Protein AF-A0A9D7KMW6-F1 (afdb_monomer_lite)

Radius of gyration: 30.17 Å; chains: 1; bounding box: 91×42×85 Å

Foldseek 3Di:
DDDPPPLCPVVVVLVVCVVVLHFKDFLVVVCVVCVPDDPVRVVVSVVVCVVVLQWDPQDVRMIGGQDPVCVVQSDDDCQQCVVVVCVVVVKDKAWAEPCLLVLLVLDPDDDQATEMEIADDDDDWGDDRSYIYHYHHDPDDAPCLQWDWGQDSRGTGIYGQLLVRLLRCLVPVVVWQHPVVSLSSNLSSCVPDDLVSDDLSSVVPHDLLSLLLSLCSCVFPNVVPSNSVSSLVSCVVVVPDADQEENDPDDDPDDFDADPSSNYTDDDPVHQCGPPDDDPDPVLLVVLVVVAQKAFADAPDQDDDPDDPDDP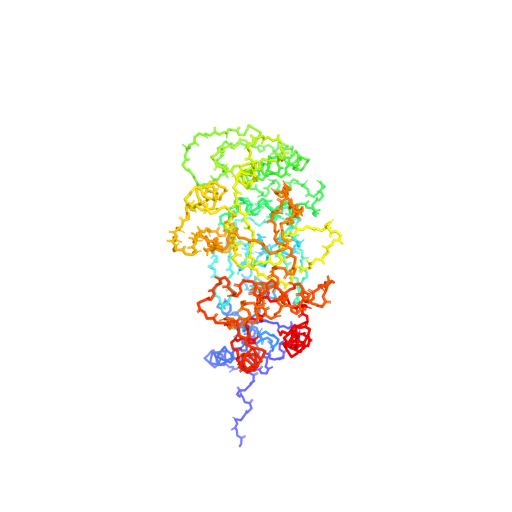DRFWDDQETEIEGQDADDCVVVVVSVCVSVCVLPDWDWDDDPFKIKTKGWHFDSTPVGDTGIYIYIYTNQCNDADQDWDWQWHWDDDPRDTDIDTHIYHPPLLSLLVLLLCLQPDLALVSLVSNLSCLVPHDDDQVSSLVSNLVVCVRPDPDHDDALVSSVVSVVVNVPDPCSVCNCVVTGDPPDDDDVVSSSVSCCVRHSVVD

Sequence (516 aa):
MISTNNYNRLENWVNQCLSRGKFSFSLNEIKDAFPNDTSITMKFGLNRLVQKEKVVSIFKGYYVIIPPQYSSKGILPPAMFIDGLMKFLERKYYVALLNAAALHGSSHQQPQEYFIVTSYPVLRATVKKEIKINYISTRQLPPDTLTEKKKTETGYINVSNPLLTAIDLISYEKKVGGLNRVSTVINELLETVKRNDVNEELINYASVSSLQRFGFVLDEILNKKEIADKIFSLCKKAGIKFYLIPLKASGKKNKEVLNEKWKLMITEMKPFPPAPGQKKNPKLLMKSIRRTNFWQTGSLRQLKNNHCRNKLTNDRYSEDIDLVQIKAGSIGKVIDHIREALSFLGKAKVEAGETMATMKFRFDSEFPPIVSLRLKIETNCREHFTVLGWEKKPFEVKSSWFNGECNLITYKLEELLGTKLRALYQRRKGRDLYDLWKALTTSNLNPDLLIKCYKEYMNFSLEKPIPSKKEFLMNIEAKKIDTDFLGDTTALLRPDEKYNHEDAFKIVIDTLIERM

Structure (mmCIF, N/CA/C/O backbone):
data_AF-A0A9D7KMW6-F1
#
_entry.id   AF-A0A9D7KMW6-F1
#
loop_
_atom_site.group_PDB
_atom_site.id
_atom_site.type_symbol
_atom_site.label_atom_id
_atom_site.label_alt_id
_atom_site.label_comp_id
_atom_site.label_asym_id
_atom_site.label_entity_id
_atom_site.label_seq_id
_atom_site.pdbx_PDB_ins_code
_atom_site.Cartn_x
_atom_site.Cartn_y
_atom_site.Cartn_z
_atom_site.occupancy
_atom_site.B_iso_or_equiv
_atom_site.auth_seq_id
_atom_site.auth_comp_id
_atom_site.auth_asym_id
_atom_site.auth_atom_id
_atom_site.pdbx_PDB_model_num
ATOM 1 N N . MET A 1 1 ? 55.522 -0.235 -21.805 1.00 35.41 1 MET A N 1
ATOM 2 C CA . MET A 1 1 ? 54.085 -0.596 -21.801 1.00 35.41 1 MET A CA 1
ATOM 3 C C . MET A 1 1 ? 53.521 -0.455 -20.391 1.00 35.41 1 MET A C 1
ATOM 5 O O . MET A 1 1 ? 53.468 -1.424 -19.648 1.00 35.41 1 MET A O 1
ATOM 9 N N . ILE A 1 2 ? 53.150 0.761 -19.991 1.00 33.91 2 ILE A N 1
ATOM 10 C CA . ILE A 1 2 ? 52.556 1.040 -18.676 1.00 33.91 2 ILE A CA 1
ATOM 11 C C . ILE A 1 2 ? 51.123 1.539 -18.918 1.00 33.91 2 ILE A C 1
ATOM 13 O O . ILE A 1 2 ? 50.927 2.399 -19.770 1.00 33.91 2 ILE A O 1
ATOM 17 N N . SER A 1 3 ? 50.164 1.036 -18.127 1.00 34.72 3 SER A N 1
ATOM 18 C CA . SER A 1 3 ? 48.865 1.667 -17.790 1.00 34.72 3 SER A CA 1
ATOM 19 C C . SER A 1 3 ? 47.544 1.316 -18.512 1.00 34.72 3 SER A C 1
ATOM 21 O O . SER A 1 3 ? 46.673 2.171 -18.612 1.00 34.72 3 SER A O 1
ATOM 23 N N . THR A 1 4 ? 47.253 0.052 -18.839 1.00 35.47 4 THR A N 1
ATOM 24 C CA . THR A 1 4 ? 45.837 -0.390 -19.009 1.00 35.47 4 THR A CA 1
ATOM 25 C C . THR A 1 4 ? 45.245 -1.103 -17.786 1.00 35.47 4 THR A C 1
ATOM 27 O O . THR A 1 4 ? 44.027 -1.209 -17.673 1.00 35.47 4 THR A O 1
ATOM 30 N N . ASN A 1 5 ? 46.065 -1.509 -16.809 1.00 44.88 5 ASN A N 1
ATOM 31 C CA . ASN A 1 5 ? 45.628 -2.406 -15.726 1.00 44.88 5 ASN A CA 1
ATOM 32 C C . ASN A 1 5 ? 45.134 -1.728 -14.424 1.00 44.88 5 ASN A C 1
ATOM 34 O O . ASN A 1 5 ? 44.598 -2.406 -13.553 1.00 44.88 5 ASN A O 1
ATOM 38 N N . ASN A 1 6 ? 45.258 -0.402 -14.274 1.00 52.22 6 ASN A N 1
ATOM 39 C CA . ASN A 1 6 ? 44.815 0.307 -13.055 1.00 52.22 6 ASN A CA 1
ATOM 40 C C . ASN A 1 6 ? 43.382 0.868 -13.135 1.00 52.22 6 ASN A C 1
ATOM 42 O O . ASN A 1 6 ? 42.763 1.123 -12.103 1.00 52.22 6 ASN A O 1
ATOM 46 N N . TYR A 1 7 ? 42.819 1.033 -14.336 1.00 54.16 7 TYR A N 1
ATOM 47 C CA . TYR A 1 7 ? 41.568 1.781 -14.532 1.00 54.16 7 TYR A CA 1
ATOM 48 C C . TYR A 1 7 ? 40.299 1.084 -14.019 1.00 54.16 7 TYR A C 1
ATOM 50 O O . TYR A 1 7 ? 39.297 1.765 -13.795 1.00 54.16 7 TYR A O 1
ATOM 58 N N . ASN A 1 8 ? 40.346 -0.235 -13.803 1.00 72.00 8 ASN A N 1
ATOM 59 C CA . ASN A 1 8 ? 39.213 -1.041 -13.333 1.00 72.00 8 ASN A CA 1
ATOM 60 C C . ASN A 1 8 ? 39.484 -1.741 -11.986 1.00 72.00 8 ASN A C 1
ATOM 62 O O . ASN A 1 8 ? 38.693 -2.584 -11.575 1.00 72.00 8 ASN A O 1
ATOM 66 N N . ARG A 1 9 ? 40.566 -1.406 -11.261 1.00 86.19 9 ARG A N 1
ATOM 67 C CA . ARG A 1 9 ? 40.934 -2.101 -10.008 1.00 86.19 9 ARG A CA 1
ATOM 68 C C . ARG A 1 9 ? 39.848 -1.979 -8.929 1.00 86.19 9 ARG A C 1
ATOM 70 O O . ARG A 1 9 ? 39.492 -2.976 -8.307 1.00 86.19 9 ARG A O 1
ATOM 77 N N . LEU A 1 10 ? 39.276 -0.784 -8.755 1.00 87.62 10 LEU A N 1
ATOM 78 C CA . LEU A 1 10 ? 38.172 -0.555 -7.813 1.00 87.62 10 LEU A CA 1
ATOM 79 C C . LEU A 1 10 ? 36.879 -1.261 -8.255 1.00 87.62 10 LEU A C 1
ATOM 81 O O . LEU A 1 10 ? 36.172 -1.823 -7.426 1.00 87.62 10 LEU A O 1
ATOM 85 N N . GLU A 1 11 ? 36.586 -1.274 -9.558 1.00 90.00 11 GLU A N 1
ATOM 86 C CA . GLU A 1 11 ? 35.424 -1.982 -10.112 1.00 90.00 11 GLU A CA 1
ATOM 87 C C . GLU A 1 11 ? 35.542 -3.499 -9.896 1.00 90.00 11 GLU A C 1
ATOM 89 O O . GLU A 1 11 ? 34.600 -4.138 -9.432 1.00 90.00 11 GLU A O 1
ATOM 94 N N . ASN A 1 12 ? 36.729 -4.065 -10.129 1.00 90.62 12 ASN A N 1
ATOM 95 C CA . ASN A 1 12 ? 37.024 -5.472 -9.861 1.00 90.62 12 ASN A CA 1
ATOM 96 C C . ASN A 1 12 ? 36.892 -5.808 -8.373 1.00 90.62 12 ASN A C 1
ATOM 98 O O . ASN A 1 12 ? 36.318 -6.839 -8.035 1.00 90.62 12 ASN A O 1
ATOM 102 N N . TRP A 1 13 ? 37.364 -4.935 -7.480 1.00 93.31 13 TRP A N 1
ATOM 103 C CA . TRP A 1 13 ? 37.202 -5.119 -6.037 1.00 93.31 13 TRP A CA 1
ATOM 104 C C . TRP A 1 13 ? 35.728 -5.090 -5.605 1.00 93.31 13 TRP A C 1
ATOM 106 O O . TRP A 1 13 ? 35.300 -5.925 -4.808 1.00 93.31 13 TRP A O 1
ATOM 116 N N . VAL A 1 14 ? 34.920 -4.192 -6.178 1.00 92.81 14 VAL A N 1
ATOM 117 C CA . VAL A 1 14 ? 33.465 -4.169 -5.953 1.00 92.81 14 VAL A CA 1
ATOM 118 C C . VAL A 1 14 ? 32.813 -5.469 -6.433 1.00 92.81 14 VAL A C 1
ATOM 120 O O . VAL A 1 14 ? 32.011 -6.057 -5.707 1.00 92.81 14 VAL A O 1
ATOM 123 N N . ASN A 1 15 ? 33.197 -5.971 -7.609 1.00 91.75 15 ASN A N 1
ATOM 124 C CA . ASN A 1 15 ? 32.698 -7.247 -8.127 1.00 91.75 15 ASN A CA 1
ATOM 125 C C . ASN A 1 15 ? 33.126 -8.440 -7.251 1.00 91.75 15 ASN A C 1
ATOM 127 O O . ASN A 1 15 ? 32.336 -9.359 -7.047 1.00 91.75 15 ASN A O 1
ATOM 131 N N . GLN A 1 16 ? 34.335 -8.415 -6.681 1.00 92.25 16 GLN A N 1
ATOM 132 C CA . GLN A 1 16 ? 34.799 -9.420 -5.716 1.00 92.25 16 GLN A CA 1
ATOM 133 C C . GLN A 1 16 ? 34.044 -9.354 -4.383 1.00 92.25 16 GLN A C 1
ATOM 135 O O . GLN A 1 16 ? 33.788 -10.387 -3.769 1.00 92.25 16 GLN A O 1
ATOM 140 N N . CYS A 1 17 ? 33.670 -8.161 -3.913 1.00 91.44 17 CYS A N 1
ATOM 141 C CA . CYS A 1 17 ? 32.786 -8.040 -2.753 1.00 91.44 17 CYS A CA 1
ATOM 142 C C . CYS A 1 17 ? 31.438 -8.706 -3.046 1.00 91.44 17 CYS A C 1
ATOM 144 O O . CYS A 1 17 ? 30.964 -9.525 -2.257 1.00 91.44 17 CYS A O 1
ATOM 146 N N . LEU A 1 18 ? 30.867 -8.413 -4.216 1.00 89.31 18 LEU A N 1
ATOM 147 C CA . LEU A 1 18 ? 29.587 -8.971 -4.628 1.00 89.31 18 LEU A CA 1
ATOM 148 C C . LEU A 1 18 ? 29.636 -10.501 -4.773 1.00 89.31 18 LEU A C 1
ATOM 150 O O . LEU A 1 18 ? 28.711 -11.173 -4.323 1.00 89.31 18 LEU A O 1
ATOM 154 N N . SER A 1 19 ? 30.718 -11.066 -5.323 1.00 87.81 19 SER A N 1
ATOM 155 C CA . SER A 1 19 ? 30.874 -12.525 -5.456 1.00 87.81 19 SER A CA 1
ATOM 156 C C . SER A 1 19 ? 30.971 -13.253 -4.113 1.00 87.81 19 SER A C 1
ATOM 158 O O . SER A 1 19 ? 30.648 -14.434 -4.029 1.00 87.81 19 SER A O 1
ATOM 160 N N . ARG A 1 20 ? 31.353 -12.545 -3.045 1.00 89.06 20 ARG A N 1
ATOM 161 C CA . ARG A 1 20 ? 31.352 -13.041 -1.659 1.00 89.06 20 ARG A CA 1
ATOM 162 C C . ARG A 1 20 ? 30.024 -12.793 -0.929 1.00 89.06 20 ARG A C 1
ATOM 164 O O . ARG A 1 20 ? 29.960 -12.971 0.282 1.00 89.06 20 ARG A O 1
ATOM 171 N N . GLY A 1 21 ? 28.984 -12.337 -1.631 1.00 86.00 21 GLY A N 1
ATOM 172 C CA . GLY A 1 21 ? 27.678 -12.021 -1.045 1.00 86.00 21 GLY A CA 1
ATOM 173 C C . GLY A 1 21 ? 27.643 -10.707 -0.258 1.00 86.00 21 GLY A C 1
ATOM 174 O O . GLY A 1 21 ? 26.710 -10.470 0.506 1.00 86.00 21 GLY A O 1
ATOM 175 N N . LYS A 1 22 ? 28.646 -9.835 -0.421 1.00 89.50 22 LYS A N 1
ATOM 176 C CA . LYS A 1 22 ? 28.698 -8.531 0.241 1.00 89.50 22 LYS A CA 1
ATOM 177 C C . LYS A 1 22 ? 28.123 -7.455 -0.679 1.00 89.50 22 LYS A C 1
ATOM 179 O O . LYS A 1 22 ? 28.716 -7.113 -1.696 1.00 89.50 22 LYS A O 1
ATOM 184 N N . PHE A 1 23 ? 26.983 -6.891 -0.286 1.00 91.62 23 PHE A N 1
ATOM 185 C CA . PHE A 1 23 ? 26.213 -5.923 -1.083 1.00 91.62 23 PHE A CA 1
ATOM 186 C C . PHE A 1 23 ? 26.454 -4.456 -0.701 1.00 91.62 23 PHE A C 1
ATOM 188 O O . PHE A 1 23 ? 25.816 -3.552 -1.233 1.00 91.62 23 PHE A O 1
ATOM 195 N N . SER A 1 24 ? 27.361 -4.189 0.230 1.00 93.88 24 SER A N 1
ATOM 196 C CA . SER A 1 24 ? 27.651 -2.840 0.713 1.00 93.88 24 SER A CA 1
ATOM 197 C C . SER A 1 24 ? 29.063 -2.757 1.257 1.00 93.88 24 SER A C 1
ATOM 199 O O . SER A 1 24 ? 29.572 -3.757 1.761 1.00 93.88 24 SER A O 1
ATOM 201 N N . PHE A 1 25 ? 29.659 -1.574 1.240 1.00 94.50 25 PHE A N 1
ATOM 202 C CA . PHE A 1 25 ? 30.961 -1.326 1.847 1.00 94.50 25 PHE A CA 1
ATOM 203 C C . PHE A 1 25 ? 31.061 0.098 2.398 1.00 94.50 25 PHE A C 1
ATOM 205 O O . PHE A 1 25 ? 30.357 1.017 1.964 1.00 94.50 25 PHE A O 1
ATOM 212 N N . SER A 1 26 ? 31.967 0.286 3.351 1.00 94.75 26 SER A N 1
ATOM 213 C CA . SER A 1 26 ? 32.335 1.598 3.870 1.00 94.75 26 SER A CA 1
ATOM 214 C C . SER A 1 26 ? 33.565 2.167 3.162 1.00 94.75 26 SER A C 1
ATOM 216 O O . SER A 1 26 ? 34.356 1.461 2.537 1.00 94.75 26 SER A O 1
ATOM 218 N N . LEU A 1 27 ? 33.754 3.476 3.288 1.00 91.88 27 LEU A N 1
ATOM 219 C CA . LEU A 1 27 ? 34.943 4.157 2.788 1.00 91.88 27 LEU A CA 1
ATOM 220 C C . LEU A 1 27 ? 36.217 3.716 3.528 1.00 91.88 27 LEU A C 1
ATOM 222 O O . LEU A 1 27 ? 37.292 3.766 2.938 1.00 91.88 27 LEU A O 1
ATOM 226 N N . ASN A 1 28 ? 36.103 3.252 4.776 1.00 90.62 28 ASN A N 1
ATOM 227 C CA . ASN A 1 28 ? 37.233 2.688 5.518 1.00 90.62 28 ASN A CA 1
ATOM 228 C C . ASN A 1 28 ? 37.692 1.369 4.888 1.00 90.62 28 ASN A C 1
ATOM 230 O O . ASN A 1 28 ? 38.873 1.203 4.633 1.00 90.62 28 ASN A O 1
ATOM 234 N N . GLU A 1 29 ? 36.759 0.506 4.485 1.00 91.62 29 GLU A N 1
ATOM 235 C CA . GLU A 1 29 ? 37.102 -0.767 3.835 1.00 91.62 29 GLU A CA 1
ATOM 236 C C . GLU A 1 29 ? 37.795 -0.575 2.478 1.00 91.62 29 GLU A C 1
ATOM 238 O O . GLU A 1 29 ? 38.620 -1.394 2.080 1.00 91.62 29 GLU A O 1
ATOM 243 N N . ILE A 1 30 ? 37.495 0.521 1.771 1.00 91.12 30 ILE A N 1
ATOM 244 C CA . ILE A 1 30 ? 38.258 0.906 0.577 1.00 91.12 30 ILE A CA 1
ATOM 245 C C . ILE A 1 30 ? 39.665 1.365 0.956 1.00 91.12 30 ILE A C 1
ATOM 247 O O . ILE A 1 30 ? 40.617 0.974 0.288 1.00 91.12 30 ILE A O 1
ATOM 251 N N . LYS A 1 31 ? 39.818 2.182 2.003 1.00 89.50 31 LYS A N 1
ATOM 252 C CA . LYS A 1 31 ? 41.146 2.618 2.458 1.00 89.50 31 LYS A CA 1
ATOM 253 C C . LYS A 1 31 ? 42.023 1.430 2.843 1.00 89.50 31 LYS A C 1
ATOM 255 O O . LYS A 1 31 ? 43.180 1.394 2.443 1.00 89.50 31 LYS A O 1
ATOM 260 N N . ASP A 1 32 ? 41.449 0.442 3.519 1.00 90.56 32 ASP A N 1
ATOM 261 C CA . ASP A 1 32 ? 42.162 -0.765 3.936 1.00 90.56 32 ASP A CA 1
ATOM 262 C C . ASP A 1 32 ? 42.562 -1.638 2.735 1.00 90.56 32 ASP A C 1
ATOM 264 O O . ASP A 1 32 ? 43.657 -2.195 2.697 1.00 90.56 32 ASP A O 1
ATOM 268 N N . ALA A 1 33 ? 41.706 -1.734 1.711 1.00 88.88 33 ALA A N 1
ATOM 269 C CA . ALA A 1 33 ? 41.999 -2.493 0.492 1.00 88.88 33 ALA A CA 1
ATOM 270 C C . ALA A 1 33 ? 42.973 -1.776 -0.470 1.00 88.88 33 ALA A C 1
ATOM 272 O O . ALA A 1 33 ? 43.589 -2.413 -1.334 1.00 88.88 33 ALA A O 1
ATOM 273 N N . PHE A 1 34 ? 43.108 -0.455 -0.343 1.00 89.19 34 PHE A N 1
ATOM 274 C CA . PHE A 1 34 ? 43.918 0.401 -1.210 1.00 89.19 34 PHE A CA 1
ATOM 275 C C . PHE A 1 34 ? 44.752 1.403 -0.383 1.00 89.19 34 PHE A C 1
ATOM 277 O O . PHE A 1 34 ? 44.597 2.612 -0.555 1.00 89.19 34 PHE A O 1
ATOM 284 N N . PRO A 1 35 ? 45.670 0.936 0.487 1.00 85.69 35 PRO A N 1
ATOM 285 C CA . PRO A 1 35 ? 46.376 1.802 1.441 1.00 85.69 35 PRO A CA 1
ATOM 286 C C . PRO A 1 35 ? 47.309 2.822 0.770 1.00 85.69 35 PRO A C 1
ATOM 288 O O . PRO A 1 35 ? 47.576 3.882 1.328 1.00 85.69 35 PRO A O 1
ATOM 291 N N . ASN A 1 36 ? 47.773 2.519 -0.445 1.00 86.38 36 ASN A N 1
ATOM 292 C CA . ASN A 1 36 ? 48.685 3.370 -1.214 1.00 86.38 36 ASN A CA 1
ATOM 293 C C . ASN A 1 36 ? 47.957 4.413 -2.081 1.00 86.38 36 ASN A C 1
ATOM 295 O O . ASN A 1 36 ? 48.605 5.264 -2.691 1.00 86.38 36 ASN A O 1
ATOM 299 N N . ASP A 1 37 ? 46.625 4.351 -2.174 1.00 84.38 37 ASP A N 1
ATOM 300 C CA . ASP A 1 37 ? 45.848 5.268 -3.001 1.00 84.38 37 ASP A CA 1
ATOM 301 C C . ASP A 1 37 ? 45.506 6.538 -2.208 1.00 84.38 37 ASP A C 1
ATOM 303 O O . ASP A 1 37 ? 45.096 6.499 -1.046 1.00 84.38 37 ASP A O 1
ATOM 307 N N . THR A 1 38 ? 45.610 7.704 -2.849 1.00 84.50 38 THR A N 1
ATOM 308 C CA . THR A 1 38 ? 45.194 8.956 -2.202 1.00 84.50 38 THR A CA 1
ATOM 309 C C . THR A 1 38 ? 43.669 9.034 -2.067 1.00 84.50 38 THR A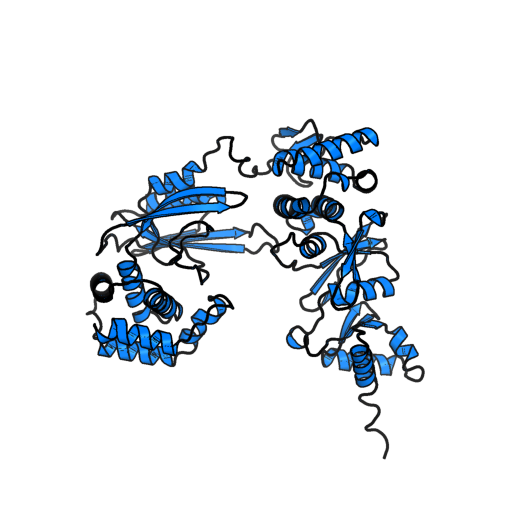 C 1
ATOM 311 O O . THR A 1 38 ? 42.913 8.500 -2.886 1.00 84.50 38 THR A O 1
ATOM 314 N N . SER A 1 39 ? 43.185 9.798 -1.080 1.00 81.62 39 SER A N 1
ATOM 315 C CA . SER A 1 39 ? 41.741 10.044 -0.896 1.00 81.62 39 SER A CA 1
ATOM 316 C C . SER A 1 39 ? 41.075 10.662 -2.136 1.00 81.62 39 SER A C 1
ATOM 318 O O . SER A 1 39 ? 39.887 10.447 -2.384 1.00 81.62 39 SER A O 1
ATOM 320 N N . ILE A 1 40 ? 41.839 11.420 -2.929 1.00 82.25 40 ILE A N 1
ATOM 321 C CA . ILE A 1 40 ? 41.383 12.037 -4.177 1.00 82.25 40 ILE A CA 1
ATOM 322 C C . ILE A 1 40 ? 41.151 10.955 -5.237 1.00 82.25 40 ILE A C 1
ATOM 324 O O . ILE A 1 40 ? 40.063 10.891 -5.813 1.00 82.25 40 ILE A O 1
ATOM 328 N N . THR A 1 41 ? 42.122 10.058 -5.433 1.00 83.56 41 THR A N 1
ATOM 329 C CA . THR A 1 41 ? 42.024 8.925 -6.367 1.00 83.56 41 THR A CA 1
ATOM 330 C C . THR A 1 41 ? 40.810 8.047 -6.056 1.00 83.56 41 THR A C 1
ATOM 332 O O . THR A 1 41 ? 40.013 7.752 -6.950 1.00 83.56 41 THR A O 1
ATOM 335 N N . MET A 1 42 ? 40.597 7.708 -4.778 1.00 84.81 42 MET A N 1
ATOM 336 C CA . MET A 1 42 ? 39.434 6.922 -4.343 1.00 84.81 42 MET A CA 1
ATOM 337 C C . MET A 1 42 ? 38.110 7.628 -4.652 1.00 84.81 42 MET A C 1
ATOM 339 O O . MET A 1 42 ? 37.168 7.002 -5.139 1.00 84.81 42 MET A O 1
ATOM 343 N N . LYS A 1 43 ? 38.026 8.942 -4.402 1.00 85.19 43 LYS A N 1
ATOM 344 C CA . LYS A 1 43 ? 36.816 9.733 -4.664 1.00 85.19 43 LYS A CA 1
ATOM 345 C C . LYS A 1 43 ? 36.484 9.781 -6.155 1.00 85.19 43 LYS A C 1
ATOM 347 O O . LYS A 1 43 ? 35.318 9.629 -6.512 1.00 85.19 43 LYS A O 1
ATOM 352 N N . PHE A 1 44 ? 37.483 9.946 -7.023 1.00 86.25 44 PHE A N 1
ATOM 353 C CA . PHE A 1 44 ? 37.282 9.886 -8.474 1.00 86.25 44 PHE A CA 1
ATOM 354 C C . PHE A 1 44 ? 36.822 8.497 -8.932 1.00 86.25 44 PHE A C 1
ATOM 356 O O . PHE A 1 44 ? 35.864 8.399 -9.699 1.00 86.25 44 PHE A O 1
ATOM 363 N N . GLY A 1 45 ? 37.437 7.428 -8.414 1.00 88.38 45 GLY A N 1
ATOM 364 C CA . GLY A 1 45 ? 37.023 6.053 -8.701 1.00 88.38 45 GLY A CA 1
ATOM 365 C C . GLY A 1 45 ? 35.578 5.770 -8.279 1.00 88.38 45 GLY A C 1
ATOM 366 O O . GLY A 1 45 ? 34.790 5.245 -9.066 1.00 88.38 45 GLY A O 1
ATOM 367 N N . LEU A 1 46 ? 35.197 6.182 -7.067 1.00 90.19 46 LEU A N 1
ATOM 368 C CA . LEU A 1 46 ? 33.831 6.044 -6.558 1.00 90.19 46 LEU A CA 1
ATOM 369 C C . LEU A 1 46 ? 32.827 6.864 -7.366 1.00 90.19 46 LEU A C 1
ATOM 371 O O . LEU A 1 46 ? 31.781 6.337 -7.735 1.00 90.19 46 LEU A O 1
ATOM 375 N N . ASN A 1 47 ? 33.150 8.116 -7.697 1.00 89.75 47 ASN A N 1
ATOM 376 C CA . ASN A 1 47 ? 32.296 8.950 -8.542 1.00 89.75 47 ASN A CA 1
ATOM 377 C C . ASN A 1 47 ? 32.045 8.295 -9.905 1.00 89.75 47 ASN A C 1
ATOM 379 O O . ASN A 1 47 ? 30.911 8.293 -10.378 1.00 89.75 47 ASN A O 1
ATOM 383 N N . ARG A 1 48 ? 33.069 7.676 -10.505 1.00 90.00 48 ARG A N 1
ATOM 384 C CA . ARG A 1 48 ? 32.926 6.931 -11.760 1.00 90.00 48 ARG A CA 1
ATOM 385 C C . ARG A 1 48 ? 31.990 5.729 -11.608 1.00 90.00 48 ARG A C 1
ATOM 387 O O . ARG A 1 48 ? 31.151 5.505 -12.473 1.00 90.00 48 ARG A O 1
ATOM 394 N N . LEU A 1 49 ? 32.098 4.966 -10.519 1.00 91.50 49 LEU A N 1
ATOM 395 C CA . LEU A 1 49 ? 31.200 3.831 -10.261 1.00 91.50 49 LEU A CA 1
ATOM 396 C C . LEU A 1 49 ? 29.756 4.265 -9.986 1.00 91.50 49 LEU A C 1
ATOM 398 O O . LEU A 1 49 ? 28.832 3.566 -10.395 1.00 91.50 49 LEU A O 1
ATOM 402 N N . VAL A 1 50 ? 29.560 5.416 -9.337 1.00 91.69 50 VAL A N 1
ATOM 403 C CA . VAL A 1 50 ? 28.235 6.023 -9.147 1.00 91.69 50 VAL A CA 1
ATOM 404 C C . VAL A 1 50 ? 27.641 6.459 -10.488 1.00 91.69 50 VAL A C 1
ATOM 406 O O . VAL A 1 50 ? 26.481 6.168 -10.750 1.00 91.69 50 VAL A O 1
ATOM 409 N N . GLN A 1 51 ? 28.431 7.092 -11.363 1.00 90.38 51 GLN A N 1
ATOM 410 C CA . GLN A 1 51 ? 27.998 7.472 -12.717 1.00 90.38 51 GLN A CA 1
ATOM 411 C C . GLN A 1 51 ? 27.650 6.258 -13.589 1.00 90.38 51 GLN A C 1
ATOM 413 O O . GLN A 1 51 ? 26.713 6.321 -14.374 1.00 90.38 51 GLN A O 1
ATOM 418 N N . LYS A 1 52 ? 28.372 5.142 -13.425 1.00 90.31 52 LYS A N 1
ATOM 419 C CA . LYS A 1 52 ? 28.059 3.850 -14.062 1.00 90.31 52 LYS A CA 1
ATOM 420 C C . LYS A 1 52 ? 26.912 3.082 -13.380 1.00 90.31 52 LYS A C 1
ATOM 422 O O . LYS A 1 52 ? 26.658 1.939 -13.747 1.00 90.31 52 LYS A O 1
ATOM 427 N N . GLU A 1 53 ? 26.301 3.647 -12.338 1.00 91.31 53 GLU A N 1
ATOM 428 C CA . GLU A 1 53 ? 25.246 3.028 -11.523 1.00 91.31 53 GLU A CA 1
ATOM 429 C C . GLU A 1 53 ? 25.605 1.667 -10.896 1.00 91.31 53 GLU A C 1
ATOM 431 O O . GLU A 1 53 ? 24.733 0.888 -10.518 1.00 91.31 53 GLU A O 1
ATOM 436 N N . LYS A 1 54 ? 26.901 1.379 -10.733 1.00 91.94 54 LYS A N 1
ATOM 437 C CA . LYS A 1 54 ? 27.391 0.151 -10.085 1.00 91.94 54 LYS A CA 1
ATOM 438 C C . LYS A 1 54 ? 27.306 0.223 -8.564 1.00 91.94 54 LYS A C 1
ATOM 440 O O . LYS A 1 54 ? 27.223 -0.809 -7.902 1.00 91.94 54 LYS A O 1
ATOM 445 N N . VAL A 1 55 ? 27.354 1.432 -8.005 1.00 94.00 55 VAL A N 1
ATOM 446 C CA . VAL A 1 55 ? 27.233 1.681 -6.565 1.00 94.00 55 VAL A CA 1
ATOM 447 C C . VAL A 1 55 ? 26.390 2.925 -6.301 1.00 94.00 55 VAL A C 1
ATOM 449 O O . VAL A 1 55 ? 26.369 3.858 -7.102 1.00 94.00 55 VAL A O 1
ATOM 452 N N . VAL A 1 56 ? 25.736 2.977 -5.144 1.00 93.81 56 VAL A N 1
ATOM 453 C CA . VAL A 1 56 ? 24.957 4.131 -4.681 1.00 93.81 56 VAL A CA 1
ATOM 454 C C . VAL A 1 56 ? 25.430 4.541 -3.293 1.00 93.81 56 VAL A C 1
ATOM 456 O O . VAL A 1 56 ? 25.499 3.721 -2.381 1.00 93.81 56 VAL A O 1
ATOM 459 N N . SER A 1 57 ? 25.729 5.829 -3.103 1.00 92.81 57 SER A N 1
ATOM 460 C CA . SER A 1 57 ? 26.000 6.379 -1.770 1.00 92.81 57 SER A CA 1
ATOM 461 C C . SER A 1 57 ? 24.686 6.612 -1.022 1.00 92.81 57 SER A C 1
ATOM 463 O O . SER A 1 57 ? 23.915 7.512 -1.371 1.00 92.81 57 SER A O 1
ATOM 465 N N . ILE A 1 58 ? 24.439 5.799 0.006 1.00 91.88 58 ILE A N 1
ATOM 466 C CA . ILE A 1 58 ? 23.252 5.893 0.872 1.00 91.88 58 ILE A CA 1
ATOM 467 C C . ILE A 1 58 ? 23.502 6.853 2.035 1.00 91.88 58 ILE A C 1
ATOM 469 O O . ILE A 1 58 ? 22.636 7.655 2.386 1.00 91.88 58 ILE A O 1
ATOM 473 N N . PHE A 1 59 ? 24.704 6.805 2.603 1.00 91.00 59 PHE A N 1
ATOM 474 C CA . PHE A 1 59 ? 25.147 7.690 3.672 1.00 91.00 59 PHE A CA 1
ATOM 475 C C . PHE A 1 59 ? 26.575 8.157 3.383 1.00 91.00 59 PHE A C 1
ATOM 477 O O . PHE A 1 59 ? 27.300 7.531 2.606 1.00 91.00 59 PHE A O 1
ATOM 484 N N . LYS A 1 60 ? 27.003 9.272 3.983 1.00 89.25 60 LYS A N 1
ATOM 485 C CA . LYS A 1 60 ? 28.370 9.773 3.790 1.00 89.25 60 LYS A CA 1
ATOM 486 C C . LYS A 1 60 ? 29.367 8.702 4.243 1.00 89.25 60 LYS A C 1
ATOM 488 O O . LYS A 1 60 ? 29.410 8.364 5.419 1.00 89.25 60 LYS A O 1
ATOM 493 N N . GLY A 1 61 ? 30.162 8.191 3.303 1.00 91.38 61 GLY A N 1
ATOM 494 C CA . GLY A 1 61 ? 31.140 7.135 3.569 1.00 91.38 61 GLY A CA 1
ATOM 495 C C . GLY A 1 61 ? 30.582 5.707 3.557 1.00 91.38 61 GLY A C 1
ATOM 496 O O . GLY A 1 61 ? 31.341 4.793 3.853 1.00 91.38 61 GLY A O 1
ATOM 497 N N . TYR A 1 62 ? 29.315 5.501 3.182 1.00 94.88 62 TYR A N 1
ATOM 498 C CA . TYR A 1 62 ? 28.701 4.179 3.053 1.00 94.88 62 TYR A CA 1
ATOM 499 C C . TYR A 1 62 ? 28.037 4.009 1.684 1.00 94.88 62 TYR A C 1
ATOM 501 O O . TYR A 1 62 ? 27.225 4.841 1.254 1.00 94.88 62 TYR A O 1
ATOM 509 N N . TYR A 1 63 ? 28.385 2.921 1.006 1.00 94.75 63 TYR A N 1
ATOM 510 C CA . TYR A 1 63 ? 27.989 2.646 -0.368 1.00 94.75 63 TYR A CA 1
ATOM 511 C C . TYR A 1 63 ? 27.334 1.275 -0.472 1.00 94.75 63 TYR A C 1
ATOM 513 O O . TYR A 1 63 ? 27.770 0.305 0.143 1.00 94.75 63 TYR A O 1
ATOM 521 N N . VAL A 1 64 ? 26.293 1.204 -1.291 1.00 94.88 64 VAL A N 1
ATOM 522 C CA . VAL A 1 64 ? 25.578 -0.025 -1.625 1.00 94.88 64 VAL A CA 1
ATOM 523 C C . VAL A 1 64 ? 25.927 -0.413 -3.054 1.00 94.88 64 VAL A C 1
ATOM 525 O O . VAL A 1 64 ? 25.893 0.430 -3.947 1.00 94.88 64 VAL A O 1
ATOM 528 N N . ILE A 1 65 ? 26.290 -1.675 -3.258 1.00 94.69 65 ILE A N 1
ATOM 529 C CA . ILE A 1 65 ? 26.614 -2.255 -4.562 1.00 94.69 65 ILE A CA 1
ATOM 530 C C . ILE A 1 65 ? 25.307 -2.614 -5.262 1.00 94.69 65 ILE A C 1
ATOM 532 O O . ILE A 1 65 ? 24.423 -3.190 -4.636 1.00 94.69 65 ILE A O 1
ATOM 536 N N . ILE A 1 66 ? 25.189 -2.292 -6.550 1.00 93.25 66 ILE A N 1
ATOM 537 C CA . ILE A 1 66 ? 24.021 -2.617 -7.372 1.00 93.25 66 ILE A CA 1
ATOM 538 C C . ILE A 1 66 ? 24.341 -3.856 -8.217 1.00 93.25 66 ILE A C 1
ATOM 540 O O . ILE A 1 66 ? 25.109 -3.765 -9.179 1.00 93.25 66 ILE A O 1
ATOM 544 N N . PRO A 1 67 ? 23.782 -5.032 -7.877 1.00 90.06 67 PRO A N 1
ATOM 545 C CA . PRO A 1 67 ? 23.945 -6.234 -8.681 1.00 90.06 67 PRO A CA 1
ATOM 546 C C . PRO A 1 67 ? 23.261 -6.069 -10.043 1.00 90.06 67 PRO A C 1
ATOM 548 O O . PRO A 1 67 ? 22.290 -5.315 -10.145 1.00 90.06 67 PRO A O 1
ATOM 551 N N . PRO A 1 68 ? 23.658 -6.845 -11.067 1.00 87.25 68 PRO A N 1
ATOM 552 C CA . PRO A 1 68 ? 23.016 -6.809 -12.385 1.00 87.25 68 PRO A CA 1
ATOM 553 C C . PRO A 1 68 ? 21.486 -6.966 -12.336 1.00 87.25 68 PRO A C 1
ATOM 555 O O . PRO A 1 68 ? 20.774 -6.289 -13.072 1.00 87.25 68 PRO A O 1
ATOM 558 N N . GLN A 1 69 ? 20.983 -7.781 -11.403 1.00 88.31 69 GLN A N 1
ATOM 559 C CA . GLN A 1 69 ? 19.554 -8.037 -11.159 1.00 88.31 69 GLN A CA 1
ATOM 560 C C . GLN A 1 69 ? 18.753 -6.768 -10.816 1.00 88.31 69 GLN A C 1
ATOM 562 O O . GLN A 1 69 ? 17.571 -6.664 -11.123 1.00 88.31 69 GLN A O 1
ATOM 567 N N . TYR A 1 70 ? 19.408 -5.800 -10.172 1.00 88.00 70 TYR A N 1
ATOM 568 C CA . TYR A 1 70 ? 18.815 -4.543 -9.722 1.00 88.00 70 TYR A CA 1
ATOM 569 C C . TYR A 1 70 ? 19.276 -3.355 -10.573 1.00 88.00 70 TYR A C 1
ATOM 571 O O . TYR A 1 70 ? 19.044 -2.211 -10.191 1.00 88.00 70 TYR A O 1
ATOM 579 N N . SER A 1 71 ? 19.914 -3.604 -11.722 1.00 84.75 71 SER A N 1
ATOM 580 C CA . SER A 1 71 ? 20.423 -2.552 -12.610 1.00 84.75 71 SER A CA 1
ATOM 581 C C . SER A 1 71 ? 19.316 -1.626 -13.118 1.00 84.75 71 SER A C 1
ATOM 583 O O . SER A 1 71 ? 19.484 -0.415 -13.059 1.00 84.75 71 SER A O 1
ATOM 585 N N . SER A 1 72 ? 18.156 -2.170 -13.506 1.00 83.56 72 SER A N 1
ATOM 586 C CA . SER A 1 72 ? 17.010 -1.386 -13.993 1.00 83.56 72 SER A CA 1
ATOM 587 C C . SER A 1 72 ? 16.421 -0.448 -12.935 1.00 83.56 72 SER A C 1
ATOM 589 O O . SER A 1 72 ? 16.040 0.673 -13.251 1.00 83.56 72 SER A O 1
ATOM 591 N N . LYS A 1 73 ? 16.375 -0.885 -11.670 1.00 81.94 73 LYS A N 1
ATOM 592 C CA . LYS A 1 73 ? 15.945 -0.056 -10.526 1.00 81.94 73 LYS A CA 1
ATOM 593 C C . LYS A 1 73 ? 17.058 0.873 -10.041 1.00 81.94 73 LYS A C 1
ATOM 595 O O . LYS A 1 73 ? 16.814 1.899 -9.409 1.00 81.94 73 LYS A O 1
ATOM 600 N N . GLY A 1 74 ? 18.305 0.472 -10.270 1.00 84.94 74 GLY A N 1
ATOM 601 C CA . GLY A 1 74 ? 19.508 1.196 -9.902 1.00 84.94 74 GLY A CA 1
ATOM 602 C C . GLY A 1 74 ? 19.715 1.389 -8.393 1.00 84.94 74 GLY A C 1
ATOM 603 O O . GLY A 1 74 ? 20.557 2.206 -8.017 1.00 84.94 74 GLY A O 1
ATOM 604 N N . ILE A 1 75 ? 18.952 0.698 -7.536 1.00 88.25 75 ILE A N 1
ATOM 605 C CA . ILE A 1 75 ? 19.078 0.694 -6.073 1.00 88.25 75 ILE A CA 1
ATOM 606 C C . ILE A 1 75 ? 18.587 -0.639 -5.485 1.00 88.25 75 ILE A C 1
ATOM 608 O O . ILE A 1 75 ? 17.645 -1.242 -6.002 1.00 88.25 75 ILE A O 1
ATOM 612 N N . LEU A 1 76 ? 19.222 -1.101 -4.401 1.00 89.56 76 LEU A N 1
ATOM 613 C CA . LEU A 1 76 ? 18.768 -2.280 -3.655 1.00 89.56 76 LEU A CA 1
ATOM 614 C C . LEU A 1 76 ? 17.598 -1.943 -2.716 1.00 89.56 76 LEU A C 1
ATOM 616 O O . LEU A 1 76 ? 17.565 -0.840 -2.175 1.00 89.56 76 LEU A O 1
ATOM 620 N N . PRO A 1 77 ? 16.681 -2.887 -2.441 1.00 90.56 77 PRO A N 1
ATOM 621 C CA . PRO A 1 77 ? 15.699 -2.760 -1.368 1.00 90.56 77 PRO A CA 1
ATOM 622 C C . PRO A 1 77 ? 16.356 -2.480 -0.002 1.00 90.56 77 PRO A C 1
ATOM 624 O O . PRO A 1 77 ? 17.373 -3.103 0.317 1.00 90.56 77 PRO A O 1
ATOM 627 N N . PRO A 1 78 ? 15.774 -1.626 0.867 1.00 93.38 78 PRO A N 1
ATOM 628 C CA . PRO A 1 78 ? 16.388 -1.279 2.155 1.00 93.38 78 PRO A CA 1
ATOM 629 C C . PRO A 1 78 ? 16.644 -2.485 3.059 1.00 93.38 78 PRO A C 1
ATOM 631 O O . PRO A 1 78 ? 17.673 -2.547 3.729 1.00 93.38 78 PRO A O 1
ATOM 634 N N . ALA A 1 79 ? 15.755 -3.481 3.026 1.00 92.00 79 ALA A N 1
ATOM 635 C CA . ALA A 1 79 ? 15.892 -4.721 3.787 1.00 92.00 79 ALA A CA 1
ATOM 636 C C . ALA A 1 79 ? 17.207 -5.479 3.501 1.00 92.00 79 ALA A C 1
ATOM 638 O O . ALA A 1 79 ? 17.643 -6.269 4.334 1.00 92.00 79 ALA A O 1
ATOM 639 N N . MET A 1 80 ? 17.858 -5.228 2.357 1.00 91.19 80 MET A N 1
ATOM 640 C CA . MET A 1 80 ? 19.114 -5.878 1.977 1.00 91.19 80 MET A CA 1
ATOM 641 C C . MET A 1 80 ? 20.373 -5.189 2.517 1.00 91.19 80 MET A C 1
ATOM 643 O O . MET A 1 80 ? 21.427 -5.816 2.567 1.00 91.19 80 MET A O 1
ATOM 647 N N . PHE A 1 81 ? 20.313 -3.915 2.909 1.00 93.00 81 PHE A N 1
ATOM 648 C CA . PHE A 1 81 ? 21.513 -3.184 3.343 1.00 93.00 81 PHE A CA 1
ATOM 649 C C . PHE A 1 81 ? 21.362 -2.476 4.686 1.00 93.00 81 PHE A C 1
ATOM 651 O O . PHE A 1 81 ? 22.352 -1.974 5.219 1.00 93.00 81 PHE A O 1
ATOM 658 N N . ILE A 1 82 ? 20.155 -2.413 5.254 1.00 95.00 82 ILE A N 1
ATOM 659 C CA . ILE A 1 82 ? 19.934 -1.585 6.437 1.00 95.00 82 ILE A CA 1
ATOM 660 C C . ILE A 1 82 ? 20.690 -2.073 7.668 1.00 95.00 82 ILE A C 1
ATOM 662 O O . ILE A 1 82 ? 21.206 -1.256 8.423 1.00 95.00 82 ILE A O 1
ATOM 666 N N . ASP A 1 83 ? 20.838 -3.386 7.825 1.00 94.94 83 ASP A N 1
ATOM 667 C CA . ASP A 1 83 ? 21.622 -3.949 8.919 1.00 94.94 83 ASP A CA 1
ATOM 668 C C . ASP A 1 83 ? 23.090 -3.518 8.847 1.00 94.94 83 ASP A C 1
ATOM 670 O O . ASP A 1 83 ? 23.663 -3.052 9.831 1.00 94.94 83 ASP A O 1
ATOM 674 N N . GLY A 1 84 ? 23.673 -3.578 7.647 1.00 94.12 84 GLY A N 1
ATOM 675 C CA . GLY A 1 84 ? 25.028 -3.097 7.393 1.00 94.12 84 GLY A CA 1
ATOM 676 C C . GLY A 1 84 ? 25.167 -1.592 7.628 1.00 94.12 84 GLY A C 1
ATOM 677 O O . GLY A 1 84 ? 26.149 -1.160 8.230 1.00 94.12 84 GLY A O 1
ATOM 678 N N . LEU A 1 85 ? 24.174 -0.797 7.213 1.00 95.06 85 LEU A N 1
ATOM 679 C CA . LEU A 1 85 ? 24.173 0.648 7.439 1.00 95.06 85 LEU A CA 1
ATOM 680 C C . LEU A 1 85 ? 24.136 0.974 8.935 1.00 95.06 85 LEU A C 1
ATOM 682 O O . LEU A 1 85 ? 24.904 1.812 9.397 1.00 95.06 85 LEU A O 1
ATOM 686 N N . MET A 1 86 ? 23.268 0.318 9.702 1.00 95.56 86 MET A N 1
ATOM 687 C CA . MET A 1 86 ? 23.120 0.600 11.130 1.00 95.56 86 MET A CA 1
ATOM 688 C C . MET A 1 86 ? 24.320 0.112 11.946 1.00 95.56 86 MET A C 1
ATOM 690 O O . MET A 1 86 ? 24.712 0.790 12.895 1.00 95.56 86 MET A O 1
ATOM 694 N N . LYS A 1 87 ? 24.975 -0.980 11.527 1.00 94.75 87 LYS A N 1
ATOM 695 C CA . LYS A 1 87 ? 26.285 -1.395 12.058 1.00 94.75 87 LYS A CA 1
ATOM 696 C C . LYS A 1 87 ? 27.373 -0.362 11.771 1.00 94.75 87 LYS A C 1
ATOM 698 O O . LYS A 1 87 ? 28.105 -0.005 12.682 1.00 94.75 87 LYS A O 1
ATOM 703 N N . PHE A 1 88 ? 27.440 0.160 10.543 1.00 95.00 88 PHE A N 1
ATOM 704 C CA . PHE A 1 88 ? 28.384 1.224 10.176 1.00 95.00 88 PHE A CA 1
ATOM 705 C C . PHE A 1 88 ? 28.156 2.518 10.971 1.00 95.00 88 PHE A C 1
ATOM 707 O O . PHE A 1 88 ? 29.108 3.207 11.319 1.00 95.00 88 PHE A O 1
ATOM 714 N N . LEU A 1 89 ? 26.898 2.852 11.265 1.00 93.75 89 LEU A N 1
ATOM 715 C CA . LEU A 1 89 ? 26.545 3.999 12.103 1.00 93.75 89 LEU A CA 1
ATOM 716 C C . LEU A 1 89 ? 26.688 3.723 13.609 1.00 93.75 89 LEU A C 1
ATOM 718 O O . LEU A 1 89 ? 26.402 4.627 14.393 1.00 93.75 89 LEU A O 1
ATOM 722 N N . GLU A 1 90 ? 27.067 2.499 13.994 1.00 94.31 90 GLU A N 1
ATOM 723 C CA . GLU A 1 90 ? 27.182 2.017 15.376 1.00 94.31 90 GLU A CA 1
ATOM 724 C C . GLU A 1 90 ? 25.904 2.239 16.198 1.00 94.31 90 GLU A C 1
ATOM 726 O O . GLU A 1 90 ? 25.914 2.685 17.346 1.00 94.31 90 GLU A O 1
ATOM 731 N N . ARG A 1 91 ? 24.752 1.938 15.588 1.00 93.69 91 ARG A N 1
ATOM 732 C CA . ARG A 1 91 ? 23.436 2.184 16.181 1.00 93.69 91 ARG A CA 1
ATOM 733 C C . ARG A 1 91 ? 22.587 0.935 16.236 1.00 93.69 91 ARG A C 1
ATOM 735 O O . ARG A 1 91 ? 22.345 0.266 15.233 1.00 93.69 91 ARG A O 1
ATOM 742 N N . LYS A 1 92 ? 22.038 0.687 17.422 1.00 94.75 92 LYS A N 1
ATOM 743 C CA . LYS A 1 92 ? 20.953 -0.275 17.596 1.00 94.75 92 LYS A CA 1
ATOM 744 C C . LYS A 1 92 ? 19.686 0.249 16.922 1.00 94.75 92 LYS A C 1
ATOM 746 O O . LYS A 1 92 ? 19.378 1.441 16.993 1.00 94.75 92 LYS A O 1
ATOM 751 N N . TYR A 1 93 ? 18.956 -0.657 16.287 1.00 96.88 93 TYR A N 1
ATOM 752 C CA . TYR A 1 93 ? 17.776 -0.325 15.504 1.00 96.88 93 TYR A CA 1
ATOM 753 C C . TYR A 1 93 ? 16.801 -1.493 15.440 1.00 96.88 93 TYR A C 1
ATOM 755 O O . TYR A 1 93 ? 17.179 -2.644 15.672 1.00 96.88 93 TYR A O 1
ATOM 763 N N . TYR A 1 94 ? 15.577 -1.181 15.033 1.00 97.50 94 TYR A N 1
ATOM 764 C CA . TYR A 1 94 ? 14.644 -2.155 14.486 1.00 97.50 94 TYR A CA 1
ATOM 765 C C . TYR A 1 94 ? 13.804 -1.519 13.373 1.00 97.50 94 TYR A C 1
ATOM 767 O O . TYR A 1 94 ? 13.596 -0.301 13.329 1.00 97.50 94 TYR A O 1
ATOM 775 N N . VAL A 1 95 ? 13.351 -2.346 12.438 1.00 97.06 95 VAL A N 1
ATOM 776 C CA . VAL A 1 95 ? 12.386 -1.976 11.399 1.00 97.06 95 VAL A CA 1
ATOM 777 C C . VAL A 1 95 ? 11.001 -1.935 12.028 1.00 97.06 95 VAL A C 1
ATOM 779 O O . VAL A 1 95 ? 10.632 -2.873 12.729 1.00 97.06 95 VAL A O 1
ATOM 782 N N . ALA A 1 96 ? 10.254 -0.859 11.779 1.00 94.56 96 ALA A N 1
ATOM 783 C CA . ALA A 1 96 ? 8.996 -0.564 12.463 1.00 94.56 96 ALA A CA 1
ATOM 784 C C . ALA A 1 96 ? 7.854 -0.243 11.482 1.00 94.56 96 ALA A C 1
ATOM 786 O O . ALA A 1 96 ? 8.044 -0.183 10.263 1.00 94.56 96 ALA A O 1
ATOM 787 N N . LEU A 1 97 ? 6.665 0.030 12.030 1.00 93.81 97 LEU A N 1
ATOM 788 C CA . LEU A 1 97 ? 5.490 0.508 11.292 1.00 93.81 97 LEU A CA 1
ATOM 789 C C . LEU A 1 97 ? 5.067 -0.433 10.152 1.00 93.81 97 LEU A C 1
ATOM 791 O O . LEU A 1 97 ? 5.100 -1.652 10.298 1.00 93.81 97 LEU A O 1
ATOM 795 N N . LEU A 1 98 ? 4.631 0.123 9.017 1.00 90.69 98 LEU A N 1
ATOM 796 C CA . LEU A 1 98 ? 4.111 -0.649 7.887 1.00 90.69 98 LEU A CA 1
ATOM 797 C C . LEU A 1 98 ? 5.156 -1.613 7.303 1.00 90.69 98 LEU A C 1
ATOM 799 O O . LEU A 1 98 ? 4.781 -2.645 6.759 1.00 90.69 98 LEU A O 1
ATOM 803 N N . ASN A 1 99 ? 6.455 -1.313 7.431 1.00 93.06 99 ASN A N 1
ATOM 804 C CA . ASN A 1 99 ? 7.526 -2.204 6.978 1.00 93.06 99 ASN A CA 1
ATOM 805 C C . ASN A 1 99 ? 7.619 -3.456 7.846 1.00 93.06 99 ASN A C 1
ATOM 807 O O . ASN A 1 99 ? 7.711 -4.553 7.304 1.00 93.06 99 ASN A O 1
ATOM 811 N N . ALA A 1 100 ? 7.531 -3.304 9.169 1.00 93.19 100 ALA A N 1
ATOM 812 C CA . ALA A 1 100 ? 7.433 -4.443 10.075 1.00 93.19 100 ALA A CA 1
ATOM 813 C C . ALA A 1 100 ? 6.142 -5.232 9.829 1.00 93.19 100 ALA A C 1
ATOM 815 O O . ALA A 1 100 ? 6.183 -6.453 9.701 1.00 93.19 100 ALA A O 1
ATOM 816 N N . ALA A 1 101 ? 5.015 -4.535 9.653 1.00 90.62 101 ALA A N 1
ATOM 817 C CA . ALA A 1 101 ? 3.733 -5.184 9.399 1.00 90.62 101 ALA A CA 1
ATOM 818 C C . ALA A 1 101 ? 3.738 -6.034 8.117 1.00 90.62 101 ALA A C 1
ATOM 820 O O . ALA A 1 101 ? 3.261 -7.166 8.117 1.00 90.62 101 ALA A O 1
ATOM 821 N N . ALA A 1 102 ? 4.341 -5.520 7.041 1.00 88.94 102 ALA A N 1
ATOM 822 C CA . ALA A 1 102 ? 4.511 -6.258 5.793 1.00 88.94 102 ALA A CA 1
ATOM 823 C C . ALA A 1 102 ? 5.399 -7.503 5.960 1.00 88.94 102 ALA A C 1
ATOM 825 O O . ALA A 1 102 ? 5.090 -8.549 5.396 1.00 88.94 102 ALA A O 1
ATOM 826 N N . LEU A 1 103 ? 6.465 -7.425 6.767 1.00 88.56 103 LEU A N 1
ATOM 827 C CA . LEU A 1 103 ? 7.348 -8.566 7.055 1.00 88.56 103 LEU A CA 1
ATOM 828 C C . LEU A 1 103 ? 6.680 -9.656 7.908 1.00 88.56 103 LEU A C 1
ATOM 830 O O . LEU A 1 103 ? 7.140 -10.797 7.906 1.00 88.56 103 LEU A O 1
ATOM 834 N N . HIS A 1 104 ? 5.596 -9.323 8.611 1.00 86.25 104 HIS A N 1
ATOM 835 C CA . HIS A 1 104 ? 4.744 -10.282 9.322 1.00 86.25 104 HIS A CA 1
ATOM 836 C C . HIS A 1 104 ? 3.578 -10.809 8.474 1.00 86.25 104 HIS A C 1
ATOM 838 O O . HIS A 1 104 ? 2.817 -11.646 8.945 1.00 86.25 104 HIS A O 1
ATOM 844 N N . GLY A 1 105 ? 3.452 -10.369 7.217 1.00 78.19 105 GLY A N 1
ATOM 845 C CA . GLY A 1 105 ? 2.393 -10.805 6.300 1.00 78.19 105 GLY A CA 1
ATOM 846 C C . GLY A 1 105 ? 1.069 -10.046 6.440 1.00 78.19 105 GLY A C 1
ATOM 847 O O . GLY A 1 105 ? 0.107 -10.389 5.763 1.00 78.19 105 GLY A O 1
ATOM 848 N N . SER A 1 106 ? 1.027 -8.993 7.259 1.00 65.69 106 SER A N 1
ATOM 849 C CA . SER A 1 106 ? -0.190 -8.257 7.644 1.00 65.69 106 SER A CA 1
ATOM 850 C C . SER A 1 106 ? -0.353 -6.915 6.920 1.00 65.69 106 SER A C 1
ATOM 852 O O . SER A 1 106 ? -0.904 -5.955 7.454 1.00 65.69 106 SER A O 1
ATOM 854 N N . SER A 1 107 ? 0.235 -6.792 5.729 1.00 61.53 107 SER A N 1
ATOM 855 C CA . SER A 1 107 ? 0.034 -5.636 4.856 1.00 61.53 107 SER A CA 1
ATOM 856 C C . SER A 1 107 ? -0.029 -6.102 3.408 1.00 61.53 107 SER A C 1
ATOM 858 O O . SER A 1 107 ? 0.990 -6.449 2.813 1.00 61.53 107 SER A O 1
ATOM 860 N N . HIS A 1 108 ? -1.221 -6.043 2.809 1.00 53.69 108 HIS A N 1
ATOM 861 C CA . HIS A 1 108 ? -1.439 -6.330 1.384 1.00 53.69 108 HIS A CA 1
ATOM 862 C C . HIS A 1 108 ? -0.794 -5.311 0.427 1.00 53.69 108 HIS A C 1
ATOM 864 O O . HIS A 1 108 ? -0.795 -5.512 -0.787 1.00 53.69 108 HIS A O 1
ATOM 870 N N . GLN A 1 109 ? -0.259 -4.203 0.947 1.00 53.53 109 GLN A N 1
ATOM 871 C CA . GLN A 1 109 ? 0.424 -3.179 0.161 1.00 53.53 109 GLN A CA 1
ATOM 872 C C . GLN A 1 109 ? 1.901 -3.101 0.538 1.00 53.53 109 GLN A C 1
ATOM 874 O O . GLN A 1 109 ? 2.242 -3.107 1.724 1.00 53.53 109 GLN A O 1
ATOM 879 N N . GLN A 1 110 ? 2.769 -2.956 -0.468 1.00 63.59 110 GLN A N 1
ATOM 880 C CA . GLN A 1 110 ? 4.171 -2.624 -0.233 1.00 63.59 110 GLN A CA 1
ATOM 881 C C . GLN A 1 110 ? 4.276 -1.193 0.318 1.00 63.59 110 GLN A C 1
ATOM 883 O O . GLN A 1 110 ? 3.796 -0.255 -0.327 1.00 63.59 110 GLN A O 1
ATOM 888 N N . PRO A 1 111 ? 4.888 -0.994 1.499 1.00 76.19 111 PRO A N 1
ATOM 889 C CA . PRO A 1 111 ? 5.130 0.343 2.020 1.00 76.19 111 PRO A CA 1
ATOM 890 C C . PRO A 1 111 ? 6.079 1.108 1.092 1.00 76.19 111 PRO A C 1
ATOM 892 O O . PRO A 1 111 ? 7.165 0.624 0.781 1.00 76.19 111 PRO A O 1
ATOM 895 N N . GLN A 1 112 ? 5.682 2.310 0.670 1.00 79.69 112 GLN A N 1
ATOM 896 C CA . GLN A 1 112 ? 6.513 3.164 -0.191 1.00 79.69 112 GLN A CA 1
ATOM 897 C C . GLN A 1 112 ? 7.689 3.812 0.551 1.00 79.69 112 GLN A C 1
ATOM 899 O O . GLN A 1 112 ? 8.701 4.162 -0.049 1.00 79.69 112 GLN A O 1
ATOM 904 N N . GLU A 1 113 ? 7.557 3.982 1.865 1.00 90.06 113 GLU A N 1
ATOM 905 C CA . GLU A 1 113 ? 8.606 4.508 2.731 1.00 90.06 113 GLU A CA 1
ATOM 906 C C . GLU A 1 113 ? 9.101 3.406 3.671 1.00 90.06 113 GLU A C 1
ATOM 908 O O . GLU A 1 113 ? 8.341 2.512 4.051 1.00 90.06 113 GLU A O 1
ATOM 913 N N . TYR A 1 114 ? 10.377 3.472 4.051 1.00 93.81 114 TYR A N 1
ATOM 914 C CA . TYR A 1 114 ? 11.006 2.519 4.959 1.00 93.81 114 TYR A CA 1
ATOM 915 C C . TYR A 1 114 ? 11.245 3.150 6.327 1.00 93.81 114 TYR A C 1
ATOM 917 O O . TYR A 1 114 ? 12.006 4.109 6.439 1.00 93.81 114 TYR A O 1
ATOM 925 N N . PHE A 1 115 ? 10.598 2.639 7.371 1.00 95.69 115 PHE A N 1
ATOM 926 C CA . PHE A 1 115 ? 10.672 3.195 8.720 1.00 95.69 115 PHE A CA 1
ATOM 927 C C . PHE A 1 115 ? 11.571 2.376 9.639 1.00 95.69 115 PHE A C 1
ATOM 929 O O . PHE A 1 115 ? 11.421 1.163 9.783 1.00 95.69 115 PHE A O 1
ATOM 936 N N . ILE A 1 116 ? 12.486 3.077 10.302 1.00 96.81 116 ILE A N 1
ATOM 937 C CA . ILE A 1 116 ? 13.434 2.505 11.255 1.00 96.81 116 ILE A CA 1
ATOM 938 C C . ILE A 1 116 ? 13.351 3.293 12.544 1.00 96.81 116 ILE A C 1
ATOM 940 O O . ILE A 1 116 ? 13.403 4.524 12.523 1.00 96.81 116 ILE A O 1
ATOM 944 N N . VAL A 1 117 ? 13.283 2.591 13.666 1.00 96.81 117 VAL A N 1
ATOM 945 C CA . VAL A 1 117 ? 13.441 3.195 14.985 1.00 96.81 117 VAL A CA 1
ATOM 946 C C . VAL A 1 117 ? 14.872 2.959 15.458 1.00 96.81 117 VAL A C 1
ATOM 948 O O . VAL A 1 117 ? 15.404 1.857 15.348 1.00 96.81 117 VAL A O 1
ATOM 951 N N . THR A 1 118 ? 15.519 4.010 15.954 1.00 96.44 118 THR A N 1
ATOM 952 C CA . THR A 1 118 ? 16.920 4.002 16.401 1.00 96.44 118 THR A CA 1
ATOM 953 C C . THR A 1 118 ? 17.104 4.933 17.596 1.00 96.44 118 THR A C 1
ATOM 955 O O . THR A 1 118 ? 16.276 5.807 17.852 1.00 96.44 118 THR A O 1
ATOM 958 N N . SER A 1 119 ? 18.208 4.796 18.326 1.00 93.62 119 SER A N 1
ATOM 959 C CA . SER A 1 119 ? 18.586 5.754 19.370 1.00 93.62 119 SER A CA 1
ATOM 960 C C . SER A 1 119 ? 18.968 7.135 18.808 1.00 93.62 119 SER A C 1
ATOM 962 O O . SER A 1 119 ? 19.313 7.281 17.629 1.00 93.62 119 SER A O 1
ATOM 964 N N . TYR A 1 120 ? 18.915 8.160 19.664 1.00 89.88 120 TYR A N 1
ATOM 965 C CA . TYR A 1 120 ? 19.516 9.479 19.413 1.00 89.88 120 TYR A CA 1
ATOM 966 C C . TYR A 1 120 ? 21.038 9.383 19.166 1.00 89.88 120 TYR A C 1
ATOM 968 O O . TYR A 1 120 ? 21.658 8.420 19.614 1.00 89.88 120 TYR A O 1
ATOM 976 N N . PRO A 1 121 ? 21.666 10.375 18.494 1.00 91.88 121 PRO A N 1
ATOM 977 C CA . PRO A 1 121 ? 21.092 11.633 17.987 1.00 91.88 121 PRO A CA 1
ATOM 978 C C . PRO A 1 121 ? 20.235 11.469 16.723 1.00 91.88 121 PRO A C 1
ATOM 980 O O . PRO A 1 121 ? 20.318 10.450 16.045 1.00 91.88 121 PRO A O 1
ATOM 983 N N . VAL A 1 122 ? 19.399 12.462 16.404 1.00 91.81 122 VAL A N 1
ATOM 984 C CA . VAL A 1 122 ? 18.432 12.377 15.293 1.00 91.81 122 VAL A CA 1
ATOM 985 C C . VAL A 1 122 ? 19.129 12.203 13.944 1.00 91.81 122 VAL A C 1
ATOM 987 O O . VAL A 1 122 ? 20.046 12.952 13.610 1.00 91.81 122 VAL A O 1
ATOM 990 N N . LEU A 1 123 ? 18.654 11.240 13.151 1.00 92.81 123 LEU A N 1
ATOM 991 C CA . LEU A 1 123 ? 19.074 11.046 11.765 1.00 92.81 123 LEU A CA 1
ATOM 992 C C . LEU A 1 123 ? 18.061 11.686 10.813 1.00 92.81 123 LEU A C 1
ATOM 994 O O . LEU A 1 123 ? 16.848 11.543 10.978 1.00 92.81 123 LEU A O 1
ATOM 998 N N . ARG A 1 124 ? 18.562 12.394 9.797 1.00 91.94 124 ARG A N 1
ATOM 999 C CA . ARG A 1 124 ? 17.721 12.919 8.714 1.00 91.94 124 ARG A CA 1
ATOM 1000 C C . ARG A 1 124 ? 17.285 11.777 7.804 1.00 91.94 124 ARG A C 1
ATOM 1002 O O . ARG A 1 124 ? 18.040 10.829 7.609 1.00 91.94 124 ARG A O 1
ATOM 1009 N N . ALA A 1 125 ? 16.088 11.894 7.233 1.00 93.69 125 ALA A N 1
ATOM 1010 C CA . ALA A 1 125 ? 15.599 10.920 6.268 1.00 93.69 125 ALA A CA 1
ATOM 1011 C C . ALA A 1 125 ? 16.565 10.801 5.078 1.00 93.69 125 ALA A C 1
ATOM 1013 O O . ALA A 1 125 ? 17.054 11.807 4.555 1.00 93.69 125 ALA A O 1
ATOM 1014 N N . THR A 1 126 ? 16.828 9.570 4.652 1.00 93.31 126 THR A N 1
ATOM 1015 C CA . THR A 1 126 ? 17.638 9.290 3.467 1.00 93.31 126 THR A CA 1
ATOM 1016 C C . THR A 1 126 ? 16.709 9.178 2.269 1.00 93.31 126 THR A C 1
ATOM 1018 O O . THR A 1 126 ? 15.854 8.298 2.241 1.00 93.31 126 THR A O 1
ATOM 1021 N N . VAL A 1 127 ? 16.889 10.048 1.274 1.00 92.81 127 VAL A N 1
ATOM 1022 C CA . VAL A 1 127 ? 16.161 9.989 -0.001 1.00 92.81 127 VAL A CA 1
ATOM 1023 C C . VAL A 1 127 ? 17.167 9.742 -1.115 1.00 92.81 127 VAL A C 1
ATOM 1025 O O . VAL A 1 127 ? 18.060 10.565 -1.345 1.00 92.81 127 VAL A O 1
ATOM 1028 N N . LYS A 1 128 ? 17.058 8.586 -1.771 1.00 88.94 128 LYS A N 1
ATOM 1029 C CA . LYS A 1 128 ? 17.931 8.175 -2.877 1.00 88.94 128 LYS A CA 1
ATOM 1030 C C . LYS A 1 128 ? 17.127 7.375 -3.894 1.00 88.94 128 LYS A C 1
ATOM 1032 O O . LYS A 1 128 ? 16.577 6.333 -3.551 1.00 88.94 128 LYS A O 1
ATOM 1037 N N . LYS A 1 129 ? 17.114 7.845 -5.147 1.00 84.94 129 LYS A N 1
ATOM 1038 C CA . LYS A 1 129 ? 16.287 7.277 -6.225 1.00 84.94 129 LYS A CA 1
ATOM 1039 C C . LYS A 1 129 ? 14.832 7.133 -5.744 1.00 84.94 129 LYS A C 1
ATOM 1041 O O . LYS A 1 129 ? 14.289 8.095 -5.210 1.00 84.94 129 LYS A O 1
ATOM 1046 N N . GLU A 1 130 ? 14.238 5.954 -5.877 1.00 84.00 130 GLU A N 1
ATOM 1047 C CA . GLU A 1 130 ? 12.852 5.671 -5.475 1.00 84.00 130 GLU A CA 1
ATOM 1048 C C . GLU A 1 130 ? 12.697 5.317 -3.986 1.00 84.00 130 GLU A C 1
ATOM 1050 O O . GLU A 1 130 ? 11.588 5.082 -3.514 1.00 84.00 130 GLU A O 1
ATOM 1055 N N . ILE A 1 131 ? 13.793 5.272 -3.222 1.00 88.94 131 ILE A N 1
ATOM 1056 C CA . ILE A 1 131 ? 13.767 4.861 -1.819 1.00 88.94 131 ILE A CA 1
ATOM 1057 C C . ILE A 1 131 ? 13.803 6.075 -0.897 1.00 88.94 131 ILE A C 1
ATOM 1059 O O . ILE A 1 131 ? 14.680 6.943 -0.987 1.00 88.94 131 ILE A O 1
ATOM 1063 N N . LYS A 1 132 ? 12.897 6.058 0.083 1.00 93.69 132 LYS A N 1
ATOM 1064 C CA . LYS A 1 132 ? 12.882 6.971 1.224 1.00 93.69 132 LYS A CA 1
ATOM 1065 C C . LYS A 1 132 ? 12.950 6.194 2.535 1.00 93.69 132 LYS A C 1
ATOM 1067 O O . LYS A 1 132 ? 12.037 5.440 2.861 1.00 93.69 132 LYS A O 1
ATOM 1072 N N . ILE A 1 133 ? 14.025 6.401 3.293 1.00 95.38 133 ILE A N 1
ATOM 1073 C CA . ILE A 1 133 ? 14.240 5.811 4.618 1.00 95.38 133 ILE A CA 1
ATOM 1074 C C . ILE A 1 133 ? 14.022 6.889 5.675 1.00 95.38 133 ILE A C 1
ATOM 1076 O O . ILE A 1 133 ? 14.734 7.894 5.708 1.00 95.38 133 ILE A O 1
ATOM 1080 N N . ASN A 1 134 ? 13.054 6.675 6.556 1.00 96.06 134 ASN A N 1
ATOM 1081 C CA . ASN A 1 134 ? 12.750 7.551 7.674 1.00 96.06 134 ASN A CA 1
ATOM 1082 C C . ASN A 1 134 ? 13.271 6.952 8.977 1.00 96.06 134 ASN A C 1
ATOM 1084 O O . ASN A 1 134 ? 12.951 5.814 9.323 1.00 96.06 134 ASN A O 1
ATOM 1088 N N . TYR A 1 135 ? 13.987 7.768 9.744 1.00 95.75 135 TYR A N 1
ATOM 1089 C CA . TYR A 1 135 ? 14.481 7.396 11.063 1.00 95.75 135 TYR A CA 1
ATOM 1090 C C . TYR A 1 135 ? 13.615 8.040 12.145 1.00 95.75 135 TYR A C 1
ATOM 1092 O O . TYR A 1 135 ? 13.346 9.244 12.132 1.00 95.75 135 TYR A O 1
ATOM 1100 N N . ILE A 1 136 ? 13.156 7.225 13.082 1.00 95.12 136 ILE A N 1
ATOM 1101 C CA . ILE A 1 136 ? 12.424 7.628 14.274 1.00 95.12 136 ILE A CA 1
ATOM 1102 C C . ILE A 1 136 ? 13.384 7.476 15.447 1.00 95.12 136 ILE A C 1
ATOM 1104 O O . ILE A 1 136 ? 13.828 6.374 15.757 1.00 95.12 136 ILE A O 1
ATOM 1108 N N . SER A 1 137 ? 13.734 8.589 16.084 1.00 93.38 137 SER A N 1
ATOM 1109 C CA . SER A 1 137 ? 14.647 8.562 17.223 1.00 93.38 137 SER A CA 1
ATOM 1110 C C . SER A 1 137 ? 13.894 8.353 18.529 1.00 93.38 137 SER A C 1
ATOM 1112 O O . SER A 1 137 ? 12.944 9.078 18.819 1.00 93.38 137 SER A O 1
ATOM 1114 N N . THR A 1 138 ? 14.350 7.391 19.325 1.00 91.62 138 THR A N 1
ATOM 1115 C CA . THR A 1 138 ? 13.859 7.128 20.682 1.00 91.62 138 THR A CA 1
ATOM 1116 C C . THR A 1 138 ? 14.987 7.263 21.705 1.00 91.62 138 THR A C 1
ATOM 1118 O O . THR A 1 138 ? 16.159 7.046 21.391 1.00 91.62 138 THR A O 1
ATOM 1121 N N . ARG A 1 139 ? 14.641 7.648 22.940 1.00 88.38 139 ARG A N 1
ATOM 1122 C CA . ARG A 1 139 ? 15.587 7.695 24.071 1.00 88.38 139 ARG A CA 1
ATOM 1123 C C . ARG A 1 139 ? 15.919 6.301 24.590 1.00 88.38 139 ARG A C 1
ATOM 1125 O O . ARG A 1 139 ? 17.050 6.056 24.987 1.00 88.38 139 ARG A O 1
ATOM 1132 N N . GLN A 1 140 ? 14.937 5.407 24.555 1.00 89.75 140 GLN A N 1
ATOM 1133 C CA . GLN A 1 140 ? 15.059 4.034 25.016 1.00 89.75 140 GLN A CA 1
ATOM 1134 C C . GLN A 1 140 ? 14.563 3.099 23.919 1.00 89.75 140 GLN A C 1
ATOM 1136 O O . GLN A 1 140 ? 13.476 3.280 23.361 1.00 89.75 140 GLN A O 1
ATOM 1141 N N . LEU A 1 141 ? 15.398 2.125 23.577 1.00 92.75 141 LEU A N 1
ATOM 1142 C CA . LEU A 1 141 ? 15.023 1.046 22.674 1.00 92.75 141 LEU A CA 1
ATOM 1143 C C . LEU A 1 141 ? 14.247 -0.027 23.441 1.00 92.75 141 LEU A C 1
ATOM 1145 O O . LEU A 1 141 ? 14.442 -0.158 24.652 1.00 92.75 141 LEU A O 1
ATOM 1149 N N . PRO A 1 142 ? 13.353 -0.755 22.756 1.00 92.75 142 PRO A N 1
ATOM 1150 C CA . PRO A 1 142 ? 12.607 -1.826 23.387 1.00 92.75 142 PRO A CA 1
ATOM 1151 C C . PRO A 1 142 ? 13.555 -2.944 23.844 1.00 92.75 142 PRO A C 1
ATOM 1153 O O . PRO A 1 142 ? 14.632 -3.102 23.261 1.00 92.75 142 PRO A O 1
ATOM 1156 N N . PRO A 1 143 ? 13.174 -3.714 24.875 1.00 91.44 143 PRO A N 1
ATOM 1157 C CA . PRO A 1 143 ? 13.863 -4.951 25.215 1.00 91.44 143 PRO A CA 1
ATOM 1158 C C . PRO A 1 143 ? 13.830 -5.939 24.042 1.00 91.44 143 PRO A C 1
ATOM 1160 O O . PRO A 1 143 ? 12.907 -5.916 23.222 1.00 91.44 143 PRO A O 1
ATOM 1163 N N . ASP A 1 144 ? 14.832 -6.818 23.979 1.00 89.31 144 ASP A N 1
ATOM 1164 C CA . ASP A 1 144 ? 15.042 -7.728 22.845 1.00 89.31 144 ASP A CA 1
ATOM 1165 C C . ASP A 1 144 ? 13.841 -8.656 22.600 1.00 89.31 144 ASP A C 1
ATOM 1167 O O . ASP A 1 144 ? 13.570 -9.014 21.460 1.00 89.31 144 ASP A O 1
ATOM 1171 N N . THR A 1 145 ? 13.069 -8.970 23.642 1.00 90.00 145 THR A N 1
ATOM 1172 C CA . THR A 1 145 ? 11.823 -9.756 23.604 1.00 90.00 145 THR A CA 1
ATOM 1173 C C . THR A 1 145 ? 10.715 -9.142 22.746 1.00 90.00 145 THR A C 1
ATOM 1175 O O . THR A 1 145 ? 9.842 -9.857 22.252 1.00 90.00 145 THR A O 1
ATOM 1178 N N . LEU A 1 146 ? 10.735 -7.821 22.543 1.00 92.19 146 LEU A N 1
ATOM 1179 C CA . LEU A 1 146 ? 9.781 -7.111 21.690 1.00 92.19 146 LEU A CA 1
ATOM 1180 C C . LEU A 1 146 ? 10.260 -6.990 20.237 1.00 92.19 146 LEU A C 1
ATOM 1182 O O . LEU A 1 146 ? 9.566 -6.415 19.396 1.00 92.19 146 LEU A O 1
ATOM 1186 N N . THR A 1 147 ? 11.436 -7.533 19.924 1.00 93.88 147 THR A N 1
ATOM 1187 C CA . THR A 1 147 ? 12.015 -7.534 18.581 1.00 93.88 147 THR A CA 1
ATOM 1188 C C . THR A 1 147 ? 12.327 -8.948 18.115 1.00 93.88 147 THR A C 1
ATOM 1190 O O . THR A 1 147 ? 12.619 -9.845 18.895 1.00 93.88 147 THR A O 1
ATOM 1193 N N . GLU A 1 148 ? 12.281 -9.157 16.808 1.00 92.62 148 GLU A N 1
ATOM 1194 C CA . GLU A 1 148 ? 12.536 -10.439 16.170 1.00 92.62 148 GLU A CA 1
ATOM 1195 C C . GLU A 1 148 ? 13.545 -10.269 15.040 1.00 92.62 148 GLU A C 1
ATOM 1197 O O . GLU A 1 148 ? 13.575 -9.246 14.350 1.00 92.62 148 GLU A O 1
ATOM 1202 N N . LYS A 1 149 ? 14.340 -11.310 14.787 1.00 94.19 149 LYS A N 1
ATOM 1203 C CA . LYS A 1 149 ? 15.182 -11.370 13.591 1.00 94.19 149 LYS A CA 1
ATOM 1204 C C . LYS A 1 149 ? 14.381 -11.951 12.434 1.00 94.19 149 LYS A C 1
ATOM 1206 O O . LYS A 1 149 ? 13.960 -13.105 12.490 1.00 94.19 149 LYS A O 1
ATOM 1211 N N . LYS A 1 150 ? 14.218 -11.185 11.357 1.00 92.25 150 LYS A N 1
ATOM 1212 C CA . LYS A 1 150 ? 13.628 -11.673 10.102 1.00 92.25 150 LYS A CA 1
ATOM 1213 C C . LYS A 1 150 ? 14.720 -11.898 9.067 1.00 92.25 150 LYS A C 1
ATOM 1215 O O . LYS A 1 150 ? 15.619 -11.071 8.916 1.00 92.25 150 LYS A O 1
ATOM 1220 N N . LYS A 1 151 ? 14.637 -13.032 8.370 1.00 90.06 151 LYS A N 1
ATOM 1221 C CA . LYS A 1 151 ? 15.568 -13.400 7.301 1.00 90.06 151 LYS A CA 1
ATOM 1222 C C . LYS A 1 151 ? 15.320 -12.526 6.069 1.00 90.06 151 LYS A C 1
ATOM 1224 O O . LYS A 1 151 ? 14.176 -12.334 5.667 1.00 90.06 151 LYS A O 1
ATOM 1229 N N . THR A 1 152 ? 16.393 -12.033 5.469 1.00 87.25 152 THR A N 1
ATOM 1230 C CA . THR A 1 152 ? 16.405 -11.290 4.204 1.00 87.25 152 THR A CA 1
ATOM 1231 C C . THR A 1 152 ? 17.365 -11.960 3.223 1.00 87.25 152 THR A C 1
ATOM 1233 O O . THR A 1 152 ? 18.091 -12.888 3.583 1.00 87.25 152 THR A O 1
ATOM 1236 N N . GLU A 1 153 ? 17.390 -11.492 1.974 1.00 82.69 153 GLU A N 1
ATOM 1237 C CA . GLU A 1 153 ? 18.313 -11.996 0.943 1.00 82.69 153 GLU A CA 1
ATOM 1238 C C . GLU A 1 153 ? 19.793 -11.869 1.341 1.00 82.69 153 GLU A C 1
ATOM 1240 O O . GLU A 1 153 ? 20.624 -12.644 0.879 1.00 82.69 153 GLU A O 1
ATOM 1245 N N . THR A 1 154 ? 20.131 -10.918 2.217 1.00 82.50 154 THR A N 1
ATOM 1246 C CA . THR A 1 154 ? 21.514 -10.605 2.611 1.00 82.50 154 THR A CA 1
ATOM 1247 C C . THR A 1 154 ? 21.840 -10.961 4.062 1.00 82.50 154 THR A C 1
ATOM 1249 O O . THR A 1 154 ? 22.930 -10.647 4.539 1.00 82.50 154 THR A O 1
ATOM 1252 N N . GLY A 1 155 ? 20.923 -11.619 4.778 1.00 87.38 155 GLY A N 1
ATOM 1253 C CA . GLY A 1 155 ? 21.137 -12.045 6.159 1.00 87.38 155 GLY A CA 1
ATOM 1254 C C . GLY A 1 155 ? 19.892 -11.896 7.021 1.00 87.38 155 GLY A C 1
ATOM 1255 O O . GLY A 1 155 ? 18.860 -12.505 6.746 1.00 87.38 155 GLY A O 1
ATOM 1256 N N . TYR A 1 156 ? 20.009 -11.124 8.101 1.00 92.50 156 TYR A N 1
ATOM 1257 C CA . TYR A 1 156 ? 18.926 -10.881 9.048 1.00 92.50 156 TYR A CA 1
ATOM 1258 C C . TYR A 1 156 ? 18.815 -9.394 9.358 1.00 92.50 156 TYR A C 1
ATOM 1260 O O . TYR A 1 156 ? 19.821 -8.691 9.434 1.00 92.50 156 TYR A O 1
ATOM 1268 N N . ILE A 1 157 ? 17.588 -8.945 9.591 1.00 95.69 157 ILE A N 1
ATOM 1269 C CA . ILE A 1 157 ? 17.278 -7.609 10.100 1.00 95.69 157 ILE A CA 1
ATOM 1270 C C . ILE A 1 157 ? 16.493 -7.737 11.402 1.00 95.69 157 ILE A C 1
ATOM 1272 O O . ILE A 1 157 ? 15.731 -8.691 11.580 1.00 95.69 157 ILE A O 1
ATOM 1276 N N . ASN A 1 158 ? 16.659 -6.765 12.296 1.00 96.31 158 ASN A N 1
ATOM 1277 C CA . ASN A 1 158 ? 15.833 -6.662 13.497 1.00 96.31 158 ASN A CA 1
ATOM 1278 C C . ASN A 1 158 ? 14.517 -5.967 13.140 1.00 96.31 158 ASN A C 1
ATOM 1280 O O . ASN A 1 158 ? 14.523 -4.898 12.527 1.00 96.31 158 ASN A O 1
ATOM 1284 N N . VAL A 1 159 ? 13.395 -6.556 13.531 1.00 96.25 159 VAL A N 1
ATOM 1285 C CA . VAL A 1 159 ? 12.037 -6.086 13.233 1.00 96.25 159 VAL A CA 1
ATOM 1286 C C . VAL A 1 159 ? 11.247 -6.065 14.532 1.00 96.25 159 VAL A C 1
ATOM 1288 O O . VAL A 1 159 ? 11.436 -6.947 15.364 1.00 96.25 159 VAL A O 1
ATOM 1291 N N . SER A 1 160 ? 10.375 -5.081 14.745 1.00 95.31 160 SER A N 1
ATOM 1292 C CA . SER A 1 160 ? 9.458 -5.142 15.886 1.00 95.31 160 SER A CA 1
ATOM 1293 C C . SER A 1 160 ? 8.537 -6.357 15.770 1.00 95.31 160 SER A C 1
ATOM 1295 O O . SER A 1 160 ? 8.066 -6.682 14.680 1.00 95.31 160 SER A O 1
ATOM 1297 N N . ASN A 1 161 ? 8.271 -7.044 16.881 1.00 93.31 161 ASN A N 1
ATOM 1298 C CA . ASN A 1 161 ? 7.289 -8.129 16.903 1.00 93.31 161 ASN A CA 1
ATOM 1299 C C . ASN A 1 161 ? 5.876 -7.583 16.577 1.00 93.31 161 ASN A C 1
ATOM 1301 O O . ASN A 1 161 ? 5.681 -6.358 16.562 1.00 93.31 161 ASN A O 1
ATOM 1305 N N . PRO A 1 162 ? 4.868 -8.425 16.294 1.00 92.62 162 PRO A N 1
ATOM 1306 C CA . PRO A 1 162 ? 3.543 -7.937 15.906 1.00 92.62 162 PRO A CA 1
ATOM 1307 C C . PRO A 1 162 ? 2.893 -6.990 16.934 1.00 92.62 162 PRO A C 1
ATOM 1309 O O . PRO A 1 162 ? 2.248 -6.013 16.550 1.00 92.62 162 PRO A O 1
ATOM 1312 N N . LEU A 1 163 ? 3.109 -7.217 18.236 1.00 92.31 163 LEU A N 1
ATOM 1313 C CA . LEU A 1 163 ? 2.566 -6.375 19.310 1.00 92.31 163 LEU A CA 1
ATOM 1314 C C . LEU A 1 163 ? 3.234 -4.999 19.384 1.00 92.31 163 LEU A C 1
ATOM 1316 O O . LEU A 1 163 ? 2.546 -3.977 19.432 1.00 92.31 163 LEU A O 1
ATOM 1320 N N . LEU A 1 164 ? 4.565 -4.955 19.355 1.00 94.38 164 LEU A N 1
ATOM 1321 C CA . LEU A 1 164 ? 5.323 -3.711 19.297 1.00 94.38 164 LEU A CA 1
ATOM 1322 C C . LEU A 1 164 ? 5.003 -2.957 18.002 1.00 94.38 164 LEU A C 1
ATOM 1324 O O . LEU A 1 164 ? 4.771 -1.753 18.041 1.00 94.38 164 LEU A O 1
ATOM 1328 N N . THR A 1 165 ? 4.874 -3.665 16.876 1.00 94.62 165 THR A N 1
ATOM 1329 C CA . THR A 1 165 ? 4.444 -3.079 15.599 1.00 94.62 165 THR A CA 1
ATOM 1330 C C . THR A 1 165 ? 3.081 -2.399 15.733 1.00 94.62 165 THR A C 1
ATOM 1332 O O . THR A 1 165 ? 2.912 -1.270 15.271 1.00 94.62 165 THR A O 1
ATOM 1335 N N . ALA A 1 166 ? 2.109 -3.036 16.393 1.00 93.94 166 ALA A N 1
ATOM 1336 C CA . ALA A 1 166 ? 0.793 -2.448 16.624 1.00 93.94 166 ALA A CA 1
ATOM 1337 C C . ALA A 1 166 ? 0.865 -1.176 17.492 1.00 93.94 166 ALA A C 1
ATOM 1339 O O . ALA A 1 166 ? 0.258 -0.157 17.150 1.00 93.94 166 ALA A O 1
ATOM 1340 N N . ILE A 1 167 ? 1.659 -1.195 18.568 1.00 94.25 167 ILE A N 1
ATOM 1341 C CA . ILE A 1 167 ? 1.904 -0.015 19.411 1.00 94.25 167 ILE A CA 1
ATOM 1342 C C . ILE A 1 167 ? 2.592 1.107 18.627 1.00 94.25 167 ILE A C 1
ATOM 1344 O O . ILE A 1 167 ? 2.203 2.271 18.763 1.00 94.25 167 ILE A O 1
ATOM 1348 N N . ASP A 1 168 ? 3.577 0.792 17.789 1.00 94.38 168 ASP A N 1
ATOM 1349 C CA . ASP A 1 168 ? 4.268 1.775 16.954 1.00 94.38 168 ASP A CA 1
ATOM 1350 C C . ASP A 1 168 ? 3.305 2.415 15.954 1.00 94.38 168 ASP A C 1
ATOM 1352 O O . ASP A 1 168 ? 3.298 3.637 15.796 1.00 94.38 168 ASP A O 1
ATOM 1356 N N . LEU A 1 169 ? 2.448 1.617 15.310 1.00 92.94 169 LEU A N 1
ATOM 1357 C CA . LEU A 1 169 ? 1.446 2.113 14.367 1.00 92.94 169 LEU A CA 1
ATOM 1358 C C . LEU A 1 169 ? 0.481 3.103 15.036 1.00 92.94 169 LEU A C 1
ATOM 1360 O O . LEU A 1 169 ? 0.166 4.132 14.441 1.00 92.94 169 LEU A O 1
ATOM 1364 N N . ILE A 1 170 ? 0.063 2.845 16.281 1.00 92.88 170 ILE A N 1
ATOM 1365 C CA . ILE A 1 170 ? -0.749 3.783 17.077 1.00 92.88 170 ILE A CA 1
ATOM 1366 C C . ILE A 1 170 ? 0.054 5.037 17.440 1.00 92.88 170 ILE A C 1
ATOM 1368 O O . ILE A 1 170 ? -0.429 6.161 17.294 1.00 92.88 170 ILE A O 1
ATOM 1372 N N . SER A 1 171 ? 1.288 4.854 17.911 1.00 91.50 171 SER A N 1
ATOM 1373 C CA . SER A 1 171 ? 2.160 5.939 18.377 1.00 91.50 171 SER A CA 1
ATOM 1374 C C . SER A 1 171 ? 2.503 6.920 17.256 1.00 91.50 171 SER A C 1
ATOM 1376 O O . SER A 1 171 ? 2.563 8.133 17.467 1.00 91.50 171 SER A O 1
ATOM 1378 N N . TYR A 1 172 ? 2.689 6.397 16.045 1.00 90.50 172 TYR A N 1
ATOM 1379 C CA . TYR A 1 172 ? 3.105 7.146 14.867 1.00 90.50 172 TYR A CA 1
ATOM 1380 C C . TYR A 1 172 ? 2.028 7.168 13.778 1.00 90.50 172 TYR A C 1
ATOM 1382 O O . TYR A 1 172 ? 2.360 7.296 12.599 1.00 90.50 172 TYR A O 1
ATOM 1390 N N . GLU A 1 173 ? 0.744 7.126 14.158 1.00 85.94 173 GLU A N 1
ATOM 1391 C CA . GLU A 1 173 ? -0.393 7.053 13.226 1.00 85.94 173 GLU A CA 1
ATOM 1392 C C . GLU A 1 173 ? -0.311 8.081 12.082 1.00 85.94 173 GLU A C 1
ATOM 1394 O O . GLU A 1 173 ? -0.573 7.765 10.923 1.00 85.94 173 GLU A O 1
ATOM 1399 N N . LYS A 1 174 ? 0.155 9.304 12.363 1.00 82.44 174 LYS A N 1
ATOM 1400 C CA . LYS A 1 174 ? 0.289 10.383 11.373 1.00 82.44 174 LYS A CA 1
ATOM 1401 C C . LYS A 1 174 ? 1.276 10.057 10.250 1.00 82.44 174 LYS A C 1
ATOM 1403 O O . LYS A 1 174 ? 1.097 10.541 9.139 1.00 82.44 174 LYS A O 1
ATOM 1408 N N . LYS A 1 175 ? 2.304 9.249 10.525 1.00 83.00 175 LYS A N 1
ATOM 1409 C CA . LYS A 1 175 ? 3.314 8.843 9.535 1.00 83.00 175 LYS A CA 1
ATOM 1410 C C . LYS A 1 175 ? 2.815 7.743 8.600 1.00 83.00 175 LYS A C 1
ATOM 1412 O O . LYS A 1 175 ? 3.424 7.518 7.563 1.00 83.00 175 LYS A O 1
ATOM 1417 N N . VAL A 1 176 ? 1.721 7.073 8.961 1.00 77.25 176 VAL A N 1
ATOM 1418 C CA . VAL A 1 176 ? 1.191 5.912 8.235 1.00 77.25 176 VAL A CA 1
ATOM 1419 C C . VAL A 1 176 ? -0.235 6.122 7.720 1.00 77.25 176 VAL A C 1
ATOM 1421 O O . VAL A 1 176 ? -0.802 5.208 7.142 1.00 77.25 176 VAL A O 1
ATOM 1424 N N . GLY A 1 177 ? -0.818 7.318 7.851 1.00 73.81 177 GLY A N 1
ATOM 1425 C CA . GLY A 1 177 ? -2.142 7.637 7.283 1.00 73.81 177 GLY A CA 1
ATOM 1426 C C . GLY A 1 177 ? -3.295 7.735 8.265 1.00 73.81 177 GLY A C 1
ATOM 1427 O O . GLY A 1 177 ? -4.450 7.745 7.852 1.00 73.81 177 GLY A O 1
ATOM 1428 N N . GLY A 1 178 ? -2.991 7.831 9.555 1.00 80.00 178 GLY A N 1
ATOM 1429 C CA . GLY A 1 178 ? -3.959 8.004 10.629 1.00 80.00 178 GLY A CA 1
ATOM 1430 C C . GLY A 1 178 ? -4.546 6.694 11.150 1.00 80.00 178 GLY A C 1
ATOM 1431 O O . GLY A 1 178 ? -4.361 5.617 10.576 1.00 80.00 178 GLY A O 1
ATOM 1432 N N . LEU A 1 179 ? -5.283 6.809 12.258 1.00 77.25 179 LEU A N 1
ATOM 1433 C CA . LEU A 1 179 ? -5.805 5.675 13.021 1.00 77.25 179 LEU A CA 1
ATOM 1434 C C . LEU A 1 179 ? -6.654 4.681 12.211 1.00 77.25 179 LEU A C 1
ATOM 1436 O O . LEU A 1 179 ? -6.708 3.503 12.558 1.00 77.25 179 LEU A O 1
ATOM 1440 N N . ASN A 1 180 ? -7.299 5.123 11.127 1.00 72.31 180 ASN A N 1
ATOM 1441 C CA . ASN A 1 180 ? -8.148 4.262 10.298 1.00 72.31 180 ASN A CA 1
ATOM 1442 C C . ASN A 1 180 ? -7.334 3.168 9.588 1.00 72.31 180 ASN A C 1
ATOM 1444 O O . ASN A 1 180 ? -7.659 1.985 9.706 1.00 72.31 180 ASN A O 1
ATOM 1448 N N . ARG A 1 181 ? -6.235 3.537 8.907 1.00 74.75 181 ARG A N 1
ATOM 1449 C CA . ARG A 1 181 ? -5.332 2.553 8.283 1.00 74.75 181 ARG A CA 1
ATOM 1450 C C . ARG A 1 181 ? -4.692 1.670 9.341 1.00 74.75 181 ARG A C 1
ATOM 1452 O O . ARG A 1 181 ? -4.633 0.456 9.177 1.00 74.75 181 ARG A O 1
ATOM 1459 N N . VAL A 1 182 ? -4.245 2.296 10.426 1.00 84.06 182 VAL A N 1
ATOM 1460 C CA . VAL A 1 182 ? -3.614 1.610 11.553 1.00 84.06 182 VAL A CA 1
ATOM 1461 C C . VAL A 1 182 ? -4.518 0.504 12.091 1.00 84.06 182 VAL A C 1
ATOM 1463 O O . VAL A 1 182 ? -4.051 -0.613 12.247 1.00 84.06 182 VAL A O 1
ATOM 1466 N N . SER A 1 183 ? -5.811 0.771 12.286 1.00 83.62 183 SER A N 1
ATOM 1467 C CA . SER A 1 183 ? -6.759 -0.222 12.809 1.00 83.62 183 SER A CA 1
ATOM 1468 C C . SER A 1 183 ? -6.885 -1.445 11.894 1.00 83.62 183 SER A C 1
ATOM 1470 O O . SER A 1 183 ? -6.895 -2.571 12.379 1.00 83.62 183 SER A O 1
ATOM 1472 N N . THR A 1 184 ? -6.909 -1.238 10.573 1.00 82.00 184 THR A N 1
ATOM 1473 C CA . THR A 1 184 ? -6.998 -2.338 9.593 1.00 82.00 184 THR A CA 1
ATOM 1474 C C . THR A 1 184 ? -5.752 -3.223 9.640 1.00 82.00 184 THR A C 1
ATOM 1476 O O . THR A 1 184 ? -5.861 -4.437 9.781 1.00 82.00 184 THR A O 1
ATOM 1479 N N . VAL A 1 185 ? -4.566 -2.606 9.612 1.00 84.50 185 VAL A N 1
ATOM 1480 C CA . VAL A 1 185 ? -3.278 -3.318 9.676 1.00 84.50 185 VAL A CA 1
ATOM 1481 C C . VAL A 1 185 ? -3.106 -4.033 11.018 1.00 84.50 185 VAL A C 1
ATOM 1483 O O . VAL A 1 185 ? -2.630 -5.161 11.067 1.00 84.50 185 VAL A O 1
ATOM 1486 N N . ILE A 1 186 ? -3.528 -3.404 12.120 1.00 88.62 186 ILE A N 1
ATOM 1487 C CA . ILE A 1 186 ? -3.522 -4.027 13.447 1.00 88.62 186 ILE A CA 1
ATOM 1488 C C . ILE A 1 186 ? -4.426 -5.260 13.469 1.00 88.62 186 ILE A C 1
ATOM 1490 O O . ILE A 1 186 ? -4.037 -6.268 14.046 1.00 88.62 186 ILE A O 1
ATOM 1494 N N . ASN A 1 187 ? -5.602 -5.216 12.840 1.00 87.88 187 ASN A N 1
ATOM 1495 C CA . ASN A 1 187 ? -6.493 -6.373 12.813 1.00 87.88 187 ASN A CA 1
ATOM 1496 C C . ASN A 1 187 ? -5.837 -7.593 12.149 1.00 87.88 187 ASN A C 1
ATOM 1498 O O . ASN A 1 187 ? -5.913 -8.683 12.707 1.00 87.88 187 ASN A O 1
ATOM 1502 N N . GLU A 1 188 ? -5.157 -7.389 11.016 1.00 84.75 188 GLU A N 1
ATOM 1503 C CA . GLU A 1 188 ? -4.397 -8.437 10.318 1.00 84.75 188 GLU A CA 1
ATOM 1504 C C . GLU A 1 188 ? -3.187 -8.909 11.145 1.00 84.75 188 GLU A C 1
ATOM 1506 O O . GLU A 1 188 ? -2.927 -10.105 11.244 1.00 84.75 188 GLU A O 1
ATOM 1511 N N . LEU A 1 189 ? -2.458 -7.989 11.794 1.00 86.94 189 LEU A N 1
ATOM 1512 C CA . LEU A 1 189 ? -1.319 -8.335 12.658 1.00 86.94 189 LEU A CA 1
ATOM 1513 C C . LEU A 1 189 ? -1.729 -9.232 13.821 1.00 86.94 189 LEU A C 1
ATOM 1515 O O . LEU A 1 189 ? -1.037 -10.197 14.144 1.00 86.94 189 LEU A O 1
ATOM 1519 N N . LEU A 1 190 ? -2.867 -8.927 14.439 1.00 85.75 190 LEU A N 1
ATOM 1520 C CA . LEU A 1 190 ? -3.354 -9.644 15.610 1.00 85.75 190 LEU A CA 1
ATOM 1521 C C . LEU A 1 190 ? -3.857 -11.056 15.303 1.00 85.75 190 LEU A C 1
ATOM 1523 O O . LEU A 1 190 ? -4.070 -11.812 16.245 1.00 85.75 190 LEU A O 1
ATOM 1527 N N . GLU A 1 191 ? -4.016 -11.451 14.036 1.00 82.06 191 GLU A N 1
ATOM 1528 C CA . GLU A 1 191 ? -4.277 -12.857 13.687 1.00 82.06 191 GLU A CA 1
ATOM 1529 C C . GLU A 1 191 ? -3.092 -13.765 14.043 1.00 82.06 191 GLU A C 1
ATOM 1531 O O . GLU A 1 191 ? -3.276 -14.946 14.332 1.00 82.06 191 GLU A O 1
ATOM 1536 N N . THR A 1 192 ? -1.879 -13.205 14.076 1.00 76.44 192 THR A N 1
ATOM 1537 C CA . THR A 1 192 ? -0.649 -13.931 14.429 1.00 76.44 192 THR A CA 1
ATOM 1538 C C . THR A 1 192 ? -0.320 -13.887 15.922 1.00 76.44 192 THR A C 1
ATOM 1540 O O . THR A 1 192 ? 0.537 -14.640 16.382 1.00 76.44 192 THR A O 1
ATOM 1543 N N . VAL A 1 193 ? -1.008 -13.033 16.688 1.00 80.12 193 VAL A N 1
ATOM 1544 C CA . VAL A 1 193 ? -0.726 -12.778 18.106 1.00 80.12 193 VAL A CA 1
ATOM 1545 C C . VAL A 1 193 ? -1.568 -13.685 18.993 1.00 80.12 193 VAL A C 1
ATOM 1547 O O . VAL A 1 193 ? -2.798 -13.682 18.936 1.00 80.12 193 VAL A O 1
ATOM 1550 N N . LYS A 1 194 ? -0.908 -14.424 19.885 1.00 69.94 194 LYS A N 1
ATOM 1551 C CA . LYS A 1 194 ? -1.554 -15.226 20.924 1.00 69.94 194 LYS A CA 1
ATOM 1552 C C . LYS A 1 194 ? -1.700 -14.422 22.212 1.00 69.94 194 LYS A C 1
ATOM 1554 O O . LYS A 1 194 ? -0.944 -13.500 22.505 1.00 69.94 194 LYS A O 1
ATOM 1559 N N . ARG A 1 195 ? -2.646 -14.835 23.060 1.00 66.56 195 ARG A N 1
ATOM 1560 C CA . ARG A 1 195 ? -2.902 -14.207 24.370 1.00 66.56 195 ARG A CA 1
ATOM 1561 C C . ARG A 1 195 ? -1.658 -14.131 25.266 1.00 66.56 195 ARG A C 1
ATOM 1563 O O . ARG A 1 195 ? -1.525 -13.182 26.034 1.00 66.56 195 ARG A O 1
ATOM 1570 N N . ASN A 1 196 ? -0.771 -15.120 25.170 1.00 69.88 196 ASN A N 1
ATOM 1571 C CA . ASN A 1 196 ? 0.435 -15.208 25.996 1.00 69.88 196 ASN A CA 1
ATOM 1572 C C . ASN A 1 196 ? 1.555 -14.265 25.538 1.00 69.88 196 ASN A C 1
ATOM 1574 O O . ASN A 1 196 ? 2.481 -14.031 26.309 1.00 69.88 196 ASN A O 1
ATOM 1578 N N . ASP A 1 197 ? 1.450 -13.691 24.339 1.00 74.06 197 ASP A N 1
ATOM 1579 C CA . ASP A 1 197 ? 2.463 -12.778 23.805 1.00 74.06 197 ASP A CA 1
ATOM 1580 C C . ASP A 1 197 ? 2.358 -11.385 24.459 1.00 74.06 197 ASP A C 1
ATOM 1582 O O . ASP A 1 197 ? 3.311 -10.608 24.452 1.00 74.06 197 ASP A O 1
ATOM 1586 N N . VAL A 1 198 ? 1.206 -11.065 25.069 1.00 82.06 198 VAL A N 1
ATOM 1587 C CA . VAL A 1 198 ? 0.989 -9.813 25.808 1.00 82.06 198 VAL A CA 1
ATOM 1588 C C . VAL A 1 198 ? 1.607 -9.919 27.204 1.00 82.06 198 VAL A C 1
ATOM 1590 O O . VAL A 1 198 ? 1.028 -10.521 28.115 1.00 82.06 198 VAL A O 1
ATOM 1593 N N . ASN A 1 199 ? 2.766 -9.286 27.381 1.00 84.81 199 ASN A N 1
ATOM 1594 C CA . ASN A 1 199 ? 3.562 -9.339 28.605 1.00 84.81 199 ASN A CA 1
ATOM 1595 C C . ASN A 1 199 ? 3.749 -7.956 29.268 1.00 84.81 199 ASN A C 1
ATOM 1597 O O . ASN A 1 199 ? 3.340 -6.924 28.736 1.00 84.81 199 ASN A O 1
ATOM 1601 N N . GLU A 1 200 ? 4.351 -7.938 30.461 1.00 88.25 200 GLU A N 1
ATOM 1602 C CA . GLU A 1 200 ? 4.601 -6.706 31.231 1.00 88.25 200 GLU A CA 1
ATOM 1603 C C . GLU A 1 200 ? 5.650 -5.794 30.570 1.00 88.25 200 GLU A C 1
ATOM 1605 O O . GLU A 1 200 ? 5.602 -4.576 30.730 1.00 88.25 200 GLU A O 1
ATOM 1610 N N . GLU A 1 201 ? 6.560 -6.350 29.770 1.00 89.88 201 GLU A N 1
ATOM 1611 C CA . GLU A 1 201 ? 7.614 -5.589 29.090 1.00 89.88 201 GLU A CA 1
ATOM 1612 C C . GLU A 1 201 ? 7.043 -4.626 28.047 1.00 89.88 201 GLU A C 1
ATOM 1614 O O . GLU A 1 201 ? 7.472 -3.474 27.980 1.00 89.88 201 GLU A O 1
ATOM 1619 N N . LEU A 1 202 ? 6.027 -5.056 27.286 1.00 89.81 202 LEU A N 1
ATOM 1620 C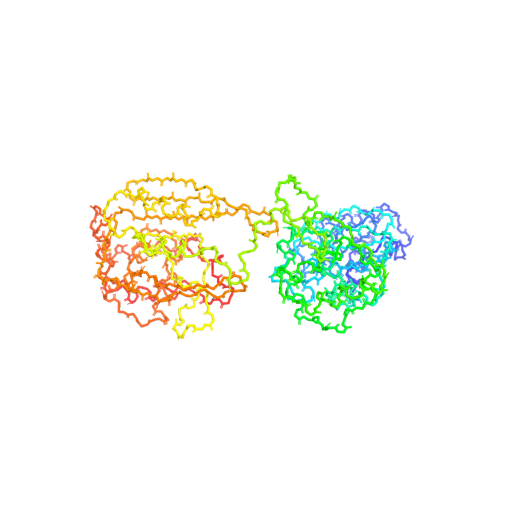 CA . LEU A 1 202 ? 5.302 -4.179 26.363 1.00 89.81 202 LEU A CA 1
ATOM 1621 C C . LEU A 1 202 ? 4.680 -2.989 27.102 1.00 89.81 202 LEU A C 1
ATOM 1623 O O . LEU A 1 202 ? 4.737 -1.859 26.619 1.00 89.81 202 LEU A O 1
ATOM 1627 N N . ILE A 1 203 ? 4.096 -3.244 28.274 1.00 92.31 203 ILE A N 1
ATOM 1628 C CA . ILE A 1 203 ? 3.407 -2.236 29.086 1.00 92.31 203 ILE A CA 1
ATOM 1629 C C . ILE A 1 203 ? 4.393 -1.219 29.663 1.00 92.31 203 ILE A C 1
ATOM 1631 O O . ILE A 1 203 ? 4.097 -0.028 29.679 1.00 92.31 203 ILE A O 1
ATOM 1635 N N . ASN A 1 204 ? 5.572 -1.678 30.082 1.00 91.12 204 ASN A N 1
ATOM 1636 C CA . ASN A 1 204 ? 6.627 -0.817 30.611 1.00 91.12 204 ASN A CA 1
ATOM 1637 C C . ASN A 1 204 ? 7.338 -0.009 29.515 1.00 91.12 204 ASN A C 1
ATOM 1639 O O . ASN A 1 204 ? 7.832 1.085 29.783 1.00 91.12 204 ASN A O 1
ATOM 1643 N N . TYR A 1 205 ? 7.399 -0.534 28.287 1.00 91.50 205 TYR A N 1
ATOM 1644 C CA . TYR A 1 205 ? 8.002 0.159 27.148 1.00 91.50 205 TYR A CA 1
ATOM 1645 C C . TYR A 1 205 ? 7.059 1.188 26.506 1.00 91.50 205 TYR A C 1
ATOM 1647 O O . TYR A 1 205 ? 7.477 2.293 26.152 1.00 91.50 205 TYR A O 1
ATOM 1655 N N . ALA A 1 206 ? 5.792 0.823 26.305 1.00 92.25 206 ALA A N 1
ATOM 1656 C CA . ALA A 1 206 ? 4.842 1.643 25.568 1.00 92.25 206 ALA A CA 1
ATOM 1657 C C . ALA A 1 206 ? 4.434 2.901 26.346 1.00 92.25 206 ALA A C 1
ATOM 1659 O O . ALA A 1 206 ? 4.265 2.897 27.564 1.00 92.25 206 ALA A O 1
ATOM 1660 N N . SER A 1 207 ? 4.198 4.001 25.624 1.00 92.00 207 SER A N 1
ATOM 1661 C CA . SER A 1 207 ? 3.688 5.211 26.267 1.00 92.00 207 SER A CA 1
ATOM 1662 C C . SER A 1 207 ? 2.249 5.007 26.754 1.00 92.00 207 SER A C 1
ATOM 1664 O O . SER A 1 207 ? 1.451 4.336 26.094 1.00 92.00 207 SER A O 1
ATOM 1666 N N . VAL A 1 208 ? 1.886 5.641 27.874 1.00 92.94 208 VAL A N 1
ATOM 1667 C CA . VAL A 1 208 ? 0.529 5.547 28.448 1.00 92.94 208 VAL A CA 1
ATOM 1668 C C . VAL A 1 208 ? -0.535 5.950 27.422 1.00 92.94 208 VAL A C 1
ATOM 1670 O O . VAL A 1 208 ? -1.566 5.293 27.301 1.00 92.94 208 VAL A O 1
ATOM 1673 N N . SER A 1 209 ? -0.261 6.978 26.613 1.00 91.81 209 SER A N 1
ATOM 1674 C CA . SER A 1 209 ? -1.191 7.427 25.575 1.00 91.81 209 SER A CA 1
ATOM 1675 C C . SER A 1 209 ? -1.336 6.430 24.427 1.00 91.81 209 SER A C 1
ATOM 1677 O O . SER A 1 209 ? -2.444 6.244 23.921 1.00 91.81 209 SER A O 1
ATOM 1679 N N . SER A 1 210 ? -0.253 5.752 24.041 1.00 92.94 210 SER A N 1
ATOM 1680 C CA . SER A 1 210 ? -0.304 4.670 23.057 1.00 92.94 210 SER A CA 1
ATOM 1681 C C . SER A 1 210 ? -1.079 3.468 23.588 1.00 92.94 210 SER A C 1
ATOM 1683 O O . SER A 1 210 ? -1.906 2.934 22.858 1.00 92.94 210 SER A O 1
ATOM 1685 N N . LEU A 1 211 ? -0.890 3.094 24.859 1.00 94.44 211 LEU A N 1
ATOM 1686 C CA . LEU A 1 211 ? -1.640 2.010 25.504 1.00 94.44 211 LEU A CA 1
ATOM 1687 C C . LEU A 1 211 ? -3.139 2.320 25.582 1.00 94.44 211 LEU A C 1
ATOM 1689 O O . LEU A 1 211 ? -3.950 1.474 25.218 1.00 94.44 211 LEU A O 1
ATOM 1693 N N . GLN A 1 212 ? -3.512 3.542 25.981 1.00 93.31 212 GLN A N 1
ATOM 1694 C CA . GLN A 1 212 ? -4.915 3.971 26.029 1.00 93.31 212 GLN A CA 1
ATOM 1695 C C . GLN A 1 212 ? -5.581 3.907 24.647 1.00 93.31 212 GLN A C 1
ATOM 1697 O O . GLN A 1 212 ? -6.669 3.351 24.505 1.00 93.31 212 GLN A O 1
ATOM 1702 N N . ARG A 1 213 ? -4.920 4.442 23.611 1.00 92.25 213 ARG A N 1
ATOM 1703 C CA . ARG A 1 213 ? -5.436 4.413 22.232 1.00 92.25 213 ARG A CA 1
ATOM 1704 C C . ARG A 1 213 ? -5.486 3.001 21.662 1.00 92.25 213 ARG A C 1
ATOM 1706 O O . ARG A 1 213 ? -6.470 2.651 21.021 1.00 92.25 213 ARG A O 1
ATOM 1713 N N . PHE A 1 214 ? -4.452 2.197 21.894 1.00 93.44 214 PHE A N 1
ATOM 1714 C CA . PHE A 1 214 ? -4.399 0.816 21.426 1.00 93.44 214 PHE A CA 1
ATOM 1715 C C . PHE A 1 214 ? -5.495 -0.029 22.073 1.00 93.44 214 PHE A C 1
ATOM 1717 O O . PHE A 1 214 ? -6.241 -0.701 21.369 1.00 93.44 214 PHE A O 1
ATOM 1724 N N . GLY A 1 215 ? -5.660 0.081 23.392 1.00 92.31 215 GLY A N 1
ATOM 1725 C CA . GLY A 1 215 ? -6.730 -0.578 24.130 1.00 92.31 215 GLY A CA 1
ATOM 1726 C C . GLY A 1 215 ? -8.121 -0.219 23.613 1.00 92.31 215 GLY A C 1
ATOM 1727 O O . GLY A 1 215 ? -8.927 -1.108 23.360 1.00 92.31 215 GLY A O 1
ATOM 1728 N N . PHE A 1 216 ? -8.376 1.068 23.361 1.00 90.44 216 PHE A N 1
ATOM 1729 C CA . PHE A 1 216 ? -9.629 1.516 22.752 1.00 90.44 216 PHE A CA 1
ATOM 1730 C C . PHE A 1 216 ? -9.849 0.945 21.345 1.00 90.44 216 PHE A C 1
ATOM 1732 O O . PHE A 1 216 ? -10.947 0.488 21.039 1.00 90.44 216 PHE A O 1
ATOM 1739 N N . VAL A 1 217 ? -8.817 0.938 20.493 1.00 88.69 217 VAL A N 1
ATOM 1740 C CA . VAL A 1 217 ? -8.903 0.351 19.145 1.00 88.69 217 VAL A CA 1
ATOM 1741 C C . VAL A 1 217 ? -9.239 -1.140 19.225 1.00 88.69 217 VAL A C 1
ATOM 1743 O O . VAL A 1 217 ? -10.095 -1.613 18.485 1.00 88.69 217 VAL A O 1
ATOM 1746 N N . LEU A 1 218 ? -8.622 -1.883 20.142 1.00 89.88 218 LEU A N 1
ATOM 1747 C CA . LEU A 1 218 ? -8.923 -3.301 20.334 1.00 89.88 218 LEU A CA 1
ATOM 1748 C C . LEU A 1 218 ? -10.363 -3.534 20.804 1.00 89.88 218 LEU A C 1
ATOM 1750 O O . LEU A 1 218 ? -11.035 -4.414 20.275 1.00 89.88 218 LEU A O 1
ATOM 1754 N N . ASP A 1 219 ? -10.820 -2.767 21.790 1.00 85.88 219 ASP A N 1
ATOM 1755 C CA . ASP A 1 219 ? -12.096 -2.982 22.476 1.00 85.88 219 ASP A CA 1
ATOM 1756 C C . ASP A 1 219 ? -13.296 -2.534 21.628 1.00 85.88 219 ASP A C 1
ATOM 1758 O O . ASP A 1 219 ? -14.209 -3.314 21.361 1.00 85.88 219 ASP A O 1
ATOM 1762 N N . GLU A 1 220 ? -13.257 -1.292 21.140 1.00 81.88 220 GLU A N 1
ATOM 1763 C CA . GLU A 1 220 ? -14.407 -0.624 20.518 1.00 81.88 220 GLU A CA 1
ATOM 1764 C C . GLU A 1 220 ? -14.401 -0.715 18.987 1.00 81.88 220 GLU A C 1
ATOM 1766 O O . GLU A 1 220 ? -15.460 -0.703 18.363 1.00 81.88 220 GLU A O 1
ATOM 1771 N N . ILE A 1 221 ? -13.219 -0.790 18.360 1.00 79.94 221 ILE A N 1
ATOM 1772 C CA . ILE A 1 221 ? -13.100 -0.778 16.891 1.00 79.94 221 ILE A CA 1
ATOM 1773 C C . ILE A 1 221 ? -12.957 -2.198 16.341 1.00 79.94 221 ILE A C 1
ATOM 1775 O O . ILE A 1 221 ? -13.674 -2.575 15.418 1.00 79.94 221 ILE A O 1
ATOM 1779 N N . LEU A 1 222 ? -12.038 -2.991 16.896 1.00 81.06 222 LEU A N 1
ATOM 1780 C CA . LEU A 1 222 ? -11.702 -4.324 16.381 1.00 81.06 222 LEU A CA 1
ATOM 1781 C C . LEU A 1 222 ? -12.450 -5.465 17.079 1.00 81.06 222 LEU A C 1
ATOM 1783 O O . LEU A 1 222 ? -12.366 -6.609 16.636 1.00 81.06 222 LEU A O 1
ATOM 1787 N N . ASN A 1 223 ? -13.174 -5.171 18.164 1.00 84.00 223 ASN A N 1
ATOM 1788 C CA . ASN A 1 223 ? -13.897 -6.151 18.979 1.00 84.00 223 ASN A CA 1
ATOM 1789 C C . ASN A 1 223 ? -13.007 -7.323 19.467 1.00 84.00 223 ASN A C 1
ATOM 1791 O O . ASN A 1 223 ? -13.453 -8.461 19.609 1.00 84.00 223 ASN A O 1
ATOM 1795 N N . LYS A 1 224 ? -11.724 -7.049 19.737 1.00 84.38 224 LYS A N 1
ATOM 1796 C CA . LYS A 1 224 ? -10.715 -7.977 20.280 1.00 84.38 224 LYS A CA 1
ATOM 1797 C C . LYS A 1 224 ? -10.630 -7.844 21.806 1.00 84.38 224 LYS A C 1
ATOM 1799 O O . LYS A 1 224 ? -9.564 -7.579 22.369 1.00 84.38 224 LYS A O 1
ATOM 1804 N N . LYS A 1 225 ? -11.772 -8.026 22.478 1.00 86.12 225 LYS A N 1
ATOM 1805 C CA . LYS A 1 225 ? -11.940 -7.748 23.917 1.00 86.12 225 LYS A CA 1
ATOM 1806 C C . LYS A 1 225 ? -10.966 -8.507 24.812 1.00 86.12 225 LYS A C 1
ATOM 1808 O O . LYS A 1 225 ? -10.411 -7.922 25.731 1.00 86.12 225 LYS A O 1
ATOM 1813 N N . GLU A 1 226 ? -10.670 -9.767 24.500 1.00 87.38 226 GLU A N 1
ATOM 1814 C CA . GLU A 1 226 ? -9.760 -10.585 25.316 1.00 87.38 226 GLU A CA 1
ATOM 1815 C C . GLU A 1 226 ? -8.349 -9.985 25.438 1.00 87.38 226 GLU A C 1
ATOM 1817 O O . GLU A 1 226 ? -7.767 -9.958 26.526 1.00 87.38 226 GLU A O 1
ATOM 1822 N N . ILE A 1 227 ? -7.802 -9.478 24.328 1.00 89.12 227 ILE A N 1
ATOM 1823 C CA . ILE A 1 227 ? -6.483 -8.830 24.294 1.00 89.12 227 ILE A CA 1
ATOM 1824 C C . ILE A 1 227 ? -6.566 -7.467 24.991 1.00 89.12 227 ILE A C 1
ATOM 1826 O O . ILE A 1 227 ? -5.700 -7.136 25.803 1.00 89.12 227 ILE A O 1
ATOM 1830 N N . ALA A 1 228 ? -7.632 -6.703 24.725 1.00 91.56 228 ALA A N 1
ATOM 1831 C CA . ALA A 1 228 ? -7.869 -5.403 25.349 1.00 91.56 228 ALA A CA 1
ATOM 1832 C C . ALA A 1 228 ? -7.935 -5.507 26.884 1.00 91.56 228 ALA A C 1
ATOM 1834 O O . ALA A 1 228 ? -7.274 -4.746 27.591 1.00 91.56 228 ALA A O 1
ATOM 1835 N N . ASP A 1 229 ? -8.672 -6.488 27.406 1.00 91.81 229 ASP A N 1
ATOM 1836 C CA . ASP A 1 229 ? -8.829 -6.728 28.841 1.00 91.81 229 ASP A CA 1
ATOM 1837 C C . ASP A 1 229 ? -7.525 -7.195 29.487 1.00 91.81 229 ASP A C 1
ATOM 1839 O O . ASP A 1 229 ? -7.192 -6.766 30.596 1.00 91.81 229 ASP A O 1
ATOM 1843 N N . LYS A 1 230 ? -6.730 -8.015 28.785 1.00 91.38 230 LYS A N 1
ATOM 1844 C CA . LYS A 1 230 ? -5.403 -8.407 29.268 1.00 91.38 230 LYS A CA 1
ATOM 1845 C C . LYS A 1 230 ? -4.487 -7.191 29.402 1.00 91.38 230 LYS A C 1
ATOM 1847 O O . LYS A 1 230 ? -3.907 -7.011 30.472 1.00 91.38 230 LYS A O 1
ATOM 1852 N N . ILE A 1 231 ? -4.415 -6.332 28.384 1.00 92.56 231 ILE A N 1
ATOM 1853 C CA . ILE A 1 231 ? -3.639 -5.081 28.434 1.00 92.56 231 ILE A CA 1
ATOM 1854 C C . ILE A 1 231 ? -4.126 -4.202 29.585 1.00 92.56 231 ILE A C 1
ATOM 1856 O O . ILE A 1 231 ? -3.321 -3.752 30.396 1.00 92.56 231 ILE A O 1
ATOM 1860 N N . PHE A 1 232 ? -5.441 -4.024 29.720 1.00 93.62 232 PHE A N 1
ATOM 1861 C CA . PHE A 1 232 ? -6.034 -3.229 30.792 1.00 93.62 232 PHE A CA 1
ATOM 1862 C C . PHE A 1 232 ? -5.657 -3.755 32.187 1.00 93.62 232 PHE A C 1
ATOM 1864 O O . PHE A 1 232 ? -5.279 -2.980 33.069 1.00 93.62 232 PHE A O 1
ATOM 1871 N N . SER A 1 233 ? -5.707 -5.077 32.384 1.00 93.00 233 SER A N 1
ATOM 1872 C CA . SER A 1 233 ? -5.322 -5.722 33.645 1.00 93.00 233 SER A CA 1
ATOM 1873 C C . SER A 1 233 ? -3.835 -5.544 33.967 1.00 93.00 233 SER A C 1
ATOM 1875 O O . SER A 1 233 ? -3.490 -5.252 35.112 1.00 93.00 233 SER A O 1
ATOM 1877 N N . LEU A 1 234 ? -2.958 -5.647 32.962 1.00 93.31 234 LEU A N 1
ATOM 1878 C CA . LEU A 1 234 ? -1.520 -5.456 33.135 1.00 93.31 234 LEU A CA 1
ATOM 1879 C C . LEU A 1 234 ? -1.179 -3.989 33.417 1.00 93.31 234 LEU A C 1
ATOM 1881 O O . LEU A 1 234 ? -0.380 -3.725 34.308 1.00 93.31 234 LEU A O 1
ATOM 1885 N N . CYS A 1 235 ? -1.835 -3.032 32.750 1.00 93.94 235 CYS A N 1
ATOM 1886 C CA . CYS A 1 235 ? -1.688 -1.608 33.063 1.00 93.94 235 CYS A CA 1
ATOM 1887 C C . CYS A 1 235 ? -2.078 -1.303 34.515 1.00 93.94 235 CYS A C 1
ATOM 1889 O O . CYS A 1 235 ? -1.363 -0.573 35.199 1.00 93.94 235 CYS A O 1
ATOM 1891 N N . LYS A 1 236 ? -3.180 -1.891 35.009 1.00 92.38 236 LYS A N 1
ATOM 1892 C CA . LYS A 1 236 ? -3.585 -1.762 36.417 1.00 92.38 236 LYS A CA 1
ATOM 1893 C C . LYS A 1 236 ? -2.556 -2.370 37.367 1.00 92.38 236 LYS A C 1
ATOM 1895 O O . LYS A 1 236 ? -2.198 -1.724 38.347 1.00 92.38 236 LYS A O 1
ATOM 1900 N N . LYS A 1 237 ? -2.065 -3.578 37.071 1.00 92.31 237 LYS A N 1
ATOM 1901 C CA . LYS A 1 237 ? -1.044 -4.264 37.878 1.00 92.31 237 LYS A CA 1
ATOM 1902 C C . LYS A 1 237 ? 0.266 -3.467 37.940 1.00 92.31 237 LYS A C 1
ATOM 1904 O O . LYS A 1 237 ? 0.867 -3.381 39.002 1.00 92.31 237 LYS A O 1
ATOM 1909 N N . ALA A 1 238 ? 0.657 -2.834 36.835 1.00 91.69 238 ALA A N 1
ATOM 1910 C CA . ALA A 1 238 ? 1.823 -1.955 36.747 1.00 91.69 238 ALA A CA 1
ATOM 1911 C C . ALA A 1 238 ? 1.607 -0.564 37.388 1.00 91.69 238 ALA A C 1
ATOM 1913 O O . ALA A 1 238 ? 2.505 0.272 37.361 1.00 91.69 238 ALA A O 1
ATOM 1914 N N . GLY A 1 239 ? 0.421 -0.278 37.942 1.00 90.88 239 GLY A N 1
ATOM 1915 C CA . GLY A 1 239 ? 0.119 1.006 38.580 1.00 90.88 239 GLY A CA 1
ATOM 1916 C C . GLY A 1 239 ? -0.019 2.183 37.606 1.00 90.88 239 GLY A C 1
ATOM 1917 O O . GLY A 1 239 ? 0.069 3.341 38.023 1.00 90.88 239 GLY A O 1
ATOM 1918 N N . ILE A 1 240 ? -0.248 1.923 36.314 1.00 91.62 240 ILE A N 1
ATOM 1919 C CA . ILE A 1 240 ? -0.372 2.972 35.297 1.00 91.62 240 ILE A CA 1
ATOM 1920 C C . ILE A 1 240 ? -1.683 3.736 35.494 1.00 91.62 240 ILE A C 1
ATOM 1922 O O . ILE A 1 240 ? -2.781 3.179 35.422 1.00 91.62 240 ILE A O 1
ATOM 1926 N N . LYS A 1 241 ? -1.574 5.053 35.685 1.00 89.62 241 LYS A N 1
ATOM 1927 C CA . LYS A 1 241 ? -2.726 5.956 35.747 1.00 89.62 241 LYS A CA 1
ATOM 1928 C C . LYS A 1 241 ? -3.083 6.443 34.347 1.00 89.62 241 LYS A C 1
ATOM 1930 O O . LYS A 1 241 ? -2.289 7.115 33.697 1.00 89.62 241 LYS A O 1
ATOM 1935 N N . PHE A 1 242 ? -4.301 6.145 33.903 1.00 91.88 242 PHE A N 1
ATOM 1936 C CA . PHE A 1 242 ? -4.849 6.730 32.681 1.00 91.88 242 PHE A CA 1
ATOM 1937 C C . PHE A 1 242 ? -5.334 8.155 32.938 1.00 91.88 242 PHE A C 1
ATOM 1939 O O . PHE A 1 242 ? -5.997 8.428 33.950 1.00 91.88 242 PHE A O 1
ATOM 1946 N N . TYR A 1 243 ? -5.045 9.035 31.984 1.00 87.88 243 TYR A N 1
ATOM 1947 C CA . TYR A 1 243 ? -5.476 10.430 31.967 1.00 87.88 243 TYR A CA 1
ATOM 1948 C C . TYR A 1 243 ? -6.379 10.669 30.769 1.00 87.88 243 TYR A C 1
ATOM 1950 O O . TYR A 1 243 ? -6.245 9.999 29.749 1.00 87.88 243 TYR A O 1
ATOM 1958 N N . LEU A 1 244 ? -7.298 11.623 30.881 1.00 85.75 244 LEU A N 1
ATOM 1959 C CA . LEU A 1 244 ? -8.187 11.941 29.777 1.00 85.75 244 LEU A CA 1
ATOM 1960 C C . LEU A 1 244 ? -7.388 12.546 28.612 1.00 85.75 244 LEU A C 1
ATOM 1962 O O . LEU A 1 244 ? -6.850 13.645 28.738 1.00 85.75 244 LEU A O 1
ATOM 1966 N N . ILE A 1 245 ? -7.303 11.835 27.487 1.00 85.69 245 ILE A N 1
ATOM 1967 C CA . ILE A 1 245 ? -6.566 12.287 26.295 1.00 85.69 245 ILE A CA 1
ATOM 1968 C C . ILE A 1 245 ? -7.446 12.223 25.042 1.00 85.69 245 ILE A C 1
ATOM 1970 O O . ILE A 1 245 ? -8.368 11.412 24.976 1.00 85.69 245 ILE A O 1
ATOM 1974 N N . PRO A 1 246 ? -7.184 13.041 24.010 1.00 78.56 246 PRO A N 1
ATOM 1975 C CA . PRO A 1 246 ? -7.932 12.945 22.766 1.00 78.56 246 PRO A CA 1
ATOM 1976 C C . PRO A 1 246 ? -7.525 11.700 21.964 1.00 78.56 246 PRO A C 1
ATOM 1978 O O . PRO A 1 246 ? -6.336 11.359 21.871 1.00 78.56 246 PRO A O 1
ATOM 1981 N N . LEU A 1 247 ? -8.522 11.047 21.351 1.00 75.06 247 LEU A N 1
ATOM 1982 C CA . LEU A 1 247 ? -8.317 9.880 20.485 1.00 75.06 247 LEU A CA 1
ATOM 1983 C C . LEU A 1 247 ? -7.412 10.229 19.294 1.00 75.06 247 LEU A C 1
ATOM 1985 O O . LEU A 1 247 ? -6.419 9.548 19.058 1.00 75.06 247 LEU A O 1
ATOM 1989 N N . LYS A 1 248 ? -7.706 11.342 18.607 1.00 69.19 248 LYS A N 1
ATOM 1990 C CA . LYS A 1 248 ? -6.823 11.952 17.604 1.00 69.19 248 LYS A CA 1
ATOM 1991 C C . LYS A 1 248 ? -6.024 13.081 18.239 1.00 69.19 248 LYS A C 1
ATOM 1993 O O . LYS A 1 248 ? -6.595 13.994 18.823 1.00 69.19 248 LYS A O 1
ATOM 1998 N N . ALA A 1 249 ? -4.708 13.089 18.045 1.00 57.09 249 ALA A N 1
ATOM 1999 C CA . ALA A 1 249 ? -3.836 14.131 18.599 1.00 57.09 249 ALA A CA 1
ATOM 2000 C C . ALA A 1 249 ? -4.056 15.545 17.997 1.00 57.09 249 ALA A C 1
ATOM 2002 O O . ALA A 1 249 ? -3.390 16.489 18.410 1.00 57.09 249 ALA A O 1
ATOM 2003 N N . SER A 1 250 ? -4.936 15.709 17.001 1.00 49.41 250 SER A N 1
ATOM 2004 C CA . SER A 1 250 ? -5.243 16.993 16.352 1.00 49.41 250 SER A CA 1
ATOM 2005 C C . SER A 1 250 ? -6.708 17.056 15.905 1.00 49.41 250 SER A C 1
ATOM 2007 O O . SER A 1 250 ? -7.081 16.389 14.941 1.00 49.41 250 SER A O 1
ATOM 2009 N N . GLY A 1 251 ? -7.524 17.867 16.583 1.00 49.47 251 GLY A N 1
ATOM 2010 C CA . GLY A 1 251 ? -8.923 18.139 16.235 1.00 49.47 251 GLY A CA 1
ATOM 2011 C C . GLY A 1 251 ? -9.515 19.253 17.105 1.00 49.47 251 GLY A C 1
ATOM 2012 O O . GLY A 1 251 ? -9.101 19.423 18.251 1.00 49.47 251 GLY A O 1
ATOM 2013 N N . LYS A 1 252 ? -10.454 20.042 16.560 1.00 45.34 252 LYS A N 1
ATOM 2014 C CA . LYS A 1 252 ? -11.227 21.024 17.343 1.00 45.34 252 LYS A CA 1
ATOM 2015 C C . LYS A 1 252 ? -12.060 20.279 18.396 1.00 45.34 252 LYS A C 1
ATOM 2017 O O . LYS A 1 252 ? -12.672 19.265 18.070 1.00 45.34 252 LYS A O 1
ATOM 2022 N N . LYS A 1 253 ? -12.088 20.800 19.629 1.00 47.94 253 LYS A N 1
ATOM 2023 C CA . LYS A 1 253 ? -12.918 20.313 20.744 1.00 47.94 253 LYS A CA 1
ATOM 2024 C C . LYS A 1 253 ? -14.404 20.501 20.415 1.00 47.94 253 LYS A C 1
ATOM 2026 O O . LYS A 1 253 ? -14.983 21.512 20.786 1.00 47.94 253 LYS A O 1
ATOM 2031 N N . ASN A 1 254 ? -15.012 19.582 19.673 1.00 42.97 254 ASN A N 1
ATOM 2032 C CA . ASN A 1 254 ? -16.451 19.602 19.414 1.00 42.97 254 ASN A CA 1
ATOM 2033 C C . ASN A 1 254 ? -17.080 18.280 19.870 1.00 42.97 254 ASN A C 1
ATOM 2035 O O . ASN A 1 254 ? -16.600 17.215 19.489 1.00 42.97 254 ASN A O 1
ATOM 2039 N N . LYS A 1 255 ? -18.136 18.421 20.694 1.00 47.59 255 LYS A N 1
ATOM 2040 C CA . LYS A 1 255 ? -19.041 17.414 21.289 1.00 47.59 255 LYS A CA 1
ATOM 2041 C C . LYS A 1 255 ? -18.397 16.041 21.533 1.00 47.59 255 LYS A C 1
ATOM 2043 O O . LYS A 1 255 ? -18.481 15.135 20.712 1.00 47.59 255 LYS A O 1
ATOM 2048 N N . GLU A 1 256 ? -17.760 15.937 22.696 1.00 57.06 256 GLU A N 1
ATOM 2049 C CA . GLU A 1 256 ? -16.950 14.806 23.147 1.00 57.06 256 GLU A CA 1
ATOM 2050 C C . GLU A 1 256 ? -17.831 13.655 23.656 1.00 57.06 256 GLU A C 1
ATOM 2052 O O . GLU A 1 256 ? -18.547 13.803 24.645 1.00 57.06 256 GLU A O 1
ATOM 2057 N N . VAL A 1 257 ? -17.762 12.491 23.003 1.00 59.25 257 VAL A N 1
ATOM 2058 C CA . VAL A 1 257 ? -18.174 11.230 23.638 1.00 59.25 257 VAL A CA 1
ATOM 2059 C C . VAL A 1 257 ? -16.982 10.730 24.451 1.00 59.25 257 VAL A C 1
ATOM 2061 O O . VAL A 1 257 ? -15.862 10.658 23.940 1.00 59.25 257 VAL A O 1
ATOM 2064 N N . LEU A 1 258 ? -17.206 10.421 25.725 1.00 74.06 258 LEU A N 1
ATOM 2065 C CA . LEU A 1 258 ? -16.172 9.949 26.640 1.00 74.06 258 LEU A CA 1
ATOM 2066 C C . LEU A 1 258 ? -16.148 8.417 26.658 1.00 74.06 258 LEU A C 1
ATOM 2068 O O . LEU A 1 258 ? -17.166 7.790 26.933 1.00 74.06 258 LEU A O 1
ATOM 2072 N N . ASN A 1 259 ? -14.983 7.810 26.421 1.00 81.31 259 ASN A N 1
ATOM 2073 C CA . ASN A 1 259 ? -14.768 6.410 26.789 1.00 81.31 259 ASN A CA 1
ATOM 2074 C C . ASN A 1 259 ? -14.203 6.353 28.212 1.00 81.31 259 ASN A C 1
ATOM 2076 O O . ASN A 1 259 ? -13.070 6.779 28.442 1.00 81.31 259 ASN A O 1
ATOM 2080 N N . GLU A 1 260 ? -14.984 5.838 29.160 1.00 84.19 260 GLU A N 1
ATOM 2081 C CA . GLU A 1 260 ? -14.609 5.816 30.580 1.00 84.19 260 GLU A CA 1
ATOM 2082 C C . GLU A 1 260 ? -13.486 4.817 30.882 1.00 84.19 260 GLU A C 1
ATOM 2084 O O . GLU A 1 260 ? -12.583 5.121 31.665 1.00 84.19 260 GLU A O 1
ATOM 2089 N N . LYS A 1 261 ? -13.493 3.651 30.221 1.00 87.38 261 LYS A N 1
ATOM 2090 C CA . LYS A 1 261 ? -12.518 2.573 30.450 1.00 87.38 261 LYS A CA 1
ATOM 2091 C C . LYS A 1 261 ? -11.098 3.018 30.107 1.00 87.38 261 LYS A C 1
ATOM 2093 O O . LYS A 1 261 ? -10.200 2.935 30.941 1.00 87.38 261 LYS A O 1
ATOM 2098 N N . TRP A 1 262 ? -10.901 3.531 28.898 1.00 89.94 262 TRP A N 1
ATOM 2099 C CA . TRP A 1 262 ? -9.596 3.954 28.390 1.00 89.94 262 TRP A CA 1
ATOM 2100 C C . TRP A 1 262 ? -9.339 5.453 28.560 1.00 89.94 262 TRP A C 1
ATOM 2102 O O . TRP A 1 262 ? -8.273 5.923 28.172 1.00 89.94 262 TRP A O 1
ATOM 2112 N N . LYS A 1 263 ? -10.282 6.204 29.149 1.00 89.12 263 LYS A N 1
ATOM 2113 C CA . LYS A 1 263 ? -10.228 7.659 29.371 1.00 89.12 263 LYS A CA 1
ATOM 2114 C C . LYS A 1 263 ? -9.851 8.437 28.108 1.00 89.12 263 LYS A C 1
ATOM 2116 O O . LYS A 1 263 ? -8.843 9.145 28.073 1.00 89.12 263 LYS A O 1
ATOM 2121 N N . LEU A 1 264 ? -10.662 8.299 27.060 1.00 84.94 264 LEU A N 1
ATOM 2122 C CA . LEU A 1 264 ? -10.447 8.983 25.781 1.00 84.94 264 LEU A CA 1
ATOM 2123 C C . LEU A 1 264 ? -11.572 9.966 25.452 1.00 84.94 264 LEU A C 1
ATOM 2125 O O . LEU A 1 264 ? -12.747 9.616 25.538 1.00 84.94 264 LEU A O 1
ATOM 2129 N N . MET A 1 265 ? -11.194 11.169 25.008 1.00 80.06 265 MET A N 1
ATOM 2130 C CA . MET A 1 265 ? -12.096 12.129 24.366 1.00 80.06 265 MET A CA 1
ATOM 2131 C C . MET A 1 265 ? -12.229 11.764 22.890 1.00 80.06 265 MET A C 1
ATOM 2133 O O . MET A 1 265 ? -11.284 11.913 22.101 1.00 80.06 265 MET A O 1
ATOM 2137 N N . ILE A 1 266 ? -13.407 11.284 22.511 1.00 70.12 266 ILE A N 1
ATOM 2138 C CA . ILE A 1 266 ? -13.729 10.936 21.134 1.00 70.12 266 ILE A CA 1
ATOM 2139 C C . ILE A 1 266 ? -14.276 12.201 20.471 1.00 70.12 266 ILE A C 1
ATOM 2141 O O . ILE A 1 266 ? -15.459 12.518 20.558 1.00 70.12 266 ILE A O 1
ATOM 2145 N N . THR A 1 267 ? -13.387 12.953 19.822 1.00 57.25 267 THR A N 1
ATOM 2146 C CA . THR A 1 267 ? -13.783 13.915 18.782 1.00 57.25 267 THR A CA 1
ATOM 2147 C C . THR A 1 267 ? -14.111 13.103 17.547 1.00 57.25 267 THR A C 1
ATOM 2149 O O . THR A 1 267 ? -13.302 12.234 17.232 1.00 57.25 267 THR A O 1
ATOM 2152 N N . GLU A 1 268 ? -15.263 13.341 16.902 1.00 43.28 268 GLU A N 1
ATOM 2153 C CA . GLU A 1 268 ? -15.786 12.560 15.766 1.00 43.28 268 GLU A CA 1
ATOM 2154 C C . GLU A 1 268 ? -14.667 11.911 14.921 1.00 43.28 268 GLU A C 1
ATOM 2156 O O . GLU A 1 268 ? -14.204 12.417 13.895 1.00 43.28 268 GLU A O 1
ATOM 2161 N N . MET A 1 269 ? -14.258 10.700 15.310 1.00 37.84 269 MET A N 1
ATOM 2162 C CA . MET A 1 269 ? -14.103 9.674 14.313 1.00 37.84 269 MET A CA 1
ATOM 2163 C C . MET A 1 269 ? -15.496 9.631 13.719 1.00 37.84 269 MET A C 1
ATOM 2165 O O . MET A 1 269 ? -16.438 9.297 14.438 1.00 37.84 269 MET A O 1
ATOM 2169 N N . LYS A 1 270 ? -15.651 10.006 12.439 1.00 34.88 270 LYS A N 1
ATOM 2170 C CA . LYS A 1 270 ? -16.726 9.384 11.667 1.00 34.88 270 LYS A CA 1
ATOM 2171 C C . LYS A 1 270 ? -16.607 7.918 12.048 1.00 34.88 270 LYS A C 1
ATOM 2173 O O . LYS A 1 270 ? -15.514 7.375 11.835 1.00 34.88 270 LYS A O 1
ATOM 2178 N N . PRO A 1 271 ? -17.598 7.369 12.764 1.00 29.67 271 PRO A N 1
ATOM 2179 C CA . PRO A 1 271 ? -17.459 6.033 13.280 1.00 29.67 271 PRO A CA 1
ATOM 2180 C C . PRO A 1 271 ? -17.075 5.187 12.069 1.00 29.67 271 PRO A C 1
ATOM 2182 O O . PRO A 1 271 ? -17.573 5.439 10.960 1.00 29.67 271 PRO A O 1
ATOM 2185 N N . PHE A 1 272 ? -16.190 4.203 12.250 1.00 33.69 272 PHE A N 1
ATOM 2186 C CA . PHE A 1 272 ? -16.316 3.045 11.375 1.00 33.69 272 PHE A CA 1
ATOM 2187 C C . PHE A 1 272 ? -17.818 2.742 11.306 1.00 33.69 272 PHE A C 1
ATOM 2189 O O . PHE A 1 272 ? -18.481 2.879 12.346 1.00 33.69 272 PHE A O 1
ATOM 2196 N N . PRO A 1 273 ? -18.397 2.428 10.130 1.00 30.95 273 PRO A N 1
ATOM 2197 C CA . PRO A 1 273 ? -19.743 1.871 10.130 1.00 30.95 273 PRO A CA 1
ATOM 2198 C C . PRO A 1 273 ? -19.767 0.855 11.278 1.00 30.95 273 PRO A C 1
ATOM 2200 O O . PRO A 1 273 ? -18.826 0.061 11.368 1.00 30.95 273 PRO A O 1
ATOM 2203 N N . PRO A 1 274 ? -20.685 1.009 12.251 1.00 25.16 274 PRO A N 1
ATOM 2204 C CA . PRO A 1 274 ? -20.606 0.251 13.492 1.00 25.16 274 PRO A CA 1
ATOM 2205 C C . PRO A 1 274 ? -20.467 -1.224 13.130 1.00 25.16 274 PRO A C 1
ATOM 2207 O O . PRO A 1 274 ? -20.988 -1.624 12.080 1.00 25.16 274 PRO A O 1
ATOM 2210 N N . ALA A 1 275 ? -19.822 -2.036 13.978 1.00 31.75 275 ALA A N 1
ATOM 2211 C CA . ALA A 1 275 ? -19.969 -3.486 13.869 1.00 31.75 275 ALA A CA 1
ATOM 2212 C C . ALA A 1 275 ? -21.457 -3.778 13.573 1.00 31.75 275 ALA A C 1
ATOM 2214 O O . ALA A 1 275 ? -22.319 -3.212 14.262 1.00 31.75 275 ALA A O 1
ATOM 2215 N N . PRO A 1 276 ? -21.777 -4.482 12.468 1.00 33.16 276 PRO A N 1
ATOM 2216 C CA . PRO A 1 276 ? -23.079 -4.394 11.817 1.00 33.16 276 PRO A CA 1
ATOM 2217 C C . PRO A 1 276 ? -24.167 -4.874 12.778 1.00 33.16 276 PRO A C 1
ATOM 2219 O O . PRO A 1 276 ? -24.370 -6.066 12.975 1.00 33.16 276 PRO A O 1
ATOM 2222 N N . GLY A 1 277 ? -24.834 -3.913 13.414 1.00 33.56 277 GLY A N 1
ATOM 2223 C CA . GLY A 1 277 ? -25.720 -4.177 14.545 1.00 33.56 277 GLY A CA 1
ATOM 2224 C C . GLY A 1 277 ? -26.414 -2.938 15.110 1.00 33.56 277 GLY A C 1
ATOM 2225 O O . GLY A 1 277 ? -27.536 -3.054 15.594 1.00 33.56 277 GLY A O 1
ATOM 2226 N N . GLN A 1 278 ? -25.850 -1.731 14.970 1.00 27.98 278 GLN A N 1
ATOM 2227 C CA . GLN A 1 278 ? -26.565 -0.502 15.335 1.00 27.98 278 GLN A CA 1
ATOM 2228 C C . GLN A 1 278 ? -26.854 0.397 14.129 1.00 27.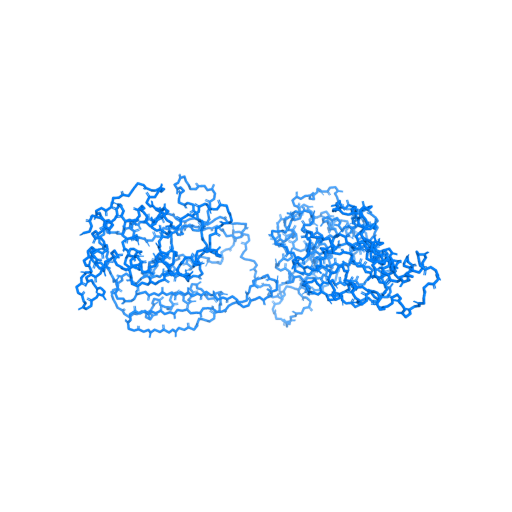98 278 GLN A C 1
ATOM 2230 O O . GLN A 1 278 ? -25.990 0.829 13.371 1.00 27.98 278 GLN A O 1
ATOM 2235 N N . LYS A 1 279 ? -28.153 0.615 13.932 1.00 33.69 279 LYS A N 1
ATOM 2236 C CA . LYS A 1 279 ? -28.801 1.237 12.779 1.00 33.69 279 LYS A CA 1
ATOM 2237 C C . LYS A 1 279 ? -28.327 2.682 12.548 1.00 33.69 279 LYS A C 1
ATOM 2239 O O . LYS A 1 279 ? -28.895 3.612 13.108 1.00 33.69 279 LYS A O 1
ATOM 2244 N N . LYS A 1 280 ? -27.428 2.895 11.585 1.00 31.58 280 LYS A N 1
ATOM 2245 C CA . LYS A 1 280 ? -27.517 4.043 10.662 1.00 31.58 280 LYS A CA 1
ATOM 2246 C C . LYS A 1 280 ? -27.463 3.514 9.232 1.00 31.58 280 LYS A C 1
ATOM 2248 O O . LYS A 1 280 ? -26.428 3.079 8.756 1.00 31.58 280 LYS A O 1
ATOM 2253 N N . ASN A 1 281 ? -28.649 3.467 8.623 1.00 34.31 281 ASN A N 1
ATOM 2254 C CA . ASN A 1 281 ? -29.010 2.808 7.365 1.00 34.31 281 ASN A CA 1
ATOM 2255 C C . ASN A 1 281 ? -27.988 2.983 6.213 1.00 34.31 281 ASN A C 1
ATOM 2257 O O . ASN A 1 281 ? -28.082 3.963 5.475 1.00 34.31 281 ASN A O 1
ATOM 2261 N N . PRO A 1 282 ? -27.198 1.942 5.880 1.00 36.62 282 PRO A N 1
ATOM 2262 C CA . PRO A 1 282 ? -26.684 1.726 4.524 1.00 36.62 282 PRO A CA 1
ATOM 2263 C C . PRO A 1 282 ? -27.809 1.265 3.583 1.00 36.62 282 PRO A C 1
ATOM 2265 O O . PRO A 1 282 ? -27.602 1.069 2.387 1.00 36.62 282 PRO A O 1
ATOM 2268 N N . LYS A 1 283 ? -29.045 1.138 4.102 1.00 34.31 283 LYS A N 1
ATOM 2269 C CA . LYS A 1 283 ? -30.237 0.997 3.273 1.00 34.31 283 LYS A CA 1
ATOM 2270 C C . LYS A 1 283 ? -30.385 2.160 2.299 1.00 34.31 283 LYS A C 1
ATOM 2272 O O . LYS A 1 283 ? -31.154 1.965 1.391 1.00 34.31 283 LYS A O 1
ATOM 2277 N N . LEU A 1 284 ? -29.727 3.318 2.425 1.00 34.41 284 LEU A N 1
ATOM 2278 C CA . LEU A 1 284 ? -29.899 4.431 1.477 1.00 34.41 284 LEU A CA 1
ATOM 2279 C C . LEU A 1 284 ? -29.135 4.262 0.160 1.00 34.41 284 LEU A C 1
ATOM 2281 O O . LEU A 1 284 ? -29.714 4.581 -0.864 1.00 34.41 284 LEU A O 1
ATOM 2285 N N . LEU A 1 285 ? -27.938 3.666 0.126 1.00 35.03 285 LEU A N 1
ATOM 2286 C CA . LEU A 1 285 ? -27.256 3.371 -1.147 1.00 35.03 285 LEU A CA 1
ATOM 2287 C C . LEU A 1 285 ? -28.053 2.324 -1.945 1.00 35.03 285 LEU A C 1
ATOM 2289 O O . LEU A 1 285 ? -28.420 2.534 -3.096 1.00 35.03 285 LEU A O 1
ATOM 2293 N N . MET A 1 286 ? -28.439 1.236 -1.272 1.00 32.62 286 MET A N 1
ATOM 2294 C CA . MET A 1 286 ? -29.212 0.143 -1.867 1.00 32.62 286 MET A CA 1
ATOM 2295 C C . MET A 1 286 ? -30.713 0.469 -2.027 1.00 32.62 286 MET A C 1
ATOM 2297 O O . MET A 1 286 ? -31.340 -0.046 -2.944 1.00 32.62 286 MET A O 1
ATOM 2301 N N . LYS A 1 287 ? -31.330 1.328 -1.190 1.00 29.06 287 LYS A N 1
ATOM 2302 C CA . LYS A 1 287 ? -32.714 1.826 -1.400 1.00 29.06 287 LYS A CA 1
ATOM 2303 C C . LYS A 1 287 ? -32.780 2.961 -2.413 1.00 29.06 287 LYS A C 1
ATOM 2305 O O . LYS A 1 287 ? -33.812 3.057 -3.065 1.00 29.06 287 LYS A O 1
ATOM 2310 N N . SER A 1 288 ? -31.743 3.791 -2.538 1.00 30.88 288 SER A N 1
ATOM 2311 C CA . SER A 1 288 ? -31.609 4.754 -3.636 1.00 30.88 288 SER A CA 1
ATOM 2312 C C . SER A 1 288 ? -31.579 3.972 -4.939 1.00 30.88 288 SER A C 1
ATOM 2314 O O . SER A 1 288 ? -32.452 4.197 -5.765 1.00 30.88 288 SER A O 1
ATOM 2316 N N . ILE A 1 289 ? -30.760 2.916 -5.042 1.00 34.03 289 ILE A N 1
ATOM 2317 C CA . ILE A 1 289 ? -30.787 1.977 -6.179 1.00 34.03 289 ILE A CA 1
ATOM 2318 C C . ILE A 1 289 ? -32.154 1.264 -6.316 1.00 34.03 289 ILE A C 1
ATOM 2320 O O . ILE A 1 289 ? -32.652 1.121 -7.424 1.00 34.03 289 ILE A O 1
ATOM 2324 N N . ARG A 1 290 ? -32.850 0.891 -5.223 1.00 32.12 290 ARG A N 1
ATOM 2325 C CA . ARG A 1 290 ? -34.239 0.358 -5.303 1.00 32.12 290 ARG A CA 1
ATOM 2326 C C . ARG A 1 290 ? -35.280 1.380 -5.784 1.00 32.12 290 ARG A C 1
ATOM 2328 O O . ARG A 1 290 ? -36.368 0.963 -6.174 1.00 32.12 290 ARG A O 1
ATOM 2335 N N . ARG A 1 291 ? -35.017 2.687 -5.681 1.00 31.12 291 ARG A N 1
ATOM 2336 C CA . ARG A 1 291 ? -35.946 3.774 -6.052 1.00 31.12 291 ARG A CA 1
ATOM 2337 C C . ARG A 1 291 ? -35.501 4.563 -7.279 1.00 31.12 291 ARG A C 1
ATOM 2339 O O . ARG A 1 291 ? -36.265 5.400 -7.755 1.00 31.12 291 ARG A O 1
ATOM 2346 N N . THR A 1 292 ? -34.325 4.272 -7.822 1.00 29.42 292 THR A N 1
ATOM 2347 C CA . THR A 1 292 ? -33.816 4.916 -9.023 1.00 29.42 292 THR A CA 1
ATOM 2348 C C . THR A 1 292 ? -33.625 3.950 -10.164 1.00 29.42 292 THR A C 1
ATOM 2350 O O . THR A 1 292 ? -33.009 2.899 -10.058 1.00 29.42 292 THR A O 1
ATOM 2353 N N . ASN A 1 293 ? -34.201 4.363 -11.282 1.00 29.89 293 ASN A N 1
ATOM 2354 C CA . ASN A 1 293 ? -34.128 3.723 -12.576 1.00 29.89 293 ASN A CA 1
ATOM 2355 C C . ASN A 1 293 ? -32.689 3.818 -13.134 1.00 29.89 293 ASN A C 1
ATOM 2357 O O . ASN A 1 293 ? -32.448 4.654 -14.005 1.00 29.89 293 ASN A O 1
ATOM 2361 N N . PHE A 1 294 ? -31.755 2.987 -12.659 1.00 32.31 294 PHE A N 1
ATOM 2362 C CA . PHE A 1 294 ? -30.386 2.915 -13.187 1.00 32.31 294 PHE A CA 1
ATOM 2363 C C . PHE A 1 294 ? -29.980 1.522 -13.674 1.00 32.31 294 PHE A C 1
ATOM 2365 O O . PHE A 1 294 ? -30.295 0.517 -13.037 1.00 32.31 294 PHE A O 1
ATOM 2372 N N . TRP A 1 295 ? -29.222 1.521 -14.775 1.00 39.50 295 TRP A N 1
ATOM 2373 C CA . TRP A 1 295 ? -28.471 0.397 -15.355 1.00 39.50 295 TRP A CA 1
ATOM 2374 C C . TRP A 1 295 ? -26.990 0.459 -14.997 1.00 39.50 295 TRP A C 1
ATOM 2376 O O . TRP A 1 295 ? -26.522 1.550 -14.733 1.00 39.50 295 TRP A O 1
ATOM 2386 N N . GLN A 1 296 ? -26.240 -0.640 -15.150 1.00 35.97 296 GLN A N 1
ATOM 2387 C CA . GLN A 1 296 ? -24.796 -0.611 -15.431 1.00 35.97 296 GLN A CA 1
ATOM 2388 C C . GLN A 1 296 ? -24.555 -1.086 -16.878 1.00 35.97 296 GLN A C 1
ATOM 2390 O O . GLN A 1 296 ? -24.997 -2.172 -17.242 1.00 35.97 296 GLN A O 1
ATOM 2395 N N . THR A 1 297 ? -23.869 -0.302 -17.710 1.00 33.31 297 THR A N 1
ATOM 2396 C CA . THR A 1 297 ? -23.627 -0.576 -19.140 1.00 33.31 297 THR A CA 1
ATOM 2397 C C . THR A 1 297 ? -22.175 -0.375 -19.529 1.00 33.31 297 THR A C 1
ATOM 2399 O O . THR A 1 297 ? -21.847 0.601 -20.188 1.00 33.31 297 THR A O 1
ATOM 2402 N N . GLY A 1 298 ? -21.276 -1.286 -19.163 1.00 32.31 298 GLY A N 1
ATOM 2403 C CA . GLY A 1 298 ? -19.896 -1.133 -19.648 1.00 32.31 298 GLY A CA 1
ATOM 2404 C C . GLY A 1 298 ? -18.788 -1.735 -18.813 1.00 32.31 298 GLY A C 1
ATOM 2405 O O . GLY A 1 298 ? -17.643 -1.326 -18.926 1.00 32.31 298 GLY A O 1
ATOM 2406 N N . SER A 1 299 ? -19.064 -2.743 -18.000 1.00 30.52 299 SER A N 1
ATOM 2407 C CA . SER A 1 299 ? -18.016 -3.625 -17.502 1.00 30.52 299 SER A CA 1
ATOM 2408 C C . SER A 1 299 ? -18.678 -4.945 -17.171 1.00 30.52 299 SER A C 1
ATOM 2410 O O . SER A 1 299 ? -19.683 -4.960 -16.466 1.00 30.52 299 SER A O 1
ATOM 2412 N N . LEU A 1 300 ? -18.127 -6.049 -17.667 1.00 31.36 300 LEU A N 1
ATOM 2413 C CA . LEU A 1 300 ? -18.465 -7.418 -17.268 1.00 31.36 300 LEU A CA 1
ATOM 2414 C C . LEU A 1 300 ? -18.075 -7.689 -15.796 1.00 31.36 300 LEU A C 1
ATOM 2416 O O . LEU A 1 300 ? -17.467 -8.701 -15.465 1.00 31.36 300 LEU A O 1
ATOM 2420 N N . ARG A 1 301 ? -18.392 -6.768 -14.879 1.00 39.62 301 ARG A N 1
ATOM 2421 C CA . ARG A 1 301 ? -18.081 -6.870 -13.457 1.00 39.62 301 ARG A CA 1
ATOM 2422 C C . ARG A 1 301 ? -19.323 -7.207 -12.654 1.00 39.62 301 ARG A C 1
ATOM 2424 O O . ARG A 1 301 ? -20.131 -6.350 -12.325 1.00 39.62 301 ARG A O 1
ATOM 2431 N N . GLN A 1 302 ? -19.356 -8.452 -12.195 1.00 29.97 302 GLN A N 1
ATOM 2432 C CA . GLN A 1 302 ? -19.656 -8.702 -10.791 1.00 29.97 302 GLN A CA 1
ATOM 2433 C C . GLN A 1 302 ? -18.422 -8.277 -9.978 1.00 29.97 302 GLN A C 1
ATOM 2435 O O . GLN A 1 302 ? -17.311 -8.763 -10.206 1.00 29.97 302 GLN A O 1
ATOM 2440 N N . LEU A 1 303 ? -18.579 -7.324 -9.057 1.00 28.16 303 LEU A N 1
ATOM 2441 C CA . LEU A 1 303 ? -17.563 -7.085 -8.027 1.00 28.16 303 LEU A CA 1
ATOM 2442 C C . LEU A 1 303 ? -17.447 -8.345 -7.139 1.00 28.16 303 LEU A C 1
ATOM 2444 O O . LEU A 1 303 ? -18.390 -9.123 -7.011 1.00 28.16 303 LEU A O 1
ATOM 2448 N N . LYS A 1 304 ? -16.249 -8.565 -6.593 1.00 23.75 304 LYS A N 1
ATOM 2449 C CA . LYS A 1 304 ? -15.806 -9.795 -5.918 1.00 23.75 304 LYS A CA 1
ATOM 2450 C C . LYS A 1 304 ? -16.798 -10.349 -4.883 1.00 23.75 304 LYS A C 1
ATOM 2452 O O . LYS A 1 304 ? -17.199 -9.614 -3.989 1.00 23.75 304 LYS A O 1
ATOM 2457 N N . ASN A 1 305 ? -17.004 -11.672 -4.935 1.00 24.89 305 ASN A N 1
ATOM 2458 C CA . ASN A 1 305 ? -17.141 -12.550 -3.769 1.00 24.89 305 ASN A CA 1
ATOM 2459 C C . ASN A 1 305 ? -16.840 -14.019 -4.116 1.00 24.89 305 ASN A C 1
ATOM 2461 O O . ASN A 1 305 ? -17.294 -14.544 -5.130 1.00 24.89 305 ASN A O 1
ATOM 2465 N N . ASN A 1 306 ? -16.104 -14.692 -3.230 1.00 24.94 306 ASN A N 1
ATOM 2466 C CA . ASN A 1 306 ? -15.598 -16.066 -3.361 1.00 24.94 306 ASN A CA 1
ATOM 2467 C C . ASN A 1 306 ? -16.661 -17.178 -3.200 1.00 24.94 306 ASN A C 1
ATOM 2469 O O . ASN A 1 306 ? -16.321 -18.276 -2.767 1.00 24.94 306 ASN A O 1
ATOM 2473 N N . HIS A 1 307 ? -17.936 -16.946 -3.535 1.00 25.75 307 HIS A N 1
ATOM 2474 C CA . HIS A 1 307 ? -18.974 -17.980 -3.360 1.00 25.75 307 HIS A CA 1
ATOM 2475 C C . HIS A 1 307 ? -20.116 -18.008 -4.390 1.00 25.75 307 HIS A C 1
ATOM 2477 O O . HIS A 1 307 ? -21.115 -18.686 -4.171 1.00 25.75 307 HIS A O 1
ATOM 2483 N N . CYS A 1 308 ? -19.965 -17.361 -5.550 1.00 25.16 308 CYS A N 1
ATOM 2484 C CA . CYS A 1 308 ? -20.924 -17.512 -6.651 1.00 25.16 308 CYS A CA 1
ATOM 2485 C C . CYS A 1 308 ? -20.414 -18.529 -7.684 1.00 25.16 308 CYS A C 1
ATOM 2487 O O . CYS A 1 308 ? -19.368 -18.341 -8.302 1.00 25.16 308 CYS A O 1
ATOM 2489 N N . ARG A 1 309 ? -21.168 -19.621 -7.862 1.00 23.47 309 ARG A N 1
ATOM 2490 C CA . ARG A 1 309 ? -20.814 -20.803 -8.673 1.00 23.47 309 ARG A CA 1
ATOM 2491 C C . ARG A 1 309 ? -20.835 -20.591 -10.197 1.00 23.47 309 ARG A C 1
ATOM 2493 O O . ARG A 1 309 ? -20.403 -21.486 -10.908 1.00 23.47 309 ARG A O 1
ATOM 2500 N N . ASN A 1 310 ? -21.230 -19.414 -10.688 1.00 26.02 310 ASN A N 1
ATOM 2501 C CA . ASN A 1 310 ? -21.156 -19.050 -12.109 1.00 26.02 310 ASN A CA 1
ATOM 2502 C C . ASN A 1 310 ? -20.099 -17.954 -12.305 1.00 26.02 310 ASN A C 1
ATOM 2504 O O . ASN A 1 310 ? -20.391 -16.759 -12.251 1.00 26.02 310 ASN A O 1
ATOM 2508 N N . LYS A 1 311 ? -18.844 -18.391 -12.453 1.00 28.28 311 LYS A N 1
ATOM 2509 C CA . LYS A 1 311 ? -17.654 -17.551 -12.635 1.00 28.28 311 LYS A CA 1
ATOM 2510 C C . LYS A 1 311 ? -17.587 -17.004 -14.069 1.00 28.28 311 LYS A C 1
ATOM 2512 O O . LYS A 1 311 ? -17.148 -17.712 -14.963 1.00 28.28 311 LYS A O 1
ATOM 2517 N N . LEU A 1 312 ? -17.908 -15.728 -14.265 1.00 34.03 312 LEU A N 1
ATOM 2518 C CA . LEU A 1 312 ? -17.169 -14.902 -15.228 1.00 34.03 312 LEU A CA 1
ATOM 2519 C C . LEU A 1 312 ? -16.057 -14.225 -14.418 1.00 34.03 312 LEU A C 1
ATOM 2521 O O . LEU A 1 312 ? -16.327 -13.367 -13.575 1.00 34.03 312 LEU A O 1
ATOM 2525 N N . THR A 1 313 ? -14.825 -14.718 -14.550 1.00 34.00 313 THR A N 1
ATOM 2526 C CA . THR A 1 313 ? -13.665 -14.227 -13.797 1.00 34.00 313 THR A CA 1
ATOM 2527 C C . THR A 1 313 ? -13.309 -12.802 -14.221 1.00 34.00 313 THR A C 1
ATOM 2529 O O . THR A 1 313 ? -13.354 -12.434 -15.389 1.00 34.00 313 THR A O 1
ATOM 2532 N N . ASN A 1 314 ? -13.028 -11.953 -13.233 1.00 42.69 314 ASN A N 1
ATOM 2533 C CA . ASN A 1 314 ? -12.811 -10.520 -13.413 1.00 42.69 314 ASN A CA 1
ATOM 2534 C C . ASN A 1 314 ? -11.342 -10.236 -13.771 1.00 42.69 314 ASN A C 1
ATOM 2536 O O . ASN A 1 314 ? -10.557 -9.880 -12.890 1.00 42.69 314 ASN A O 1
ATOM 2540 N N . ASP A 1 315 ? -10.970 -10.410 -15.036 1.00 50.44 315 ASP A N 1
ATOM 2541 C CA . ASP A 1 315 ? -9.563 -10.461 -15.477 1.00 50.44 315 ASP A CA 1
ATOM 2542 C C . ASP A 1 315 ? -8.984 -9.087 -15.893 1.00 50.44 315 ASP A C 1
ATOM 2544 O O . ASP A 1 315 ? -7.827 -8.982 -16.296 1.00 50.44 315 ASP A O 1
ATOM 2548 N N . ARG A 1 316 ? -9.756 -8.000 -15.699 1.00 51.91 316 ARG A N 1
ATOM 2549 C CA . ARG A 1 316 ? -9.361 -6.612 -16.008 1.00 51.91 316 ARG A CA 1
ATOM 2550 C C . ARG A 1 316 ? -9.887 -5.583 -14.991 1.00 51.91 316 ARG A C 1
ATOM 2552 O O . ARG A 1 316 ? -10.984 -5.724 -14.439 1.00 51.91 316 ARG A O 1
ATOM 2559 N N . TYR A 1 317 ? -9.130 -4.510 -14.739 1.00 45.41 317 TYR A N 1
ATOM 2560 C CA . TYR A 1 317 ? -9.621 -3.342 -13.985 1.00 45.41 317 TYR A CA 1
ATOM 2561 C C . TYR A 1 317 ? -10.446 -2.380 -14.861 1.00 45.41 317 TYR A C 1
ATOM 2563 O O . TYR A 1 317 ? -10.109 -2.123 -16.015 1.00 45.41 317 TYR A O 1
ATOM 2571 N N . SER A 1 318 ? -11.551 -1.860 -14.310 1.00 54.22 318 SER A N 1
ATOM 2572 C CA . SER A 1 318 ? -12.356 -0.788 -14.917 1.00 54.22 318 SER A CA 1
ATOM 2573 C C . SER A 1 318 ? -12.357 0.413 -13.985 1.00 54.22 318 SER A C 1
ATOM 2575 O O . SER A 1 318 ? -12.599 0.248 -12.788 1.00 54.22 318 SER A O 1
ATOM 2577 N N . GLU A 1 319 ? -12.072 1.585 -14.539 1.00 54.03 319 GLU A N 1
ATOM 2578 C CA . GLU A 1 319 ? -11.962 2.852 -13.806 1.00 54.03 319 GLU A CA 1
ATOM 2579 C C . GLU A 1 319 ? -13.287 3.634 -13.782 1.00 54.03 319 GLU A C 1
ATOM 2581 O O . GLU A 1 319 ? -13.531 4.414 -12.861 1.00 54.03 319 GLU A O 1
ATOM 2586 N N . ASP A 1 320 ? -14.167 3.369 -14.753 1.00 65.25 320 ASP A N 1
ATOM 2587 C CA . ASP A 1 320 ? -15.431 4.078 -14.956 1.00 65.25 320 ASP A CA 1
ATOM 2588 C C . ASP A 1 320 ? -16.644 3.191 -14.600 1.00 65.25 320 ASP A C 1
ATOM 2590 O O . ASP A 1 320 ? -16.608 1.961 -14.753 1.00 65.25 320 ASP A O 1
ATOM 2594 N N . ILE A 1 321 ? -17.724 3.826 -14.122 1.00 77.69 321 ILE A N 1
ATOM 2595 C CA . ILE A 1 321 ? -19.057 3.224 -13.982 1.00 77.69 321 ILE A CA 1
ATOM 2596 C C . ILE A 1 321 ? -19.951 3.794 -15.079 1.00 77.69 321 ILE A C 1
ATOM 2598 O O . ILE A 1 321 ? -20.374 4.946 -15.015 1.00 77.69 321 ILE A O 1
ATOM 2602 N N . ASP A 1 322 ? -20.285 2.960 -16.048 1.00 76.25 322 ASP A N 1
ATOM 2603 C CA . ASP A 1 322 ? -21.240 3.308 -17.088 1.00 76.25 322 ASP A CA 1
ATOM 2604 C C . ASP A 1 322 ? -22.641 2.870 -16.680 1.00 76.25 322 ASP A C 1
ATOM 2606 O O . ASP A 1 322 ? -22.826 1.751 -16.205 1.00 76.25 322 ASP A O 1
ATOM 2610 N N . LEU A 1 323 ? -23.620 3.738 -16.885 1.00 82.12 323 LEU A N 1
ATOM 2611 C CA . LEU A 1 323 ? -25.035 3.539 -16.630 1.00 82.12 323 LEU A CA 1
ATOM 2612 C C . LEU A 1 323 ? -25.825 3.951 -17.884 1.00 82.12 323 LEU A C 1
ATOM 2614 O O . LEU A 1 323 ? -25.378 4.735 -18.718 1.00 82.12 323 LEU A O 1
ATOM 2618 N N . VAL A 1 324 ? -27.061 3.492 -17.969 1.00 79.25 324 VAL A N 1
ATOM 2619 C CA . VAL A 1 324 ? -28.099 3.968 -18.890 1.00 79.25 324 VAL A CA 1
ATOM 2620 C C . VAL A 1 324 ? -29.284 4.384 -18.012 1.00 79.25 324 VAL A C 1
ATOM 2622 O O . VAL A 1 324 ? -29.489 3.852 -16.914 1.00 79.25 324 VAL A O 1
ATOM 2625 N N . GLN A 1 325 ? -30.091 5.323 -18.480 1.00 81.25 325 GLN A N 1
ATOM 2626 C CA . GLN A 1 325 ? -31.363 5.683 -17.866 1.00 81.25 325 GLN A CA 1
ATOM 2627 C C . GLN A 1 325 ? -32.479 4.767 -18.395 1.00 81.25 325 GLN A C 1
ATOM 2629 O O . GLN A 1 325 ? -32.662 4.662 -19.601 1.00 81.25 325 GLN A O 1
ATOM 2634 N N . ILE A 1 326 ? -33.262 4.121 -17.520 1.00 78.50 326 ILE A N 1
ATOM 2635 C CA . ILE A 1 326 ? -34.330 3.193 -17.969 1.00 78.50 326 ILE A CA 1
ATOM 2636 C C . ILE A 1 326 ? -35.526 3.927 -18.577 1.00 78.50 326 ILE A C 1
ATOM 2638 O O . ILE A 1 326 ? -36.074 3.517 -19.590 1.00 78.50 326 ILE A O 1
ATOM 2642 N N . LYS A 1 327 ? -35.992 4.979 -17.898 1.00 79.38 327 LYS A N 1
ATOM 2643 C CA . LYS A 1 327 ? -37.214 5.694 -18.271 1.00 79.38 327 LYS A CA 1
ATOM 2644 C C . LYS A 1 327 ? -36.842 7.022 -18.895 1.00 79.38 327 LYS A C 1
ATOM 2646 O O . LYS A 1 327 ? -36.169 7.812 -18.231 1.00 79.38 327 LYS A O 1
ATOM 2651 N N . ALA A 1 328 ? -37.325 7.268 -20.107 1.00 80.38 328 ALA A N 1
ATOM 2652 C CA . ALA A 1 328 ? -37.177 8.556 -20.768 1.00 80.38 328 ALA A CA 1
ATOM 2653 C C . ALA A 1 328 ? -37.691 9.698 -19.877 1.00 80.38 328 ALA A C 1
ATOM 2655 O O . ALA A 1 328 ? -38.724 9.570 -19.215 1.00 80.38 328 ALA A O 1
ATOM 2656 N N . GLY A 1 329 ? -36.941 10.797 -19.826 1.00 81.50 329 GLY A N 1
ATOM 2657 C CA . GLY A 1 329 ? -37.265 11.963 -19.007 1.00 81.50 329 GLY A CA 1
ATOM 2658 C C . GLY A 1 329 ? -36.024 12.690 -18.497 1.00 81.50 329 GLY A C 1
ATOM 2659 O O . GLY A 1 329 ? -34.894 12.303 -18.788 1.00 81.50 329 GLY A O 1
ATOM 2660 N N . SER A 1 330 ? -36.226 13.742 -17.704 1.00 83.12 330 SER A N 1
ATOM 2661 C CA . SER A 1 330 ? -35.116 14.541 -17.185 1.00 83.12 330 SER A CA 1
ATOM 2662 C C . SER A 1 330 ? -34.225 13.746 -16.221 1.00 83.12 330 SER A C 1
ATOM 2664 O O . SER A 1 330 ? -34.685 13.138 -15.251 1.00 83.12 330 SER A O 1
ATOM 2666 N N . ILE A 1 331 ? -32.913 13.804 -16.458 1.00 83.88 331 ILE A N 1
ATOM 2667 C CA . ILE A 1 331 ? -31.905 13.089 -15.663 1.00 83.88 331 ILE A CA 1
ATOM 2668 C C . ILE A 1 331 ? -31.660 13.730 -14.278 1.00 83.88 331 ILE A C 1
ATOM 2670 O O . ILE A 1 331 ? -31.003 13.145 -13.423 1.00 83.88 331 ILE A O 1
ATOM 2674 N N . GLY A 1 332 ? -32.209 14.918 -13.999 1.00 83.75 332 GLY A N 1
ATOM 2675 C CA . GLY A 1 332 ? -31.943 15.671 -12.761 1.00 83.75 332 GLY A CA 1
ATOM 2676 C C . GLY A 1 332 ? -32.220 14.875 -11.480 1.00 83.75 332 GLY A C 1
ATOM 2677 O O . GLY A 1 332 ? -31.320 14.675 -10.669 1.00 83.75 332 GLY A O 1
ATOM 2678 N N . LYS A 1 333 ? -33.428 14.304 -11.351 1.00 81.81 333 LYS A N 1
ATOM 2679 C CA . LYS A 1 333 ? -33.795 13.461 -10.194 1.00 81.81 333 LYS A CA 1
ATOM 2680 C C . LYS A 1 333 ? -32.861 12.263 -10.040 1.00 81.81 333 LYS A C 1
ATOM 2682 O O . LYS A 1 333 ? -32.599 11.797 -8.941 1.00 81.81 333 LYS A O 1
ATOM 2687 N N . VAL A 1 334 ? -32.408 11.728 -11.162 1.00 78.81 334 VAL A N 1
ATOM 2688 C CA . VAL A 1 334 ? -31.581 10.530 -11.259 1.00 78.81 334 VAL A CA 1
ATOM 2689 C C . VAL A 1 334 ? -30.162 10.872 -10.754 1.00 78.81 334 VAL A C 1
ATOM 2691 O O . VAL A 1 334 ? -29.654 10.202 -9.855 1.00 78.81 334 VAL A O 1
ATOM 2694 N N . ILE A 1 335 ? -29.596 12.009 -11.174 1.00 84.75 335 ILE A N 1
ATOM 2695 C CA . ILE A 1 335 ? -28.344 12.580 -10.641 1.00 84.75 335 ILE A CA 1
ATOM 2696 C C . ILE A 1 335 ? -28.427 12.855 -9.135 1.00 84.75 335 ILE A C 1
ATOM 2698 O O . ILE A 1 335 ? -27.485 12.539 -8.407 1.00 84.75 335 ILE A O 1
ATOM 2702 N N . ASP A 1 336 ? -29.528 13.429 -8.648 1.00 83.81 336 ASP A N 1
ATOM 2703 C CA . ASP A 1 336 ? -29.662 13.790 -7.231 1.00 83.81 336 ASP A CA 1
ATOM 2704 C C . ASP A 1 336 ? -29.637 12.564 -6.317 1.00 83.81 336 ASP A C 1
ATOM 2706 O O . ASP A 1 336 ? -28.955 12.560 -5.292 1.00 83.81 336 ASP A O 1
ATOM 2710 N N . HIS A 1 337 ? -30.270 11.474 -6.737 1.00 81.81 337 HIS A N 1
ATOM 2711 C CA . HIS A 1 337 ? -30.197 10.209 -6.017 1.00 81.81 337 HIS A CA 1
ATOM 2712 C C . HIS A 1 337 ? -28.806 9.559 -6.065 1.00 81.81 337 HIS A C 1
ATOM 2714 O O . HIS A 1 337 ? -28.408 8.952 -5.067 1.00 81.81 337 HIS A O 1
ATOM 2720 N N . ILE A 1 338 ? -28.044 9.687 -7.169 1.00 81.88 338 ILE A N 1
ATOM 2721 C CA . ILE A 1 338 ? -26.627 9.265 -7.185 1.00 81.88 338 ILE A CA 1
ATOM 2722 C C . ILE A 1 338 ? -25.826 10.113 -6.199 1.00 81.88 338 ILE A C 1
ATOM 2724 O O . ILE A 1 338 ? -25.017 9.572 -5.448 1.00 81.88 338 ILE A O 1
ATOM 2728 N N . ARG A 1 339 ? -26.027 11.436 -6.179 1.00 83.25 339 ARG A N 1
ATOM 2729 C CA . ARG A 1 339 ? -25.321 12.336 -5.252 1.00 83.25 339 ARG A CA 1
ATOM 2730 C C . ARG A 1 339 ? -25.607 11.984 -3.800 1.00 83.25 339 ARG A C 1
ATOM 2732 O O . ARG A 1 339 ? -24.683 11.980 -2.997 1.00 83.25 339 ARG A O 1
ATOM 2739 N N . GLU A 1 340 ? -26.860 11.693 -3.464 1.00 82.12 340 GLU A N 1
ATOM 2740 C CA . GLU A 1 340 ? -27.245 11.273 -2.117 1.00 82.12 340 GLU A CA 1
ATOM 2741 C C . GLU A 1 340 ? -26.578 9.941 -1.748 1.00 82.12 340 GLU A C 1
ATOM 2743 O O . GLU A 1 340 ? -25.923 9.832 -0.707 1.00 82.12 340 GLU A O 1
ATOM 2748 N N . ALA A 1 341 ? -26.678 8.957 -2.645 1.00 77.31 341 ALA A N 1
ATOM 2749 C CA . ALA A 1 341 ? -26.075 7.637 -2.508 1.00 77.31 341 ALA A CA 1
ATOM 2750 C C . ALA A 1 341 ? -24.549 7.724 -2.293 1.00 77.31 341 ALA A C 1
ATOM 2752 O O . ALA A 1 341 ? -24.005 7.108 -1.378 1.00 77.31 341 ALA A O 1
ATOM 2753 N N . LEU A 1 342 ? -23.865 8.545 -3.088 1.00 81.88 342 LEU A N 1
ATOM 2754 C CA . LEU A 1 342 ? -22.411 8.710 -3.077 1.00 81.88 342 LEU A CA 1
ATOM 2755 C C . LEU A 1 342 ? -21.940 9.932 -2.285 1.00 81.88 342 LEU A C 1
ATOM 2757 O O . LEU A 1 342 ? -20.803 10.373 -2.442 1.00 81.88 342 LEU A O 1
ATOM 2761 N N . SER A 1 343 ? -22.782 10.464 -1.400 1.00 81.94 343 SER A N 1
ATOM 2762 C CA . SER A 1 343 ? -22.473 11.657 -0.600 1.00 81.94 343 SER A CA 1
ATOM 2763 C C . SER A 1 343 ? -21.208 11.498 0.251 1.00 81.94 343 SER A C 1
ATOM 2765 O O . SER A 1 343 ? -20.527 12.480 0.552 1.00 81.94 343 SER A O 1
ATOM 2767 N N . PHE A 1 344 ? -20.843 10.258 0.590 1.00 75.75 344 PHE A N 1
ATOM 2768 C CA . PHE A 1 344 ? -19.613 9.933 1.309 1.00 75.75 344 PHE A CA 1
ATOM 2769 C C . PHE A 1 344 ? -18.327 10.205 0.505 1.00 75.75 344 PHE A C 1
ATOM 2771 O O . PHE A 1 344 ? -17.296 10.449 1.126 1.00 75.75 344 PHE A O 1
ATOM 2778 N N . LEU A 1 345 ? -18.387 10.228 -0.835 1.00 78.69 345 LEU A N 1
ATOM 2779 C CA . LEU A 1 345 ? -17.266 10.586 -1.721 1.00 78.69 345 LEU A CA 1
ATOM 2780 C C . LEU A 1 345 ? -17.089 12.106 -1.882 1.00 78.69 345 LEU A C 1
ATOM 2782 O O . LEU A 1 345 ? -16.147 12.555 -2.532 1.00 78.69 345 LEU A O 1
ATOM 2786 N N . GLY A 1 346 ? -17.988 12.911 -1.311 1.00 82.31 346 GLY A N 1
ATOM 2787 C CA . GLY A 1 346 ? -17.986 14.365 -1.446 1.00 82.31 346 GLY A CA 1
ATOM 2788 C C . GLY A 1 346 ? -18.819 14.872 -2.627 1.00 82.31 346 GLY A C 1
ATOM 2789 O O . GLY A 1 346 ? -19.712 14.195 -3.136 1.00 82.31 346 GLY A O 1
ATOM 2790 N N . LYS A 1 347 ? -18.571 16.121 -3.039 1.00 85.31 347 LYS A N 1
ATOM 2791 C CA . LYS A 1 347 ? -19.355 16.789 -4.089 1.00 85.31 347 LYS A CA 1
ATOM 2792 C C . LYS A 1 347 ? -18.887 16.359 -5.482 1.00 85.31 347 LYS A C 1
ATOM 2794 O O . LYS A 1 347 ? -17.722 16.535 -5.827 1.00 85.31 347 LYS A O 1
ATOM 2799 N N . ALA A 1 348 ? -19.812 15.869 -6.305 1.00 88.88 348 ALA A N 1
ATOM 2800 C CA . ALA A 1 348 ? -19.550 15.572 -7.711 1.00 88.88 348 ALA A CA 1
ATOM 2801 C C . ALA A 1 348 ? -19.573 16.837 -8.578 1.00 88.88 348 ALA A C 1
ATOM 2803 O O . ALA A 1 348 ? -20.500 17.645 -8.472 1.00 88.88 348 ALA A O 1
ATOM 2804 N N . LYS A 1 349 ? -18.630 16.945 -9.520 1.00 90.94 349 LYS A N 1
ATOM 2805 C CA . LYS A 1 349 ? -18.789 17.823 -10.685 1.00 90.94 349 LYS A CA 1
ATOM 2806 C C . LYS A 1 349 ? -19.702 17.118 -11.685 1.00 90.94 349 LYS A C 1
ATOM 2808 O O . LYS A 1 349 ? -19.423 15.978 -12.053 1.00 90.94 349 LYS A O 1
ATOM 2813 N N . VAL A 1 350 ? -20.776 17.779 -12.104 1.00 89.81 350 VAL A N 1
ATOM 2814 C CA . VAL A 1 350 ? -21.767 17.210 -13.024 1.00 89.81 350 VAL A CA 1
ATOM 2815 C C . VAL A 1 350 ? -21.740 17.978 -14.335 1.00 89.81 350 VAL A C 1
ATOM 2817 O O . VAL A 1 350 ? -21.807 19.202 -14.335 1.00 89.81 350 VAL A O 1
ATOM 2820 N N . GLU A 1 351 ? -21.626 17.244 -15.433 1.00 89.88 351 GLU A N 1
ATOM 2821 C CA . GLU A 1 351 ? -21.666 17.741 -16.805 1.00 89.88 351 GLU A CA 1
ATOM 2822 C C . GLU A 1 351 ? -22.777 16.958 -17.516 1.00 89.88 351 GLU A C 1
ATOM 2824 O O . GLU A 1 351 ? -22.634 15.759 -17.742 1.00 89.88 351 GLU A O 1
ATOM 2829 N N . ALA A 1 352 ? -23.912 17.601 -17.790 1.00 84.69 352 ALA A N 1
ATOM 2830 C CA . ALA A 1 352 ? -25.041 16.982 -18.480 1.00 84.69 352 ALA A CA 1
ATOM 2831 C C . ALA A 1 352 ? -25.101 17.505 -19.919 1.00 84.69 352 ALA A C 1
ATOM 2833 O O . ALA A 1 352 ? -25.318 18.696 -20.124 1.00 84.69 352 ALA A O 1
ATOM 2834 N N . GLY A 1 353 ? -24.862 16.623 -20.888 1.00 82.00 353 GLY A N 1
ATOM 2835 C CA . GLY A 1 353 ? -25.093 16.878 -22.308 1.00 82.00 353 GLY A CA 1
ATOM 2836 C C . GLY A 1 353 ? -26.420 16.281 -22.779 1.00 82.00 353 GLY A C 1
ATOM 2837 O O . GLY A 1 353 ? -27.156 15.682 -21.995 1.00 82.00 353 GLY A O 1
ATOM 2838 N N . GLU A 1 354 ? -26.704 16.412 -24.075 1.00 77.12 354 GLU A N 1
ATOM 2839 C CA . GLU A 1 354 ? -27.952 15.928 -24.686 1.00 77.12 354 GLU A CA 1
ATOM 2840 C C . GLU A 1 354 ? -28.099 14.401 -24.632 1.00 77.12 354 GLU A C 1
ATOM 2842 O O . GLU A 1 354 ? -29.193 13.885 -24.425 1.00 77.12 354 GLU A O 1
ATOM 2847 N N . THR A 1 355 ? -26.997 13.664 -24.789 1.00 80.12 355 THR A N 1
ATOM 2848 C CA . THR A 1 355 ? -26.998 12.191 -24.834 1.00 80.12 355 THR A CA 1
ATOM 2849 C C . THR A 1 355 ? -26.421 11.542 -23.582 1.00 80.12 355 THR A C 1
ATOM 2851 O O . THR A 1 355 ? -26.812 10.430 -23.233 1.00 80.12 355 THR A O 1
ATOM 2854 N N . MET A 1 356 ? -25.502 12.221 -22.894 1.00 84.88 356 MET A N 1
ATOM 2855 C CA . MET A 1 356 ? -24.736 11.673 -21.777 1.00 84.88 356 MET A CA 1
ATOM 2856 C C . MET A 1 356 ? -24.704 12.644 -20.599 1.00 84.88 356 MET A C 1
ATOM 2858 O O . MET A 1 356 ? -24.355 13.814 -20.753 1.00 84.88 356 MET A O 1
ATOM 2862 N N . ALA A 1 357 ? -24.965 12.134 -19.399 1.00 87.62 357 ALA A N 1
ATOM 2863 C CA . ALA A 1 357 ? -24.688 12.820 -18.145 1.00 87.62 357 ALA A CA 1
ATOM 2864 C C . ALA A 1 357 ? -23.449 12.217 -17.477 1.00 87.62 357 ALA A C 1
ATOM 2866 O O . ALA A 1 357 ? -23.381 11.017 -17.242 1.00 87.62 357 ALA A O 1
ATOM 2867 N N . THR A 1 358 ? -22.466 13.049 -17.145 1.00 89.25 358 THR A N 1
ATOM 2868 C CA . THR A 1 358 ? -21.221 12.625 -16.502 1.00 89.25 358 THR A CA 1
ATOM 2869 C C . THR A 1 358 ? -21.101 13.227 -15.109 1.00 89.25 358 THR A C 1
ATOM 2871 O O . THR A 1 358 ? -21.146 14.445 -14.936 1.00 89.25 358 THR A O 1
ATOM 2874 N N . MET A 1 359 ? -20.869 12.381 -14.109 1.00 89.12 359 MET A N 1
ATOM 2875 C CA . MET A 1 359 ? -20.522 12.776 -12.749 1.00 89.12 359 MET A CA 1
ATOM 2876 C C . MET A 1 359 ? -19.068 12.409 -12.463 1.00 89.12 359 MET A C 1
ATOM 2878 O O . MET A 1 359 ? -18.657 11.260 -12.601 1.00 89.12 359 MET A O 1
ATOM 2882 N N . LYS A 1 360 ? -18.271 13.395 -12.054 1.00 89.69 360 LYS A N 1
ATOM 2883 C CA . LYS A 1 360 ? -16.862 13.219 -11.688 1.00 89.69 360 LYS A CA 1
ATOM 2884 C C . LYS A 1 360 ? -16.717 13.495 -10.199 1.00 89.69 360 LYS A C 1
ATOM 2886 O O . LYS A 1 360 ? -16.873 14.637 -9.763 1.00 89.69 360 LYS A O 1
ATOM 2891 N N . PHE A 1 361 ? -16.398 12.461 -9.436 1.00 85.19 361 PHE A N 1
ATOM 2892 C CA . PHE A 1 361 ? -16.013 12.576 -8.036 1.00 85.19 361 PHE A CA 1
ATOM 2893 C C . PHE A 1 361 ? -14.494 12.628 -7.953 1.00 85.19 361 PHE A C 1
ATOM 2895 O O . PHE A 1 361 ? -13.809 11.861 -8.633 1.00 85.19 361 PHE A O 1
ATOM 2902 N N . ARG A 1 362 ? -13.974 13.529 -7.122 1.00 83.56 362 ARG A N 1
ATOM 2903 C CA . ARG A 1 362 ? -12.584 13.494 -6.673 1.00 83.56 362 ARG A CA 1
ATOM 2904 C C . ARG A 1 362 ? -12.597 13.239 -5.185 1.00 83.56 362 ARG A C 1
ATOM 2906 O O . ARG A 1 362 ? -13.276 13.955 -4.454 1.00 83.56 362 ARG A O 1
ATOM 2913 N N . PHE A 1 363 ? -11.865 12.227 -4.772 1.00 78.81 363 PHE A N 1
ATOM 2914 C CA . PHE A 1 363 ? -11.739 11.863 -3.377 1.00 78.81 363 PHE A CA 1
ATOM 2915 C C . PHE A 1 363 ? -10.319 11.392 -3.131 1.00 78.81 363 PHE A C 1
ATOM 2917 O O . PHE A 1 363 ? -9.636 10.902 -4.026 1.00 78.81 363 PHE A O 1
ATOM 2924 N N . ASP A 1 364 ? -9.870 11.582 -1.910 1.00 75.94 364 ASP A N 1
ATOM 2925 C CA . ASP A 1 364 ? -8.549 11.162 -1.494 1.00 75.94 364 ASP A CA 1
ATOM 2926 C C . ASP A 1 364 ? -8.555 9.654 -1.252 1.00 75.94 364 ASP A C 1
ATOM 2928 O O . ASP A 1 364 ? -9.512 9.114 -0.688 1.00 75.94 364 ASP A O 1
ATOM 2932 N N . SER A 1 365 ? -7.502 8.957 -1.689 1.00 60.78 365 SER A N 1
ATOM 2933 C CA . SER A 1 365 ? -7.313 7.566 -1.298 1.00 60.78 365 SER A CA 1
ATOM 2934 C C . SER A 1 365 ? -7.317 7.474 0.224 1.00 60.78 365 SER A C 1
ATOM 2936 O O . SER A 1 365 ? -6.659 8.247 0.921 1.00 60.78 365 SER A O 1
ATOM 2938 N N . GLU A 1 366 ? -8.041 6.491 0.754 1.00 49.69 366 GLU A N 1
ATOM 2939 C CA . GLU A 1 366 ? -8.109 6.270 2.203 1.00 49.69 366 GLU A CA 1
ATOM 2940 C C . GLU A 1 366 ? -6.734 5.914 2.801 1.00 49.69 366 GLU A C 1
ATOM 2942 O O . GLU A 1 366 ? -6.518 6.025 4.009 1.00 49.69 366 GLU A O 1
ATOM 2947 N N . PHE A 1 367 ? -5.783 5.516 1.948 1.00 40.28 367 PHE A N 1
ATOM 2948 C CA . PHE A 1 367 ? -4.466 5.019 2.318 1.00 40.28 367 PHE A CA 1
ATOM 2949 C C . PHE A 1 367 ? -3.348 5.858 1.684 1.00 40.28 367 PHE A C 1
ATOM 2951 O O . PHE A 1 367 ? -3.385 6.082 0.472 1.00 40.28 367 PHE A O 1
ATOM 2958 N N . PRO A 1 368 ? -2.331 6.278 2.467 1.00 37.91 368 PRO A N 1
ATOM 2959 C CA . PRO A 1 368 ? -1.165 6.965 1.930 1.00 37.91 368 PRO A CA 1
ATOM 2960 C C . PRO A 1 368 ? -0.310 6.147 0.941 1.00 37.91 368 PRO A C 1
ATOM 2962 O O . PRO A 1 368 ? -0.201 4.928 1.127 1.00 37.91 368 PRO A O 1
ATOM 2965 N N . PRO A 1 369 ? 0.378 6.807 -0.015 1.00 40.03 369 PRO A N 1
ATOM 2966 C CA . PRO A 1 369 ? 0.344 8.255 -0.248 1.00 40.03 369 PRO A CA 1
ATOM 2967 C C . PRO A 1 369 ? -1.072 8.688 -0.622 1.00 40.03 369 PRO A C 1
ATOM 2969 O O . PRO A 1 369 ? -1.755 7.976 -1.351 1.00 40.03 369 PRO A O 1
ATOM 2972 N N . ILE A 1 370 ? -1.540 9.793 -0.029 1.00 56.97 370 ILE A N 1
ATOM 2973 C CA . ILE A 1 370 ? -2.890 10.283 -0.300 1.00 56.97 370 ILE A CA 1
ATOM 2974 C C . ILE A 1 370 ? -2.863 10.760 -1.744 1.00 56.97 370 ILE A C 1
ATOM 2976 O O . ILE A 1 370 ? -2.319 11.819 -2.053 1.00 56.97 370 ILE A O 1
ATOM 2980 N N . VAL A 1 371 ? -3.370 9.915 -2.630 1.00 62.12 371 VAL A N 1
ATOM 2981 C CA . VAL A 1 371 ? -3.498 10.212 -4.044 1.00 62.12 371 VAL A CA 1
ATOM 2982 C C . VAL A 1 371 ? -4.931 10.632 -4.281 1.00 62.12 371 VAL A C 1
ATOM 2984 O O . VAL A 1 371 ? -5.870 9.995 -3.806 1.00 62.12 371 VAL A O 1
ATOM 2987 N N . SER A 1 372 ? -5.102 11.731 -5.007 1.00 75.44 372 SER A N 1
ATOM 2988 C CA . SER A 1 372 ? -6.430 12.151 -5.427 1.00 75.44 372 SER A CA 1
ATOM 2989 C C . SER A 1 372 ? -6.927 11.152 -6.469 1.00 75.44 372 SER A C 1
ATOM 2991 O O . SER A 1 372 ? -6.436 11.116 -7.598 1.00 75.44 372 SER A O 1
ATOM 2993 N N . LEU A 1 373 ? -7.867 10.303 -6.066 1.00 75.62 373 LEU A N 1
ATOM 2994 C CA . LEU A 1 373 ? -8.541 9.350 -6.928 1.00 75.62 373 LEU A CA 1
ATOM 2995 C C . LEU A 1 373 ? -9.74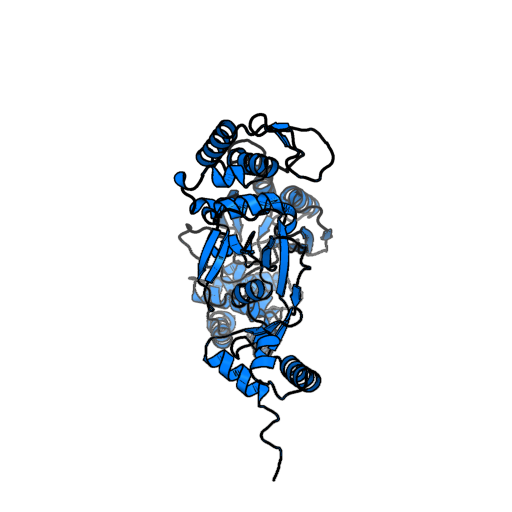2 10.014 -7.589 1.00 75.62 373 LEU A C 1
ATOM 2997 O O . LEU A 1 373 ? -10.341 10.973 -7.087 1.00 75.62 373 LEU A O 1
ATOM 3001 N N . ARG A 1 374 ? -10.112 9.472 -8.745 1.00 80.44 374 ARG A N 1
ATOM 3002 C CA . ARG A 1 374 ? -11.274 9.916 -9.498 1.00 80.44 374 ARG A CA 1
ATOM 3003 C C . ARG A 1 374 ? -12.199 8.739 -9.735 1.00 80.44 374 ARG A C 1
ATOM 3005 O O . ARG A 1 374 ? -11.765 7.708 -10.228 1.00 80.44 374 ARG A O 1
ATOM 3012 N N . LEU A 1 375 ? -13.478 8.941 -9.441 1.00 80.25 375 LEU A N 1
ATOM 3013 C CA . LEU A 1 375 ? -14.547 8.073 -9.917 1.00 80.25 375 LEU A CA 1
ATOM 3014 C C . LEU A 1 375 ? -15.344 8.845 -10.961 1.00 80.25 375 LEU A C 1
ATOM 3016 O O . LEU A 1 375 ? -15.807 9.963 -10.704 1.00 80.25 375 LEU A O 1
ATOM 3020 N N . LYS A 1 376 ? -15.485 8.257 -12.144 1.00 83.06 376 LYS A N 1
ATOM 3021 C CA . LYS A 1 376 ? -16.339 8.772 -13.207 1.00 83.06 376 LYS A CA 1
ATOM 3022 C C . LYS A 1 376 ? -17.570 7.879 -13.305 1.00 83.06 376 LYS A C 1
ATOM 3024 O O . LYS A 1 376 ? -17.449 6.659 -13.381 1.00 83.06 376 LYS A O 1
ATOM 3029 N N . ILE A 1 377 ? -18.736 8.505 -13.290 1.00 84.06 377 ILE A N 1
ATOM 3030 C CA . ILE A 1 377 ? -20.007 7.849 -13.566 1.00 84.06 377 ILE A CA 1
ATOM 3031 C C . ILE A 1 377 ? -20.569 8.489 -14.821 1.00 84.06 377 ILE A C 1
ATOM 3033 O O . ILE A 1 377 ? -20.787 9.699 -14.840 1.00 84.06 377 ILE A O 1
ATOM 3037 N N . GLU A 1 378 ? -20.773 7.698 -15.862 1.00 83.12 378 GLU A N 1
ATOM 3038 C CA . GLU A 1 378 ? -21.396 8.141 -17.105 1.00 83.12 378 GLU A CA 1
ATOM 3039 C C . GLU A 1 378 ? -22.785 7.527 -17.185 1.00 83.12 378 GLU A C 1
ATOM 3041 O O . GLU A 1 378 ? -22.965 6.357 -16.886 1.00 83.12 378 GLU A O 1
ATOM 3046 N N . THR A 1 379 ? -23.800 8.309 -17.526 1.00 82.75 379 THR A N 1
ATOM 3047 C CA . THR A 1 379 ? -25.172 7.832 -17.699 1.00 82.75 379 THR A CA 1
ATOM 3048 C C . THR A 1 379 ? -25.657 8.211 -19.084 1.00 82.75 379 THR A C 1
ATOM 3050 O O . THR A 1 379 ? -25.734 9.397 -19.398 1.00 82.75 379 THR A O 1
ATOM 3053 N N . ASN A 1 380 ? -25.976 7.219 -19.909 1.00 83.75 380 ASN A N 1
ATOM 3054 C CA . ASN A 1 380 ? -26.614 7.432 -21.200 1.00 83.75 380 ASN A CA 1
ATOM 3055 C C . ASN A 1 380 ? -28.096 7.761 -21.001 1.00 83.75 380 ASN A C 1
ATOM 3057 O O . ASN A 1 380 ? -28.843 6.999 -20.384 1.00 83.75 380 ASN A O 1
ATOM 3061 N N . CYS A 1 381 ? -28.495 8.913 -21.527 1.00 82.81 381 CYS A N 1
ATOM 3062 C CA . CYS A 1 381 ? -29.814 9.514 -21.370 1.00 82.81 381 CYS A CA 1
ATOM 3063 C C . CYS A 1 381 ? -30.661 9.424 -22.650 1.00 82.81 381 CYS A C 1
ATOM 3065 O O . CYS A 1 381 ? -31.651 10.139 -22.751 1.00 82.81 381 CYS A O 1
ATOM 3067 N N . ARG A 1 382 ? -30.268 8.607 -23.639 1.00 82.56 382 ARG A N 1
ATOM 3068 C CA . ARG A 1 382 ? -30.981 8.460 -24.922 1.00 82.56 382 ARG A CA 1
ATOM 3069 C C . ARG A 1 382 ? -31.407 7.016 -25.199 1.00 82.56 382 ARG A C 1
ATOM 3071 O O . ARG A 1 382 ? -32.520 6.784 -25.660 1.00 82.56 382 ARG A O 1
ATOM 3078 N N . GLU A 1 383 ? -30.546 6.043 -24.911 1.00 82.62 383 GLU A N 1
ATOM 3079 C CA . GLU A 1 383 ? -30.751 4.614 -25.212 1.00 82.62 383 GLU A CA 1
ATOM 3080 C C . GLU A 1 383 ? -31.662 3.923 -24.172 1.00 82.62 383 GLU A C 1
ATOM 3082 O O . GLU A 1 383 ? -31.254 2.992 -23.491 1.00 82.62 383 GLU A O 1
ATOM 3087 N N . HIS A 1 384 ? -32.911 4.377 -24.017 1.00 81.12 384 HIS A N 1
ATOM 3088 C CA . HIS A 1 384 ? -33.855 3.900 -22.984 1.00 81.12 384 HIS A CA 1
ATOM 3089 C C . HIS A 1 384 ? -34.519 2.532 -23.264 1.00 81.12 384 HIS A C 1
ATOM 3091 O O . HIS A 1 384 ? -35.585 2.242 -22.718 1.00 81.12 384 HIS A O 1
ATOM 3097 N N . PHE A 1 385 ? -33.948 1.699 -24.132 1.00 84.25 385 PHE A N 1
ATOM 3098 C CA . PHE A 1 385 ? -34.578 0.465 -24.615 1.00 84.25 385 PHE A CA 1
ATOM 3099 C C . PHE A 1 385 ? -33.693 -0.766 -24.396 1.00 84.25 385 PHE A C 1
ATOM 3101 O O . PHE A 1 385 ? -32.513 -0.652 -24.075 1.00 84.25 385 PHE A O 1
ATOM 3108 N N . THR A 1 386 ? -34.290 -1.945 -24.579 1.00 87.31 386 THR A N 1
ATOM 3109 C CA . THR A 1 386 ? -33.609 -3.245 -24.591 1.00 87.31 386 THR A CA 1
ATOM 3110 C C . THR A 1 386 ? -34.150 -4.110 -25.725 1.00 87.31 386 THR A C 1
ATOM 3112 O O . THR A 1 386 ? -35.335 -4.032 -26.052 1.00 87.31 386 THR A O 1
ATOM 3115 N N . VAL A 1 387 ? -33.287 -4.936 -26.313 1.00 90.12 387 VAL A N 1
ATOM 3116 C CA . VAL 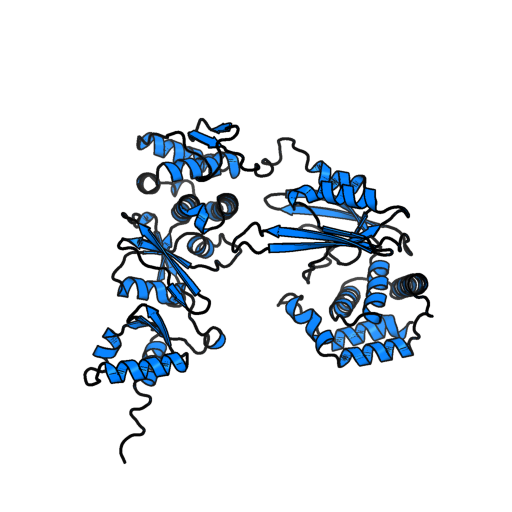A 1 387 ? -33.594 -5.869 -27.403 1.00 90.12 387 VAL A CA 1
ATOM 3117 C C . VAL A 1 387 ? -34.025 -7.239 -26.871 1.00 90.12 387 VAL A C 1
ATOM 3119 O O . VAL A 1 387 ? -34.973 -7.826 -27.392 1.00 90.12 387 VAL A O 1
ATOM 3122 N N . LEU A 1 388 ? -33.349 -7.776 -25.848 1.00 88.88 388 LEU A N 1
ATOM 3123 C CA . LEU A 1 388 ? -33.590 -9.128 -25.317 1.00 88.88 388 LEU A CA 1
ATOM 3124 C C . LEU A 1 388 ? -34.281 -9.145 -23.949 1.00 88.88 388 LEU A C 1
ATOM 3126 O O . LEU A 1 388 ? -34.558 -10.228 -23.410 1.00 88.88 388 LEU A O 1
ATOM 3130 N N . GLY A 1 389 ? -34.566 -7.964 -23.403 1.00 86.94 389 GLY A N 1
ATOM 3131 C CA . GLY A 1 389 ? -35.196 -7.779 -22.110 1.00 86.94 389 GLY A CA 1
ATOM 3132 C C . GLY A 1 389 ? -34.199 -7.696 -20.957 1.00 86.94 389 GLY A C 1
ATOM 3133 O O . GLY A 1 389 ? -33.016 -8.023 -21.059 1.00 86.94 389 GLY A O 1
ATOM 3134 N N . TRP A 1 390 ? -34.730 -7.277 -19.814 1.00 81.56 390 TRP A N 1
ATOM 3135 C CA . TRP A 1 390 ? -33.967 -7.060 -18.594 1.00 81.56 390 TRP A CA 1
ATOM 3136 C C . TRP A 1 390 ? -33.796 -8.338 -17.780 1.00 81.56 390 TRP A C 1
ATOM 3138 O O . TRP A 1 390 ? -34.750 -9.088 -17.573 1.00 81.56 390 TRP A O 1
ATOM 3148 N N . GLU A 1 391 ? -32.604 -8.531 -17.229 1.00 81.19 391 GLU A N 1
ATOM 3149 C CA . GLU A 1 391 ? -32.299 -9.588 -16.273 1.00 81.19 391 GLU A CA 1
ATOM 3150 C C . GLU A 1 391 ? -31.989 -8.989 -14.893 1.00 81.19 391 GLU A C 1
ATOM 3152 O O . GLU A 1 391 ? -31.386 -7.920 -14.768 1.00 81.19 391 GLU A O 1
ATOM 3157 N N . LYS A 1 392 ? -32.412 -9.683 -13.831 1.00 79.31 392 LYS A N 1
ATOM 3158 C CA . LYS A 1 392 ? -32.042 -9.355 -12.451 1.00 79.31 392 LYS A CA 1
ATOM 3159 C C . LYS A 1 392 ? -30.935 -10.294 -12.002 1.00 79.31 392 LYS A C 1
ATOM 3161 O O . LYS A 1 392 ? -31.187 -11.475 -11.781 1.00 79.31 392 LYS A O 1
ATOM 3166 N N . LYS A 1 393 ? -29.732 -9.762 -11.816 1.00 77.69 393 LYS A N 1
ATOM 3167 C CA . LYS A 1 393 ? -28.580 -10.534 -11.355 1.00 77.69 393 LYS A CA 1
ATOM 3168 C C . LYS A 1 393 ? -28.351 -10.297 -9.862 1.00 77.69 393 LYS A C 1
ATOM 3170 O O . LYS A 1 393 ? -28.133 -9.143 -9.480 1.00 77.69 393 LYS A O 1
ATOM 3175 N N . PRO A 1 394 ? -28.374 -11.338 -9.011 1.00 77.56 394 PRO A N 1
ATOM 3176 C CA . PRO A 1 394 ? -28.010 -11.179 -7.614 1.00 77.56 394 PRO A CA 1
ATOM 3177 C C . PRO A 1 394 ? -26.543 -10.768 -7.523 1.00 77.56 394 PRO A C 1
ATOM 3179 O O . PRO A 1 394 ? -25.660 -11.304 -8.203 1.00 77.56 394 PRO A O 1
ATOM 3182 N N . PHE A 1 395 ? -26.301 -9.776 -6.688 1.00 73.94 395 PHE A N 1
ATOM 3183 C CA . PHE A 1 395 ? -25.011 -9.169 -6.477 1.00 73.94 395 PHE A CA 1
ATOM 3184 C C . PHE A 1 395 ? -24.788 -9.019 -4.982 1.00 73.94 395 PHE A C 1
ATOM 3186 O O . PHE A 1 395 ? -25.594 -8.417 -4.277 1.00 73.94 395 PHE A O 1
ATOM 3193 N N . GLU A 1 396 ? -23.688 -9.585 -4.509 1.00 72.94 396 GLU A N 1
ATOM 3194 C CA . GLU A 1 396 ? -23.342 -9.630 -3.101 1.00 72.94 396 GLU A CA 1
ATOM 3195 C C . GLU A 1 396 ? -21.893 -9.183 -2.932 1.00 72.94 396 GLU A C 1
ATOM 3197 O O . GLU A 1 396 ? -21.007 -9.637 -3.657 1.00 72.94 396 GLU A O 1
ATOM 3202 N N . VAL A 1 397 ? -21.656 -8.319 -1.951 1.00 61.91 397 VAL A N 1
ATOM 3203 C CA . VAL A 1 397 ? -20.323 -7.929 -1.495 1.00 61.91 397 VAL A CA 1
ATOM 3204 C C . VAL A 1 397 ? -20.160 -8.415 -0.068 1.00 61.91 397 VAL A C 1
ATOM 3206 O O . VAL A 1 397 ? -21.008 -8.136 0.777 1.00 61.91 397 VAL A O 1
ATOM 3209 N N . LYS A 1 398 ? -19.066 -9.136 0.183 1.00 55.16 398 LYS A N 1
ATOM 3210 C CA . LYS A 1 398 ? -18.624 -9.580 1.502 1.00 55.16 398 LYS A CA 1
ATOM 3211 C C . LYS A 1 398 ? -17.182 -9.145 1.667 1.00 55.16 398 LYS A C 1
ATOM 3213 O O . LYS A 1 398 ? -16.268 -9.691 1.053 1.00 55.16 398 LYS A O 1
ATOM 3218 N N . SER A 1 399 ? -16.985 -8.134 2.490 1.00 49.62 399 SER A N 1
ATOM 3219 C CA . SER A 1 399 ? -15.670 -7.708 2.941 1.00 49.62 399 SER A CA 1
ATOM 3220 C C . SER A 1 399 ? -15.640 -7.684 4.462 1.00 49.62 399 SER A C 1
ATOM 3222 O O . SER A 1 399 ? -16.672 -7.780 5.127 1.00 49.62 399 SER A O 1
ATOM 3224 N N . SER A 1 400 ? -14.447 -7.508 5.023 1.00 43.22 400 SER A N 1
ATOM 3225 C CA . SER A 1 400 ? -14.261 -7.327 6.465 1.00 43.22 400 SER A CA 1
ATOM 3226 C C . SER A 1 400 ? -15.020 -6.120 7.038 1.00 43.22 400 SER A C 1
ATOM 3228 O O . SER A 1 400 ? -15.181 -6.029 8.250 1.00 43.22 400 SER A O 1
ATOM 3230 N N . TRP A 1 401 ? -15.504 -5.207 6.189 1.00 43.72 401 TRP A N 1
ATOM 3231 C CA . TRP A 1 401 ? -16.106 -3.934 6.593 1.00 43.72 401 TRP A CA 1
ATOM 3232 C C . TRP A 1 401 ? -17.462 -3.626 5.932 1.00 43.72 401 TRP A C 1
ATOM 3234 O O . TRP A 1 401 ? -18.116 -2.656 6.314 1.00 43.72 401 TRP A O 1
ATOM 3244 N N . PHE A 1 402 ? -17.924 -4.428 4.965 1.00 50.56 402 PHE A N 1
ATOM 3245 C CA . PHE A 1 402 ? -19.235 -4.269 4.334 1.00 50.56 402 PHE A CA 1
ATOM 3246 C C . PHE A 1 402 ? -19.797 -5.612 3.868 1.00 50.56 402 PHE A C 1
ATOM 3248 O O . PHE A 1 402 ? -19.178 -6.326 3.080 1.00 50.56 402 PHE A O 1
ATOM 3255 N N . ASN A 1 403 ? -21.019 -5.902 4.313 1.00 60.59 403 ASN A N 1
ATOM 3256 C CA . ASN A 1 403 ? -21.843 -6.975 3.778 1.00 60.59 403 ASN A CA 1
ATOM 3257 C C . ASN A 1 403 ? -23.107 -6.353 3.194 1.00 60.59 403 ASN A C 1
ATOM 3259 O O . ASN A 1 403 ? -23.834 -5.637 3.887 1.00 60.59 403 ASN A O 1
ATOM 3263 N N . GLY A 1 404 ? -23.370 -6.618 1.923 1.00 67.31 404 GLY A N 1
ATOM 3264 C CA . GLY A 1 404 ? -24.552 -6.103 1.256 1.00 67.31 404 GLY A CA 1
ATOM 3265 C C . GLY A 1 404 ? -24.908 -6.934 0.045 1.00 67.31 404 GLY A C 1
ATOM 3266 O O . GLY A 1 404 ? -24.032 -7.389 -0.683 1.00 67.31 404 GLY A O 1
ATOM 3267 N N . GLU A 1 405 ? -26.205 -7.085 -0.179 1.00 76.94 405 GLU A N 1
ATOM 3268 C CA . GLU A 1 405 ? -26.752 -7.766 -1.343 1.00 76.94 405 GLU A CA 1
ATOM 3269 C C . GLU A 1 405 ? -27.810 -6.901 -2.029 1.00 76.94 405 GLU A C 1
ATOM 3271 O O . GLU A 1 405 ? -28.562 -6.152 -1.392 1.00 76.94 405 GLU A O 1
ATOM 3276 N N . CYS A 1 406 ? -27.867 -6.988 -3.350 1.00 75.25 406 CYS A N 1
ATOM 3277 C CA . CYS A 1 406 ? -28.959 -6.460 -4.147 1.00 75.25 406 CYS A CA 1
ATOM 3278 C C . CYS A 1 406 ? -29.108 -7.247 -5.442 1.00 75.25 406 CYS A C 1
ATOM 3280 O O . CYS A 1 406 ? -28.231 -8.001 -5.841 1.00 75.25 406 CYS A O 1
ATOM 3282 N N . ASN A 1 407 ? -30.233 -7.041 -6.116 1.00 75.81 407 ASN A N 1
ATOM 3283 C CA . ASN A 1 407 ? -30.388 -7.485 -7.490 1.00 75.81 407 ASN A CA 1
ATOM 3284 C C . ASN A 1 407 ? -30.054 -6.309 -8.403 1.00 75.81 407 ASN A C 1
ATOM 3286 O O . ASN A 1 407 ? -30.746 -5.290 -8.362 1.00 75.81 407 ASN A O 1
ATOM 3290 N N . LEU A 1 408 ? -29.005 -6.456 -9.207 1.00 78.88 408 LEU A N 1
ATOM 3291 C CA . LEU A 1 408 ? -28.676 -5.519 -10.272 1.00 78.88 408 LEU A CA 1
ATOM 3292 C C . LEU A 1 408 ? -29.592 -5.791 -11.455 1.00 78.88 408 LEU A C 1
ATOM 3294 O O . LEU A 1 408 ? -29.768 -6.943 -11.850 1.00 78.88 408 LEU A O 1
ATOM 3298 N N . ILE A 1 409 ? -30.169 -4.736 -12.018 1.00 77.56 409 ILE A N 1
ATOM 3299 C CA . ILE A 1 409 ? -30.875 -4.844 -13.289 1.00 77.56 409 ILE A CA 1
ATOM 3300 C C . ILE A 1 409 ? -29.828 -4.644 -14.386 1.00 77.56 409 ILE A C 1
ATOM 3302 O O . ILE A 1 409 ? -29.118 -3.639 -14.399 1.00 77.56 409 ILE A O 1
ATOM 3306 N N . THR A 1 410 ? -29.686 -5.635 -15.258 1.00 79.62 410 THR A N 1
ATOM 3307 C CA . THR A 1 410 ? -28.702 -5.655 -16.345 1.00 79.62 410 THR A CA 1
ATOM 3308 C C . THR A 1 410 ? -29.345 -6.160 -17.632 1.00 79.62 410 THR A C 1
ATOM 3310 O O . THR A 1 410 ? -30.414 -6.769 -17.612 1.00 79.62 410 THR A O 1
ATOM 3313 N N . TYR A 1 411 ? -28.689 -5.906 -18.756 1.00 80.31 411 TYR A N 1
ATOM 3314 C CA . TYR A 1 411 ? -28.990 -6.561 -20.023 1.00 80.31 411 TYR A CA 1
ATOM 3315 C C . TYR A 1 411 ? -28.499 -8.009 -20.003 1.00 80.31 411 TYR A C 1
ATOM 3317 O O . TYR A 1 411 ? -27.570 -8.340 -19.251 1.00 80.31 411 TYR A O 1
ATOM 3325 N N . LYS A 1 412 ? -29.078 -8.844 -20.871 1.00 85.56 412 LYS A N 1
ATOM 3326 C CA . LYS A 1 412 ? -28.519 -10.167 -21.170 1.00 85.56 412 LYS A CA 1
ATOM 3327 C C . LYS A 1 412 ? -27.125 -10.039 -21.779 1.00 85.56 412 LYS A C 1
ATOM 3329 O O . LYS A 1 412 ? -26.774 -9.016 -22.373 1.00 85.56 412 LYS A O 1
ATOM 3334 N N . LEU A 1 413 ? -26.326 -11.090 -21.628 1.00 84.00 413 LEU A N 1
ATOM 3335 C CA . LEU A 1 413 ? -24.920 -11.077 -22.013 1.00 84.00 413 LEU A CA 1
ATOM 3336 C C . LEU A 1 413 ? -24.724 -10.800 -23.512 1.00 84.00 413 LEU A C 1
ATOM 3338 O O . LEU A 1 413 ? -23.882 -9.980 -23.868 1.00 84.00 413 LEU A O 1
ATOM 3342 N N . GLU A 1 414 ? -25.533 -11.407 -24.377 1.00 87.75 414 GLU A N 1
ATOM 3343 C CA . GLU A 1 414 ? -25.502 -11.197 -25.829 1.00 87.75 414 GLU A CA 1
ATOM 3344 C C . GLU A 1 414 ? -25.754 -9.733 -26.202 1.00 87.75 414 GLU A C 1
ATOM 3346 O O . GLU A 1 414 ? -25.118 -9.198 -27.107 1.00 87.75 414 GLU A O 1
ATOM 3351 N N . GLU A 1 415 ? -26.639 -9.058 -25.473 1.00 88.62 415 GLU A N 1
ATOM 3352 C CA . GLU A 1 415 ? -26.976 -7.659 -25.719 1.00 88.62 415 GLU A CA 1
ATOM 3353 C C . GLU A 1 415 ? -25.856 -6.718 -25.260 1.00 88.62 415 GLU A C 1
ATOM 3355 O O . GLU A 1 415 ? -25.446 -5.833 -26.015 1.00 88.62 415 GLU A O 1
ATOM 3360 N N . LEU A 1 416 ? -25.265 -6.970 -24.082 1.00 86.38 416 LEU A N 1
ATOM 3361 C CA . LEU A 1 416 ? -24.060 -6.260 -23.632 1.00 86.38 416 LEU A CA 1
ATOM 3362 C C . LEU A 1 416 ? -22.926 -6.394 -24.655 1.00 86.38 416 LEU A C 1
ATOM 3364 O O . LEU A 1 416 ? -22.277 -5.403 -24.999 1.00 86.38 416 LEU A O 1
ATOM 3368 N N . LEU A 1 417 ? -22.700 -7.602 -25.171 1.00 88.56 417 LEU A N 1
ATOM 3369 C CA . LEU A 1 417 ? -21.660 -7.857 -26.164 1.00 88.56 417 LEU A CA 1
ATOM 3370 C C . LEU A 1 417 ? -21.995 -7.250 -27.533 1.00 88.56 417 LEU A C 1
ATOM 3372 O O . LEU A 1 417 ? -21.089 -6.782 -28.217 1.00 88.56 417 LEU A O 1
ATOM 3376 N N . GLY A 1 418 ? -23.273 -7.144 -27.905 1.00 89.44 418 GLY A N 1
ATOM 3377 C CA . GLY A 1 418 ? -23.703 -6.395 -29.089 1.00 89.44 418 GLY A CA 1
ATOM 3378 C C . GLY A 1 418 ? -23.270 -4.924 -29.031 1.00 89.44 418 GLY A C 1
ATOM 3379 O O . GLY A 1 418 ? -22.714 -4.392 -29.996 1.00 89.44 418 GLY A O 1
ATOM 3380 N N . THR A 1 419 ? -23.405 -4.278 -27.865 1.00 85.94 419 THR A N 1
ATOM 3381 C CA . THR A 1 419 ? -22.899 -2.903 -27.673 1.00 85.94 419 THR A CA 1
ATOM 3382 C C . THR A 1 419 ? -21.368 -2.823 -27.706 1.00 85.94 419 THR A C 1
ATOM 3384 O O . THR A 1 419 ? -20.814 -1.813 -28.149 1.00 85.94 419 THR A O 1
ATOM 3387 N N . LYS A 1 420 ? -20.670 -3.894 -27.300 1.00 88.25 420 LYS A N 1
ATOM 3388 C CA . LYS A 1 420 ? -19.208 -4.014 -27.405 1.00 88.25 420 LYS A CA 1
ATOM 3389 C C . LYS A 1 420 ? -18.742 -4.209 -28.838 1.00 88.25 420 LYS A C 1
ATOM 3391 O O . LYS A 1 420 ? -17.754 -3.592 -29.213 1.00 88.25 420 LYS A O 1
ATOM 3396 N N . LEU A 1 421 ? -19.473 -4.962 -29.657 1.00 92.00 421 LEU A N 1
ATOM 3397 C CA . LEU A 1 421 ? -19.205 -5.084 -31.091 1.00 92.00 421 LEU A CA 1
ATOM 3398 C C . LEU A 1 421 ? -19.382 -3.735 -31.806 1.00 92.00 421 LEU A C 1
ATOM 3400 O O . LEU A 1 421 ? -18.545 -3.342 -32.619 1.00 92.00 421 LEU A O 1
ATOM 3404 N N . ARG A 1 422 ? -20.408 -2.962 -31.422 1.00 89.69 422 ARG A N 1
ATOM 3405 C CA . ARG A 1 422 ? -20.594 -1.569 -31.869 1.00 89.69 422 ARG A CA 1
ATOM 3406 C C . ARG A 1 422 ? -19.410 -0.693 -31.475 1.00 89.69 422 ARG A C 1
ATOM 3408 O O . ARG A 1 422 ? -18.847 0.001 -32.320 1.00 89.69 422 ARG A O 1
ATOM 3415 N N . ALA A 1 423 ? -19.017 -0.740 -30.206 1.00 87.50 423 ALA A N 1
ATOM 3416 C CA . ALA A 1 423 ? -17.893 0.034 -29.697 1.00 87.50 423 ALA A CA 1
ATOM 3417 C C . ALA A 1 423 ? -16.564 -0.360 -30.356 1.00 87.50 423 ALA A C 1
ATOM 3419 O O . ALA A 1 423 ? -15.774 0.528 -30.682 1.00 87.50 423 ALA A O 1
ATOM 3420 N N . LEU A 1 424 ? -16.354 -1.662 -30.592 1.00 91.12 424 LEU A N 1
ATOM 3421 C CA . LEU A 1 424 ? -15.205 -2.192 -31.310 1.00 91.12 424 LEU A CA 1
ATOM 3422 C C . LEU A 1 424 ? -15.152 -1.594 -32.705 1.00 91.12 424 LEU A C 1
ATOM 3424 O O . LEU A 1 424 ? -14.076 -1.179 -33.088 1.00 91.12 424 LEU A O 1
ATOM 3428 N N . TYR A 1 425 ? -16.261 -1.483 -33.441 1.00 91.44 425 TYR A N 1
ATOM 3429 C CA . TYR A 1 425 ? -16.268 -0.848 -34.763 1.00 91.44 425 TYR A CA 1
ATOM 3430 C C . TYR A 1 425 ? -15.942 0.654 -34.696 1.00 91.44 425 TYR A C 1
ATOM 3432 O O . TYR A 1 425 ? -15.020 1.135 -35.365 1.00 91.44 425 TYR A O 1
ATOM 3440 N N . GLN A 1 426 ? -16.670 1.388 -33.849 1.00 85.44 426 GLN A N 1
ATOM 3441 C CA . GLN A 1 426 ? -16.664 2.854 -33.802 1.00 85.44 426 GLN A CA 1
ATOM 3442 C C . GLN A 1 426 ? -15.403 3.460 -33.170 1.00 85.44 426 GLN A C 1
ATOM 3444 O O . GLN A 1 426 ? -15.078 4.615 -33.439 1.00 85.44 426 GLN A O 1
ATOM 3449 N N . ARG A 1 427 ? -14.697 2.719 -32.307 1.00 86.38 427 ARG A N 1
ATOM 3450 C CA . ARG A 1 427 ? -13.549 3.226 -31.541 1.00 86.38 427 ARG A CA 1
ATOM 3451 C C . ARG A 1 427 ? -12.292 2.408 -31.815 1.00 86.38 427 ARG A C 1
ATOM 3453 O O . ARG A 1 427 ? -12.345 1.271 -32.272 1.00 86.38 427 ARG A O 1
ATOM 3460 N N . ARG A 1 428 ? -11.137 2.985 -31.489 1.00 86.56 428 ARG A N 1
ATOM 3461 C CA . ARG A 1 428 ? -9.836 2.305 -31.516 1.00 86.56 428 ARG A CA 1
ATOM 3462 C C . ARG A 1 428 ? -9.390 1.989 -30.089 1.00 86.56 428 ARG A C 1
ATOM 3464 O O . ARG A 1 428 ? -8.574 2.705 -29.527 1.00 86.56 428 ARG A O 1
ATOM 3471 N N . LYS A 1 429 ? -10.006 0.978 -29.465 1.00 84.44 429 LYS A N 1
ATOM 3472 C CA . LYS A 1 429 ? -9.665 0.533 -28.103 1.00 84.44 429 LYS A CA 1
ATOM 3473 C C . LYS A 1 429 ? -9.583 -0.992 -28.033 1.00 84.44 429 LYS A C 1
ATOM 3475 O O . LYS A 1 429 ? -10.613 -1.661 -28.128 1.00 84.44 429 LYS A O 1
ATOM 3480 N N . GLY A 1 430 ? -8.376 -1.528 -27.850 1.00 86.44 430 GLY A N 1
ATOM 3481 C CA . GLY A 1 430 ? -8.105 -2.971 -27.828 1.00 86.44 430 GLY A CA 1
ATOM 3482 C C . GLY A 1 430 ? -8.908 -3.747 -26.785 1.00 86.44 430 GLY A C 1
ATOM 3483 O O . GLY A 1 430 ? -9.269 -4.900 -27.012 1.00 86.44 430 GLY A O 1
ATOM 3484 N N . ARG A 1 431 ? -9.287 -3.112 -25.670 1.00 84.44 431 ARG A N 1
ATOM 3485 C CA . ARG A 1 431 ? -10.112 -3.753 -24.635 1.00 84.44 431 ARG A CA 1
ATOM 3486 C C . ARG A 1 431 ? -11.487 -4.225 -25.106 1.00 84.44 431 ARG A C 1
ATOM 3488 O O . ARG A 1 431 ? -12.019 -5.158 -24.518 1.00 84.44 431 ARG A O 1
ATOM 3495 N N . ASP A 1 432 ? -12.076 -3.592 -26.123 1.00 86.69 432 ASP A N 1
ATOM 3496 C CA . ASP A 1 432 ? -13.378 -4.027 -26.643 1.00 86.69 432 ASP A CA 1
ATOM 3497 C C . ASP A 1 432 ? -13.234 -5.352 -27.425 1.00 86.69 432 ASP A C 1
ATOM 3499 O O . ASP A 1 432 ? -14.122 -6.199 -27.344 1.00 86.69 432 ASP A O 1
ATOM 3503 N N . LEU A 1 433 ? -12.089 -5.579 -28.092 1.00 92.06 433 LEU A N 1
ATOM 3504 C CA . LEU A 1 433 ? -11.739 -6.868 -28.710 1.00 92.06 433 LEU A CA 1
ATOM 3505 C C . LEU A 1 433 ? -11.515 -7.949 -27.646 1.00 92.06 433 LEU A C 1
ATOM 3507 O O . LEU A 1 433 ? -12.054 -9.047 -27.768 1.00 92.06 433 LEU A O 1
ATOM 3511 N N . TYR A 1 434 ? -10.775 -7.618 -26.585 1.00 88.56 434 TYR A N 1
ATOM 3512 C CA . TYR A 1 434 ? -10.549 -8.527 -25.460 1.00 88.56 434 TYR A CA 1
ATOM 3513 C C . TYR A 1 434 ? -11.865 -8.965 -24.805 1.00 88.56 434 TYR A C 1
ATOM 3515 O O . TYR A 1 434 ? -12.090 -10.160 -24.618 1.00 88.56 434 TYR A O 1
ATOM 3523 N N . ASP A 1 435 ? -12.749 -8.009 -24.486 1.00 85.19 435 ASP A N 1
ATOM 3524 C CA . ASP A 1 435 ? -14.029 -8.285 -23.825 1.00 85.19 435 ASP A CA 1
ATOM 3525 C C . ASP A 1 435 ? -14.895 -9.247 -24.682 1.00 85.19 435 ASP A C 1
ATOM 3527 O O . ASP A 1 435 ? -15.522 -10.159 -24.138 1.00 85.19 435 ASP A O 1
ATOM 3531 N N . LEU A 1 436 ? -14.893 -9.090 -26.016 1.00 88.62 436 LEU A N 1
ATOM 3532 C CA . LEU A 1 436 ? -15.587 -9.986 -26.955 1.00 88.62 436 LEU A CA 1
ATOM 3533 C C . LEU A 1 436 ? -14.942 -11.375 -27.020 1.00 88.62 436 LEU A C 1
ATOM 3535 O O . LEU A 1 436 ? -15.635 -12.375 -26.847 1.00 88.62 436 LEU A O 1
ATOM 3539 N N . TRP A 1 437 ? -13.626 -11.449 -27.232 1.00 92.00 437 TRP A N 1
ATOM 3540 C CA . TRP A 1 437 ? -12.892 -12.716 -27.299 1.00 92.00 437 TRP A CA 1
ATOM 3541 C C . TRP A 1 437 ? -13.058 -13.544 -26.023 1.00 92.00 437 TRP A C 1
ATOM 3543 O O . TRP A 1 437 ? -13.369 -14.735 -26.083 1.00 92.00 437 TRP A O 1
ATOM 3553 N N . LYS A 1 438 ? -12.911 -12.912 -24.853 1.00 86.81 438 LYS A N 1
ATOM 3554 C CA . LYS A 1 438 ? -13.045 -13.591 -23.562 1.00 86.81 438 LYS A CA 1
ATOM 3555 C C . LYS A 1 438 ? -14.448 -14.161 -23.387 1.00 86.81 438 LYS A C 1
ATOM 3557 O O . LYS A 1 438 ? -14.598 -15.296 -22.943 1.00 86.81 438 LYS A O 1
ATOM 3562 N N . ALA A 1 439 ? -15.481 -13.403 -23.749 1.00 85.75 439 ALA A N 1
ATOM 3563 C CA . ALA A 1 439 ? -16.852 -13.876 -23.627 1.00 85.75 439 ALA A CA 1
ATOM 3564 C C . ALA A 1 439 ? -17.151 -15.030 -24.599 1.00 85.75 439 ALA A C 1
ATOM 3566 O O . ALA A 1 439 ? -17.713 -16.036 -24.175 1.00 85.75 439 ALA A O 1
ATOM 3567 N N . LEU A 1 440 ? -16.708 -14.929 -25.858 1.00 87.00 440 LEU A N 1
ATOM 3568 C CA . LEU A 1 440 ? -16.874 -15.977 -26.875 1.00 87.00 440 LEU A CA 1
ATOM 3569 C C . LEU A 1 440 ? -16.138 -17.279 -26.532 1.00 87.00 440 LEU A C 1
ATOM 3571 O O . LEU A 1 440 ? -16.592 -18.351 -26.914 1.00 87.00 440 LEU A O 1
ATOM 3575 N N . THR A 1 441 ? -15.022 -17.204 -25.805 1.00 85.81 441 THR A N 1
ATOM 3576 C CA . THR A 1 441 ? -14.224 -18.386 -25.430 1.00 85.81 441 THR A CA 1
ATOM 3577 C C . THR A 1 441 ? -14.648 -19.035 -24.116 1.00 85.81 441 THR A C 1
ATOM 3579 O O . THR A 1 441 ? -14.371 -20.213 -23.904 1.00 85.81 441 THR A O 1
ATOM 3582 N N . THR A 1 442 ? -15.302 -18.295 -23.216 1.00 80.75 442 THR A N 1
ATOM 3583 C CA . THR A 1 442 ? -15.615 -18.780 -21.856 1.00 80.75 442 THR A CA 1
ATOM 3584 C C . THR A 1 442 ? -17.098 -19.004 -21.594 1.00 80.75 442 THR A C 1
ATOM 3586 O O . THR A 1 442 ? -17.446 -19.669 -20.619 1.00 80.75 442 THR A O 1
ATOM 3589 N N . SER A 1 443 ? -17.979 -18.446 -22.424 1.00 81.31 443 SER A N 1
ATOM 3590 C CA . SER A 1 443 ? -19.428 -18.488 -22.224 1.00 81.31 443 SER A CA 1
ATOM 3591 C C . SER A 1 443 ? -20.126 -19.165 -23.396 1.00 81.31 443 SER A C 1
ATOM 3593 O O . SER A 1 443 ? -19.715 -19.028 -24.543 1.00 81.31 443 SER A O 1
ATOM 3595 N N . ASN A 1 444 ? -21.225 -19.861 -23.109 1.00 84.94 444 ASN A N 1
ATOM 3596 C CA . ASN A 1 444 ? -22.102 -20.385 -24.148 1.00 84.94 444 ASN A CA 1
ATOM 3597 C C . ASN A 1 444 ? -23.003 -19.251 -24.657 1.00 84.94 444 ASN A C 1
ATOM 3599 O O . ASN A 1 444 ? -23.972 -18.892 -23.990 1.00 84.94 444 ASN A O 1
ATOM 3603 N N . LEU A 1 445 ? -22.633 -18.653 -25.788 1.00 87.75 445 LEU A N 1
ATOM 3604 C CA . LEU A 1 445 ? -23.305 -17.497 -26.382 1.00 87.75 445 LEU A CA 1
ATOM 3605 C C . LEU A 1 445 ? -24.004 -17.882 -27.680 1.00 87.75 445 LEU A C 1
ATOM 3607 O O . LEU A 1 445 ? -23.519 -18.741 -28.411 1.00 87.75 445 LEU A O 1
ATOM 3611 N N . ASN A 1 446 ? -25.095 -17.185 -28.001 1.00 91.75 446 ASN A N 1
ATOM 3612 C CA . ASN A 1 446 ? -25.706 -17.240 -29.326 1.00 91.75 446 ASN A CA 1
ATOM 3613 C C . ASN A 1 446 ? -25.192 -16.068 -30.197 1.00 91.75 446 ASN A C 1
ATOM 3615 O O . ASN A 1 446 ? -25.601 -14.923 -29.965 1.00 91.75 446 ASN A O 1
ATOM 3619 N N . PRO A 1 447 ? -24.324 -16.325 -31.201 1.00 92.94 447 PRO A N 1
ATOM 3620 C CA . PRO A 1 447 ? -23.779 -15.284 -32.074 1.00 92.94 447 PRO A CA 1
ATOM 3621 C C . PRO A 1 447 ? -24.853 -14.493 -32.826 1.00 92.94 447 PRO A C 1
ATOM 3623 O O . PRO A 1 447 ? -24.733 -13.278 -32.967 1.00 92.94 447 PRO A O 1
ATOM 3626 N N . ASP A 1 448 ? -25.932 -15.150 -33.252 1.00 94.12 448 ASP A N 1
ATOM 3627 C CA . ASP A 1 448 ? -26.981 -14.524 -34.058 1.00 94.12 448 ASP A CA 1
ATOM 3628 C C . ASP A 1 448 ? -27.795 -13.522 -33.224 1.00 94.12 448 ASP A C 1
ATOM 3630 O O . ASP A 1 448 ? -28.133 -12.434 -33.697 1.00 94.12 448 ASP A O 1
ATOM 3634 N N . LEU A 1 449 ? -28.044 -13.831 -31.943 1.00 93.62 449 LEU A N 1
ATOM 3635 C CA . LEU A 1 449 ? -28.672 -12.890 -31.005 1.00 93.62 449 LEU A CA 1
ATOM 3636 C C . LEU A 1 449 ? -27.768 -11.689 -30.700 1.00 93.62 449 LEU A C 1
ATOM 3638 O O . LEU A 1 449 ? -28.262 -10.563 -30.623 1.00 93.62 449 LEU A O 1
ATOM 3642 N N . LEU A 1 450 ? -26.458 -11.905 -30.561 1.00 93.44 450 LEU A N 1
ATOM 3643 C CA . LEU A 1 450 ? -25.482 -10.830 -30.364 1.00 93.44 450 LEU A CA 1
ATOM 3644 C C . LEU A 1 450 ? -25.451 -9.895 -31.581 1.00 93.44 450 LEU A C 1
ATOM 3646 O O . LEU A 1 450 ? -25.559 -8.677 -31.424 1.00 93.44 450 LEU A O 1
ATOM 3650 N N . ILE A 1 451 ? -25.368 -10.454 -32.795 1.00 94.44 451 ILE A N 1
ATOM 3651 C CA . ILE A 1 451 ? -25.380 -9.691 -34.052 1.00 94.44 451 ILE A CA 1
ATOM 3652 C C . ILE A 1 451 ? -26.701 -8.933 -34.209 1.00 94.44 451 ILE A C 1
ATOM 3654 O O . ILE A 1 451 ? -26.687 -7.761 -34.590 1.00 94.44 451 ILE A O 1
ATOM 3658 N N . LYS A 1 452 ? -27.839 -9.552 -33.866 1.00 94.88 452 LYS A N 1
ATOM 3659 C CA . LYS A 1 452 ? -29.140 -8.871 -33.835 1.00 94.88 452 LYS A CA 1
ATOM 3660 C C . LYS A 1 452 ? -29.097 -7.645 -32.922 1.00 94.88 452 LYS A C 1
ATOM 3662 O O . LYS A 1 452 ? -29.459 -6.559 -33.359 1.00 94.88 452 LYS A O 1
ATOM 3667 N N . CYS A 1 453 ? -28.604 -7.790 -31.690 1.00 91.56 453 CYS A N 1
ATOM 3668 C CA . CYS A 1 453 ? -28.475 -6.664 -30.762 1.00 91.56 453 CYS A CA 1
ATOM 3669 C C . CYS A 1 453 ? -27.564 -5.570 -31.330 1.00 91.56 453 CYS A C 1
ATOM 3671 O O . CYS A 1 453 ? -27.931 -4.400 -31.324 1.00 91.56 453 CYS A O 1
ATOM 3673 N N . TYR A 1 454 ? -26.404 -5.939 -31.880 1.00 92.62 454 TYR A N 1
ATOM 3674 C CA . TYR A 1 454 ? -25.511 -4.996 -32.554 1.00 92.62 454 TYR A CA 1
ATOM 3675 C C . TYR A 1 454 ? -26.231 -4.192 -33.652 1.00 92.62 454 TYR A C 1
ATOM 3677 O O . TYR A 1 454 ? -26.108 -2.967 -33.674 1.00 92.62 454 TYR A O 1
ATOM 3685 N N . LYS A 1 455 ? -27.003 -4.856 -34.527 1.00 92.12 455 LYS A N 1
ATOM 3686 C CA . LYS A 1 455 ? -27.737 -4.209 -35.628 1.00 92.12 455 LYS A CA 1
ATOM 3687 C C . LYS A 1 455 ? -28.770 -3.204 -35.098 1.00 92.12 455 LYS A C 1
ATOM 3689 O O . LYS A 1 455 ? -28.784 -2.067 -35.563 1.00 92.12 455 LYS A O 1
ATOM 3694 N N . GLU A 1 456 ? -29.548 -3.570 -34.078 1.00 91.31 456 GLU A N 1
ATOM 3695 C CA . GLU A 1 456 ? -30.532 -2.675 -33.439 1.00 91.31 456 GLU A CA 1
ATOM 3696 C C . GLU A 1 456 ? -29.875 -1.436 -32.802 1.00 91.31 456 GLU A C 1
ATOM 3698 O O . GLU A 1 456 ? -30.297 -0.303 -33.038 1.00 91.31 456 GLU A O 1
ATOM 3703 N N . TYR A 1 457 ? -28.785 -1.619 -32.048 1.00 86.94 457 TYR A N 1
ATOM 3704 C CA . TYR A 1 457 ? -28.059 -0.503 -31.428 1.00 86.94 457 TYR A CA 1
ATOM 3705 C C . TYR A 1 457 ? -27.336 0.387 -32.446 1.00 86.94 457 TYR A C 1
ATOM 3707 O O . TYR A 1 457 ? -27.183 1.585 -32.211 1.00 86.94 457 TYR A O 1
ATOM 3715 N N . MET A 1 458 ? -26.872 -0.165 -33.569 1.00 87.31 458 MET A N 1
ATOM 3716 C CA . MET A 1 458 ? -26.306 0.624 -34.667 1.00 87.31 458 MET A CA 1
ATOM 3717 C C . MET A 1 458 ? -27.383 1.451 -35.369 1.00 87.31 458 MET A C 1
ATOM 3719 O O . MET A 1 458 ? -27.162 2.637 -35.599 1.00 87.31 458 MET A O 1
ATOM 3723 N N . ASN A 1 459 ? -28.548 0.854 -35.639 1.00 87.38 459 ASN A N 1
ATOM 3724 C CA . ASN A 1 459 ? -29.689 1.533 -36.253 1.00 87.38 459 ASN A CA 1
ATOM 3725 C C . ASN A 1 459 ? -30.210 2.688 -35.381 1.00 87.38 459 ASN A C 1
ATOM 3727 O O . ASN A 1 459 ? -30.587 3.737 -35.887 1.00 87.38 459 ASN A O 1
ATOM 3731 N N . PHE A 1 460 ? -30.183 2.524 -34.056 1.00 82.50 460 PHE A N 1
ATOM 3732 C CA . PHE A 1 460 ? -30.588 3.579 -33.128 1.00 82.50 460 PHE A CA 1
ATOM 3733 C C . PHE A 1 460 ? -29.580 4.740 -33.030 1.00 82.50 460 PHE A C 1
ATOM 3735 O O . PHE A 1 460 ? -29.973 5.894 -32.844 1.00 82.50 460 PHE A O 1
ATOM 3742 N N . SER A 1 461 ? -28.275 4.450 -33.092 1.00 70.25 461 SER A N 1
ATOM 3743 C CA . SER A 1 461 ? -27.217 5.436 -32.810 1.00 70.25 461 SER A CA 1
ATOM 3744 C C . SER A 1 461 ? -26.659 6.159 -34.027 1.00 70.25 461 SER A C 1
ATOM 3746 O O . SER A 1 461 ? -25.974 7.167 -33.850 1.00 70.25 461 SER A O 1
ATOM 3748 N N . LEU A 1 462 ? -26.870 5.645 -35.237 1.00 61.97 462 LEU A N 1
ATOM 3749 C CA . LEU A 1 462 ? -26.309 6.219 -36.452 1.00 61.97 462 LEU A CA 1
ATOM 3750 C C . LEU A 1 462 ? -27.366 6.977 -37.257 1.00 61.97 462 LEU A C 1
ATOM 3752 O O . LEU A 1 462 ? -28.458 6.485 -37.495 1.00 61.97 462 LEU A O 1
ATOM 3756 N N . GLU A 1 463 ? -26.972 8.132 -37.788 1.00 57.94 463 GLU A N 1
ATOM 3757 C CA . GLU A 1 463 ? -27.639 8.766 -38.939 1.00 57.94 463 GLU A CA 1
ATOM 3758 C C . GLU A 1 463 ? -27.221 8.108 -40.275 1.00 57.94 463 GLU A C 1
ATOM 3760 O O . GLU A 1 463 ? -27.669 8.503 -41.347 1.00 57.94 463 GLU A O 1
ATOM 3765 N N . LYS A 1 464 ? -26.324 7.111 -40.219 1.00 64.31 464 LYS A N 1
ATOM 3766 C CA . LYS A 1 464 ? -25.713 6.397 -41.351 1.00 64.31 464 LYS A CA 1
ATOM 3767 C C . LYS A 1 464 ? -26.132 4.919 -41.370 1.00 64.31 464 LYS A C 1
ATOM 3769 O O . LYS A 1 464 ? -26.393 4.362 -40.304 1.00 64.31 464 LYS A O 1
ATOM 3774 N N . PRO A 1 465 ? -26.137 4.262 -42.545 1.00 75.81 465 PRO A N 1
ATOM 3775 C CA . PRO A 1 465 ? -26.447 2.839 -42.646 1.00 75.81 465 PRO A CA 1
ATOM 3776 C C . PRO A 1 465 ? -25.464 1.975 -41.843 1.00 75.81 465 PRO A C 1
ATOM 3778 O O . PRO A 1 465 ? -24.306 2.343 -41.630 1.00 75.81 465 PRO A O 1
ATOM 3781 N N . ILE A 1 466 ? -25.945 0.810 -41.402 1.00 84.88 466 ILE A N 1
ATOM 3782 C CA . ILE A 1 466 ? -25.135 -0.204 -40.718 1.00 84.88 466 ILE A CA 1
ATOM 3783 C C . ILE A 1 466 ? -23.989 -0.615 -41.660 1.00 84.88 466 ILE A C 1
ATOM 3785 O O . ILE A 1 466 ? -24.258 -0.898 -42.829 1.00 84.88 466 ILE A O 1
ATOM 3789 N N . PRO A 1 467 ? -22.731 -0.655 -41.186 1.00 85.88 467 PRO A N 1
ATOM 3790 C CA . PRO A 1 467 ? -21.600 -1.014 -42.026 1.00 85.88 467 PRO A CA 1
ATOM 3791 C C . PRO A 1 467 ? -21.747 -2.438 -42.554 1.00 85.88 467 PRO A C 1
ATOM 3793 O O . PRO A 1 467 ? -22.101 -3.366 -41.822 1.00 85.88 467 PRO A O 1
ATOM 3796 N N . SER A 1 468 ? -21.434 -2.603 -43.831 1.00 90.25 468 SER A N 1
ATOM 3797 C CA . SER A 1 468 ? -21.334 -3.905 -44.474 1.00 90.25 468 SER A CA 1
ATOM 3798 C C . SER A 1 468 ? -20.206 -4.735 -43.857 1.00 90.25 468 SER A C 1
ATOM 3800 O O . SER A 1 468 ? -19.228 -4.204 -43.320 1.00 90.25 468 SER A O 1
ATOM 3802 N N . LYS A 1 469 ? -20.290 -6.062 -44.005 1.00 92.94 469 LYS A N 1
ATOM 3803 C CA . LYS A 1 469 ? -19.216 -6.992 -43.622 1.00 92.94 469 LYS A CA 1
ATOM 3804 C C . LYS A 1 469 ? -17.849 -6.552 -44.157 1.00 92.94 469 LYS A C 1
ATOM 3806 O O . LYS A 1 469 ? -16.867 -6.555 -43.419 1.00 92.94 469 LYS A O 1
ATOM 3811 N N . LYS A 1 470 ? -17.788 -6.106 -45.418 1.00 92.06 470 LYS A N 1
ATOM 3812 C CA . LYS A 1 470 ? -16.550 -5.627 -46.054 1.00 92.06 470 LYS A CA 1
ATOM 3813 C C . LYS A 1 470 ? -15.979 -4.395 -45.347 1.00 92.06 470 LYS A C 1
ATOM 3815 O O . LYS A 1 470 ? -14.783 -4.355 -45.076 1.00 92.06 470 LYS A O 1
ATOM 3820 N N . GLU A 1 471 ? -16.818 -3.415 -45.021 1.00 91.88 471 GLU A N 1
ATOM 3821 C CA . GLU A 1 471 ? -16.392 -2.210 -44.295 1.00 91.88 471 GLU A CA 1
ATOM 3822 C C . GLU A 1 471 ? -15.916 -2.539 -42.877 1.00 91.88 471 GLU A C 1
ATOM 3824 O O . GLU A 1 471 ? -14.912 -1.990 -42.418 1.00 91.88 471 GLU A O 1
ATOM 3829 N N . PHE A 1 472 ? -16.584 -3.475 -42.195 1.00 94.00 472 PHE A N 1
ATOM 3830 C CA . PHE A 1 472 ? -16.153 -3.945 -40.880 1.00 94.00 472 PHE A CA 1
ATOM 3831 C C . PHE A 1 472 ? -14.790 -4.646 -40.956 1.00 94.00 472 PHE A C 1
ATOM 3833 O O . PHE A 1 472 ? -13.900 -4.341 -40.163 1.00 94.00 472 PHE A O 1
ATOM 3840 N N . LEU A 1 473 ? -14.584 -5.530 -41.935 1.00 94.06 473 LEU A N 1
ATOM 3841 C CA . LEU A 1 473 ? -13.300 -6.204 -42.134 1.00 94.06 473 LEU A CA 1
ATOM 3842 C C . LEU A 1 473 ? -12.173 -5.202 -42.415 1.00 94.06 473 LEU A C 1
ATOM 3844 O O . LEU A 1 473 ? -11.134 -5.268 -41.766 1.00 94.06 473 LEU A O 1
ATOM 3848 N N . MET A 1 474 ? -12.393 -4.207 -43.283 1.00 93.56 474 MET A N 1
ATOM 3849 C CA . MET A 1 474 ? -11.410 -3.137 -43.523 1.00 93.56 474 MET A CA 1
ATOM 3850 C C . MET A 1 474 ? -11.071 -2.359 -42.241 1.00 93.56 474 MET A C 1
ATOM 3852 O O . MET A 1 474 ? -9.914 -2.019 -41.994 1.00 93.56 474 MET A O 1
ATOM 3856 N N . ASN A 1 475 ? -12.074 -2.096 -41.402 1.00 93.62 475 ASN A N 1
ATOM 3857 C CA . ASN A 1 475 ? -11.901 -1.436 -40.111 1.00 93.62 475 ASN A CA 1
ATOM 3858 C C . ASN A 1 475 ? -11.089 -2.287 -39.111 1.00 93.62 475 ASN A C 1
ATOM 3860 O O . ASN A 1 475 ? -10.314 -1.725 -38.334 1.00 93.62 475 ASN A O 1
ATOM 3864 N N . ILE A 1 476 ? -11.233 -3.615 -39.143 1.00 93.56 476 ILE A N 1
ATOM 3865 C CA . ILE A 1 476 ? -10.444 -4.551 -38.331 1.00 93.56 476 ILE A CA 1
ATOM 3866 C C . ILE A 1 476 ? -9.002 -4.654 -38.830 1.00 93.56 476 ILE A C 1
ATOM 3868 O O . ILE A 1 476 ? -8.088 -4.580 -38.011 1.00 93.56 476 ILE A O 1
ATOM 3872 N N . GLU A 1 477 ? -8.774 -4.745 -40.141 1.00 93.12 477 GLU A N 1
ATOM 3873 C CA . GLU A 1 477 ? -7.418 -4.771 -40.709 1.00 93.12 477 GLU A CA 1
ATOM 3874 C C . GLU A 1 477 ? -6.627 -3.511 -40.339 1.00 93.12 477 GLU A C 1
ATOM 3876 O O . GLU A 1 477 ? -5.479 -3.596 -39.907 1.00 93.12 477 GLU A O 1
ATOM 3881 N N . ALA A 1 478 ? -7.274 -2.342 -40.373 1.00 92.50 478 ALA A N 1
ATOM 3882 C CA . ALA A 1 478 ? -6.658 -1.102 -39.909 1.00 92.50 478 ALA A CA 1
ATOM 3883 C C . ALA A 1 478 ? -6.265 -1.140 -38.417 1.00 92.50 478 ALA A C 1
ATOM 3885 O O . ALA A 1 478 ? -5.313 -0.473 -38.024 1.00 92.50 478 ALA A O 1
ATOM 3886 N N . LYS A 1 479 ? -6.977 -1.908 -37.580 1.00 93.69 479 LYS A N 1
ATOM 3887 C CA . LYS A 1 479 ? -6.698 -2.048 -36.137 1.00 93.69 479 LYS A CA 1
ATOM 3888 C C . LYS A 1 479 ? -5.638 -3.094 -35.821 1.00 93.69 479 LYS A C 1
ATOM 3890 O O . LYS A 1 479 ? -4.981 -2.968 -34.794 1.00 93.69 479 LYS A O 1
ATOM 3895 N N . LYS A 1 480 ? -5.448 -4.098 -36.682 1.00 92.00 480 LYS A N 1
ATOM 3896 C CA . LYS A 1 480 ? -4.393 -5.114 -36.522 1.00 92.00 480 LYS A CA 1
ATOM 3897 C C . LYS A 1 480 ? -2.987 -4.520 -36.572 1.00 92.00 480 LYS A C 1
ATOM 3899 O O . LYS A 1 480 ? -2.094 -5.047 -35.927 1.00 92.00 480 LYS A O 1
ATOM 3904 N N . ILE A 1 481 ? -2.803 -3.431 -37.319 1.00 91.31 481 ILE A N 1
ATOM 3905 C CA . ILE A 1 481 ? -1.512 -2.737 -37.466 1.00 91.31 481 ILE A CA 1
ATOM 3906 C C . ILE A 1 481 ? -1.369 -1.511 -36.550 1.00 91.31 481 ILE A C 1
ATOM 3908 O O . ILE A 1 481 ? -0.326 -0.862 -36.545 1.00 91.31 481 ILE A O 1
ATOM 3912 N N . ASP A 1 482 ? -2.415 -1.162 -35.798 1.00 90.31 482 ASP A N 1
ATOM 3913 C CA . ASP A 1 482 ? -2.442 0.024 -34.944 1.00 90.31 482 ASP A CA 1
ATOM 3914 C C . ASP A 1 482 ? -1.798 -0.294 -33.584 1.00 90.31 482 ASP A C 1
ATOM 3916 O O . ASP A 1 482 ? -2.337 -1.050 -32.771 1.00 90.31 482 ASP A O 1
ATOM 3920 N N . THR A 1 483 ? -0.622 0.286 -33.332 1.00 86.62 483 THR A N 1
ATOM 3921 C CA . THR A 1 483 ? 0.160 0.036 -32.113 1.00 86.62 483 THR A CA 1
ATOM 3922 C C . THR A 1 483 ? -0.555 0.487 -30.844 1.00 86.62 483 THR A C 1
ATOM 3924 O O . THR A 1 483 ? -0.427 -0.172 -29.812 1.00 86.62 483 THR A O 1
ATOM 3927 N N . ASP A 1 484 ? -1.338 1.567 -30.911 1.00 85.88 484 ASP A N 1
ATOM 3928 C CA . ASP A 1 484 ? -2.090 2.073 -29.761 1.00 85.88 484 ASP A CA 1
ATOM 3929 C C . ASP A 1 484 ? -3.260 1.139 -29.441 1.00 85.88 484 ASP A C 1
ATOM 3931 O O . ASP A 1 484 ? -3.547 0.854 -28.276 1.00 85.88 484 ASP A O 1
ATOM 3935 N N . PHE A 1 485 ? -3.908 0.597 -30.477 1.00 89.88 485 PHE A N 1
ATOM 3936 C CA . PHE A 1 485 ? -4.959 -0.402 -30.315 1.00 89.88 485 PHE A CA 1
ATOM 3937 C C . PHE A 1 485 ? -4.432 -1.680 -29.652 1.00 89.88 485 PHE A C 1
ATOM 3939 O O . PHE A 1 485 ? -5.041 -2.166 -28.696 1.00 89.88 485 PHE A O 1
ATOM 3946 N N . LEU A 1 486 ? -3.305 -2.213 -30.136 1.00 87.31 486 LEU A N 1
ATOM 3947 C CA . LEU A 1 486 ? -2.685 -3.421 -29.582 1.00 87.31 486 LEU A CA 1
ATOM 3948 C C . LEU A 1 486 ? -2.167 -3.192 -28.151 1.00 87.31 486 LEU A C 1
ATOM 3950 O O . LEU A 1 486 ? -2.302 -4.070 -27.297 1.00 87.31 486 LEU A O 1
ATOM 3954 N N . GLY A 1 487 ? -1.636 -2.000 -27.865 1.00 84.12 487 GLY A N 1
ATOM 3955 C CA . GLY A 1 487 ? -1.112 -1.622 -26.552 1.00 84.12 487 GLY A CA 1
ATOM 3956 C C . GLY A 1 487 ? -2.166 -1.325 -25.473 1.00 84.12 487 GLY A C 1
ATOM 3957 O O . GLY A 1 487 ? -1.833 -1.391 -24.288 1.00 84.12 487 GLY A O 1
ATOM 3958 N N . ASP A 1 488 ? -3.429 -1.045 -25.836 1.00 83.50 488 ASP A N 1
ATOM 3959 C CA . ASP A 1 488 ? -4.505 -0.636 -24.901 1.00 83.50 488 ASP A CA 1
ATOM 3960 C C . ASP A 1 488 ? -4.745 -1.653 -23.768 1.00 83.50 488 ASP A C 1
ATOM 3962 O O . ASP A 1 488 ? -5.146 -1.279 -22.668 1.00 83.50 488 ASP A O 1
ATOM 3966 N N . THR A 1 489 ? -4.490 -2.945 -24.000 1.00 79.50 489 THR A N 1
ATOM 3967 C CA . THR A 1 489 ? -4.756 -4.012 -23.020 1.00 79.50 489 THR A CA 1
ATOM 3968 C C . THR A 1 489 ? -3.597 -4.288 -22.058 1.00 79.50 489 THR A C 1
ATOM 3970 O O . THR A 1 489 ? -3.834 -4.835 -20.982 1.00 79.50 489 THR A O 1
ATOM 3973 N N . THR A 1 490 ? -2.364 -3.890 -22.386 1.00 78.44 490 THR A N 1
ATOM 3974 C CA . THR A 1 490 ? -1.135 -4.319 -21.684 1.00 78.44 490 THR A CA 1
ATOM 3975 C C . THR A 1 490 ? -1.111 -3.948 -20.199 1.00 78.44 490 THR A C 1
ATOM 3977 O O . THR A 1 490 ? -0.682 -4.746 -19.373 1.00 78.44 490 THR A O 1
ATOM 3980 N N . ALA A 1 491 ? -1.601 -2.759 -19.838 1.00 69.81 491 ALA A N 1
ATOM 3981 C CA . ALA A 1 491 ? -1.655 -2.299 -18.444 1.00 69.81 491 ALA A CA 1
ATOM 3982 C C . ALA A 1 491 ? -2.966 -2.666 -17.722 1.00 69.81 491 ALA A C 1
ATOM 3984 O O . ALA A 1 491 ? -3.106 -2.420 -16.524 1.00 69.81 491 ALA A O 1
ATOM 3985 N N . LEU A 1 492 ? -3.950 -3.204 -18.451 1.00 68.94 492 LEU A N 1
ATOM 3986 C CA . LEU A 1 492 ? -5.295 -3.450 -17.935 1.00 68.94 492 LEU A CA 1
ATOM 3987 C C . LEU A 1 492 ? -5.513 -4.917 -17.541 1.00 68.94 492 LEU A C 1
ATOM 3989 O O . LEU A 1 492 ? -6.280 -5.188 -16.611 1.00 68.94 492 LEU A O 1
ATOM 3993 N N . LEU A 1 493 ? -4.872 -5.843 -18.257 1.00 73.19 493 LEU A N 1
ATOM 3994 C CA . LEU A 1 493 ? -4.967 -7.280 -18.015 1.00 73.19 493 LEU A CA 1
ATOM 3995 C C . LEU A 1 493 ? -4.105 -7.709 -16.828 1.00 73.19 493 LEU A C 1
ATOM 3997 O O . LEU A 1 493 ? -3.097 -7.082 -16.498 1.00 73.19 493 LEU A O 1
ATOM 4001 N N . ARG A 1 494 ? -4.513 -8.792 -16.164 1.00 67.56 494 ARG A N 1
ATOM 4002 C CA . ARG A 1 494 ? -3.701 -9.374 -15.094 1.00 67.56 494 ARG A CA 1
ATOM 4003 C C . ARG A 1 494 ? -2.426 -10.014 -15.662 1.00 67.56 494 ARG A C 1
ATOM 4005 O O . ARG A 1 494 ? -2.474 -10.547 -16.767 1.00 67.56 494 ARG A O 1
ATOM 4012 N N . PRO A 1 495 ? -1.314 -10.036 -14.904 1.00 69.56 495 PRO A N 1
ATOM 4013 C CA . PRO A 1 495 ? -0.054 -10.623 -15.373 1.00 69.56 495 PRO A CA 1
ATOM 4014 C C . PRO A 1 495 ? -0.133 -12.109 -15.763 1.00 69.56 495 PRO A C 1
ATOM 4016 O O . PRO A 1 495 ? 0.706 -12.583 -16.519 1.00 69.56 495 PRO A O 1
ATOM 4019 N N . ASP A 1 496 ? -1.103 -12.849 -15.223 1.00 74.12 496 ASP A N 1
ATOM 4020 C CA . ASP A 1 496 ? -1.338 -14.274 -15.467 1.00 74.12 496 ASP A CA 1
ATOM 4021 C C . ASP A 1 496 ? -2.317 -14.561 -16.622 1.00 74.12 496 ASP A C 1
ATOM 4023 O O . ASP A 1 496 ? -2.451 -15.713 -17.040 1.00 74.12 496 ASP A O 1
ATOM 4027 N N . GLU A 1 497 ? -2.979 -13.536 -17.167 1.00 76.62 497 GLU A N 1
ATOM 4028 C CA . GLU A 1 497 ? -3.926 -13.686 -18.271 1.00 76.62 497 GLU A CA 1
ATOM 4029 C C . GLU A 1 497 ? -3.176 -13.850 -19.602 1.00 76.62 497 GLU A C 1
ATOM 4031 O O . GLU A 1 497 ? -2.474 -12.951 -20.068 1.00 76.62 497 GLU A O 1
ATOM 4036 N N . LYS A 1 498 ? -3.355 -15.004 -20.254 1.00 81.88 498 LYS A N 1
ATOM 4037 C CA . LYS A 1 498 ? -2.819 -15.253 -21.598 1.00 81.88 498 LYS A CA 1
ATOM 4038 C C . LYS A 1 498 ? -3.772 -14.679 -22.641 1.00 81.88 498 LYS A C 1
ATOM 4040 O O . LYS A 1 498 ? -4.826 -15.257 -22.888 1.00 81.88 498 LYS A O 1
ATOM 4045 N N . TYR A 1 499 ? -3.388 -13.569 -23.261 1.00 85.75 499 TYR A N 1
ATOM 4046 C CA . TYR A 1 499 ? -4.151 -12.929 -24.328 1.00 85.75 499 TYR A CA 1
ATOM 4047 C C . TYR A 1 499 ? -3.271 -12.699 -25.557 1.00 85.75 499 TYR A C 1
ATOM 4049 O O . TYR A 1 499 ? -2.235 -12.045 -25.463 1.00 85.75 499 TYR A O 1
ATOM 4057 N N . ASN A 1 500 ? -3.702 -13.242 -26.695 1.00 89.19 500 ASN A N 1
ATOM 4058 C CA . ASN A 1 500 ? -3.086 -13.033 -28.000 1.00 89.19 500 ASN A CA 1
ATOM 4059 C C . ASN A 1 500 ? -4.092 -12.318 -28.911 1.00 89.19 500 ASN A C 1
ATOM 4061 O O . ASN A 1 500 ? -5.192 -12.821 -29.149 1.00 89.19 500 ASN A O 1
ATOM 4065 N N . HIS A 1 501 ? -3.717 -11.143 -29.417 1.00 89.19 501 HIS A N 1
ATOM 4066 C CA . HIS A 1 501 ? -4.568 -10.338 -30.289 1.00 89.19 501 HIS A CA 1
ATOM 4067 C C . HIS A 1 501 ? -4.895 -11.041 -31.607 1.00 89.19 501 HIS A C 1
ATOM 4069 O O . HIS A 1 501 ? -6.011 -10.886 -32.091 1.00 89.19 501 HIS A O 1
ATOM 4075 N N . GLU A 1 502 ? -3.976 -11.826 -32.175 1.00 90.06 502 GLU A N 1
ATOM 4076 C CA . GLU A 1 502 ? -4.209 -12.550 -33.433 1.00 90.06 502 GLU A CA 1
ATOM 4077 C C . GLU A 1 502 ? -5.324 -13.587 -33.273 1.00 90.06 502 GLU A C 1
ATOM 4079 O O . GLU A 1 502 ? -6.277 -13.606 -34.057 1.00 90.06 502 GLU A O 1
ATOM 4084 N N . ASP A 1 503 ? -5.261 -14.376 -32.198 1.00 92.06 503 ASP A N 1
ATOM 4085 C CA . ASP A 1 503 ? -6.296 -15.352 -31.849 1.00 92.06 503 ASP A CA 1
ATOM 4086 C C . ASP A 1 503 ? -7.634 -14.659 -31.558 1.00 92.06 503 ASP A C 1
ATOM 4088 O O . ASP A 1 503 ? -8.699 -15.130 -31.967 1.00 92.06 503 ASP A O 1
ATOM 4092 N N . ALA A 1 504 ? -7.586 -13.504 -30.887 1.00 93.62 504 ALA A N 1
ATOM 4093 C CA . ALA A 1 504 ? -8.767 -12.713 -30.571 1.00 93.62 504 ALA A CA 1
ATOM 4094 C C . ALA A 1 504 ? -9.463 -12.168 -31.819 1.00 93.62 504 ALA A C 1
ATOM 4096 O O . ALA A 1 504 ? -10.681 -12.308 -31.955 1.00 93.62 504 ALA A O 1
ATOM 4097 N N . PHE A 1 505 ? -8.699 -11.593 -32.751 1.00 94.56 505 PHE A N 1
ATOM 4098 C CA . PHE A 1 505 ? -9.224 -11.150 -34.038 1.00 94.56 505 PHE A CA 1
ATOM 4099 C C . PHE A 1 505 ? -9.819 -12.314 -34.817 1.00 94.56 505 PHE A C 1
ATOM 4101 O O . PHE A 1 505 ? -10.938 -12.186 -35.306 1.00 94.56 505 PHE A O 1
ATOM 4108 N N . LYS A 1 506 ? -9.114 -13.448 -34.893 1.00 94.75 506 LYS A N 1
ATOM 4109 C CA . LYS A 1 506 ? -9.588 -14.638 -35.602 1.00 94.75 506 LYS A CA 1
ATOM 4110 C C . LYS A 1 506 ? -10.943 -15.106 -35.071 1.00 94.75 506 LYS A C 1
ATOM 4112 O O . LYS A 1 506 ? -11.896 -15.203 -35.833 1.00 94.75 506 LYS A O 1
ATOM 4117 N N . ILE A 1 507 ? -11.066 -15.298 -33.758 1.00 94.06 507 ILE A N 1
ATOM 4118 C CA . ILE A 1 507 ? -12.312 -15.768 -33.136 1.00 94.06 507 ILE A CA 1
ATOM 4119 C C . ILE A 1 507 ? -13.467 -14.789 -33.368 1.00 94.06 507 ILE A C 1
ATOM 4121 O O . ILE A 1 507 ? -14.577 -15.220 -33.683 1.00 94.06 507 ILE A O 1
ATOM 4125 N N . VAL A 1 508 ? -13.231 -13.480 -33.231 1.00 94.31 508 VAL A N 1
ATOM 4126 C CA . VAL A 1 508 ? -14.273 -12.465 -33.454 1.00 94.31 508 VAL A CA 1
ATOM 4127 C C . VAL A 1 508 ? -14.685 -12.396 -34.926 1.00 94.31 508 VAL A C 1
ATOM 4129 O O . VAL A 1 508 ? -15.877 -12.269 -35.210 1.00 94.31 508 VAL A O 1
ATOM 4132 N N . ILE A 1 509 ? -13.736 -12.516 -35.858 1.00 94.56 509 ILE A N 1
ATOM 4133 C CA . ILE A 1 509 ? -14.030 -12.558 -37.294 1.00 94.56 509 ILE A CA 1
ATOM 4134 C C . ILE A 1 509 ? -14.868 -13.798 -37.620 1.00 94.56 509 ILE A C 1
ATOM 4136 O O . ILE A 1 509 ? -15.995 -13.652 -38.090 1.00 94.56 509 ILE A O 1
ATOM 4140 N N . ASP A 1 510 ? -14.365 -14.987 -37.288 1.00 94.44 510 ASP A N 1
ATOM 4141 C CA . ASP A 1 510 ? -14.974 -16.270 -37.653 1.00 94.44 510 ASP A CA 1
ATOM 4142 C C . ASP A 1 510 ? -16.361 -16.454 -37.014 1.00 94.44 510 ASP A C 1
ATOM 4144 O O . ASP A 1 510 ? -17.286 -17.000 -37.621 1.00 94.44 510 ASP A O 1
ATOM 4148 N N . THR A 1 511 ? -16.526 -15.990 -35.772 1.00 92.81 511 THR A N 1
ATOM 4149 C CA . THR A 1 511 ? -17.757 -16.221 -35.004 1.00 92.81 511 THR A CA 1
ATOM 4150 C C . THR A 1 511 ? -18.810 -15.146 -35.240 1.00 92.81 511 THR A C 1
ATOM 4152 O O . THR A 1 511 ? -19.997 -15.461 -35.196 1.00 92.81 511 THR A O 1
ATOM 4155 N N . LEU A 1 512 ? -18.407 -13.888 -35.460 1.00 93.75 512 LEU A N 1
ATOM 4156 C CA . LEU A 1 512 ? -19.335 -12.757 -35.551 1.00 93.75 512 LEU A CA 1
ATOM 4157 C C . LEU A 1 512 ? -19.330 -12.114 -36.936 1.00 93.75 512 LEU A C 1
ATOM 4159 O O . LEU A 1 512 ? -20.367 -12.087 -37.589 1.00 93.75 512 LEU A O 1
ATOM 4163 N N . ILE A 1 513 ? -18.185 -11.600 -37.389 1.00 92.31 513 ILE A N 1
ATOM 4164 C CA . ILE A 1 513 ? -18.122 -10.745 -38.588 1.00 92.31 513 ILE A CA 1
ATOM 4165 C C . ILE A 1 513 ? -18.442 -11.537 -39.858 1.00 92.31 513 ILE A C 1
ATOM 4167 O O . ILE A 1 513 ? -19.126 -11.029 -40.743 1.00 92.31 513 ILE A O 1
ATOM 4171 N N . GLU A 1 514 ? -18.020 -12.799 -39.940 1.00 91.44 514 GLU A N 1
ATOM 4172 C CA . GLU A 1 514 ? -18.318 -13.661 -41.086 1.00 91.44 514 GLU A CA 1
ATOM 4173 C C . GLU A 1 514 ? -19.819 -13.925 -41.274 1.00 91.44 514 GLU A C 1
ATOM 4175 O O . GLU A 1 514 ? -20.250 -14.163 -42.405 1.00 91.44 514 GLU A O 1
ATOM 4180 N N . ARG A 1 515 ? -20.601 -13.814 -40.191 1.00 89.00 515 ARG A N 1
ATOM 4181 C CA . ARG A 1 515 ? -22.053 -14.044 -40.135 1.00 89.00 515 ARG A CA 1
ATOM 4182 C C . ARG A 1 515 ? -22.901 -12.774 -40.287 1.00 89.00 515 ARG A C 1
ATOM 4184 O O . ARG A 1 515 ? -24.128 -12.868 -40.252 1.00 89.00 515 ARG A O 1
ATOM 4191 N N . MET A 1 516 ? -22.277 -11.595 -40.366 1.00 85.94 516 MET A N 1
ATOM 4192 C CA . MET A 1 516 ? -22.973 -10.303 -40.474 1.00 85.94 516 MET A CA 1
ATOM 4193 C C . MET A 1 516 ? -23.560 -10.071 -41.856 1.00 85.94 516 MET A C 1
ATOM 4195 O O . MET A 1 516 ? -24.714 -9.558 -41.866 1.00 85.94 516 MET A O 1
#

Secondary structure (DSSP, 8-state):
---SSSTTHHHHHHHHHHHTT--EEEHHHHHHH-TTS-HHHHHHHHHHHHHTTSEEEEETTEEEE--GGGTTTTS--GGGTHHHHHHHTT--EEE-HHHHHHHTT--SS--SEEEEEEESSPPPPEEETTEEEEEEEESSPPPGGGEEEEEETTEEEEEE-HHHHHHHHHHTHHHHT-HHHHHHHHHHHTTS--GGG--HHHHHHS-HHHHHHHHHIIIIIS--HHHHHHHHHHHHHTTPPP--EESSSS----SPEEETTTTEEE------S-STTS---THHHHHHHHHS-B---S---PPP-TT-SS-----B---EEEEEBSSSS-SHHHHHHHHHHTGGG-PPEEEE-SSEEEEEEEEE-SSSS--EEEEEEEEESS----SS-EEEEEEEEE-SS-EEEEEEEEE-HHHHHHHHHHHHHHS--HHHHHHHHHHHHHS---HHHHHHHHHHHHHHH-SSPPPPHHHHHHHHHHHHT-HHHHHTTTTTB-TT----HHHHHHHHHHHTGGG-

pLDDT: mean 79.17, std 19.18, range [23.47, 97.5]